Protein AF-A0A4Q7YZR3-F1 (afdb_monomer_lite)

Radius of gyration: 26.62 Å; chains: 1; bounding box: 55×112×67 Å

Secondary structure (DSSP, 8-state):
--------------------------------TT-EEEEEEETTEEEEEE-S-EEEE-SSEEEEEEEPPS---SS---GGGS-B--SS-EEEE-TT--TTEEEEEEE-HHHHHHHTTTS-HHHHHHHHHHHHHHHHHTT-S-TT--HHHHHHHHHTTS-EETTTHHHHHH--SSSSEEE--TTEEEEEEEEEESSSS---TTTEEEEEEEEEEEE--SSS--EEEEEEEEEEESS----GGGTGGGSHHHHTTT-SEEEEE---S-SSS--PPPEEEEESSHHHHHHHHHHHHHTTTSSPPPS--TTEEEEEPPTT-EEEEEEEEEETTEEEEEETT-BHHHHHHHHH-GGGS--HHHHHHHHHH-EEEEE-TTSSEEEEE--SSHHHHHT-B--TT-EEE---

Structure (mmCIF, N/CA/C/O backbone):
data_AF-A0A4Q7YZR3-F1
#
_entry.id   AF-A0A4Q7YZR3-F1
#
loop_
_atom_site.group_PDB
_atom_site.id
_atom_site.type_symbol
_atom_site.label_atom_id
_atom_site.label_alt_id
_atom_site.label_comp_id
_atom_site.label_asym_id
_atom_site.label_entity_id
_atom_site.label_seq_id
_atom_site.pdbx_PDB_ins_code
_atom_site.Cartn_x
_atom_site.Cartn_y
_atom_site.Cartn_z
_atom_site.occupancy
_atom_site.B_iso_or_equiv
_atom_site.auth_seq_id
_atom_site.auth_comp_id
_atom_site.auth_asym_id
_atom_site.auth_atom_id
_atom_site.pdbx_PDB_model_num
ATOM 1 N N . MET A 1 1 ? -7.275 -90.344 -34.713 1.00 36.97 1 MET A N 1
ATOM 2 C CA . MET A 1 1 ? -6.273 -90.578 -33.649 1.00 36.97 1 MET A CA 1
ATOM 3 C C . MET A 1 1 ? -5.716 -89.216 -33.271 1.00 36.97 1 MET A C 1
ATOM 5 O O . MET A 1 1 ? -5.043 -88.623 -34.092 1.00 36.97 1 MET A O 1
ATOM 9 N N . ALA A 1 2 ? -6.328 -88.560 -32.284 1.00 38.72 2 ALA A N 1
ATOM 10 C CA . ALA A 1 2 ? -5.927 -88.527 -30.862 1.00 38.72 2 ALA A CA 1
ATOM 11 C C . ALA A 1 2 ? -5.070 -87.266 -30.619 1.00 38.72 2 ALA A C 1
ATOM 13 O O . ALA A 1 2 ? -4.220 -86.964 -31.436 1.00 38.72 2 ALA A O 1
ATOM 14 N N . SER A 1 3 ? -5.212 -86.458 -29.574 1.00 39.22 3 SER A N 1
ATOM 15 C CA . SER A 1 3 ? -6.070 -86.441 -28.392 1.00 39.22 3 SER A CA 1
ATOM 16 C C . SER A 1 3 ? -6.001 -85.017 -27.821 1.00 39.22 3 SER A C 1
ATOM 18 O O . SER A 1 3 ? -4.956 -84.375 -27.887 1.00 39.22 3 SER A O 1
ATOM 20 N N . LEU A 1 4 ? -7.101 -84.565 -27.220 1.00 46.50 4 LEU A N 1
ATOM 21 C CA . LEU A 1 4 ? -7.215 -83.386 -26.355 1.00 46.50 4 LEU A CA 1
ATOM 22 C C . LEU A 1 4 ? -6.155 -83.358 -25.238 1.00 46.50 4 LEU A C 1
ATOM 24 O O . LEU A 1 4 ? -5.830 -84.418 -24.695 1.00 46.50 4 LEU A O 1
ATOM 28 N N . ARG A 1 5 ? -5.777 -82.150 -24.782 1.00 46.09 5 ARG A N 1
ATOM 29 C CA . ARG A 1 5 ? -5.793 -81.791 -23.349 1.00 46.09 5 ARG A CA 1
ATOM 30 C C . ARG A 1 5 ? -5.747 -80.279 -23.096 1.00 46.09 5 ARG A C 1
ATOM 32 O O . ARG A 1 5 ? -4.985 -79.540 -23.705 1.00 46.09 5 ARG A O 1
ATOM 39 N N . ASN A 1 6 ? -6.607 -79.897 -22.158 1.00 46.31 6 ASN A N 1
ATOM 40 C CA . ASN A 1 6 ? -6.851 -78.579 -21.588 1.00 46.31 6 ASN A CA 1
ATOM 41 C C . ASN A 1 6 ? -5.660 -78.035 -20.789 1.00 46.31 6 ASN A C 1
ATOM 43 O O . ASN A 1 6 ? -4.997 -78.800 -20.090 1.00 46.31 6 ASN A O 1
ATOM 47 N N . ALA A 1 7 ? -5.541 -76.708 -20.734 1.00 45.91 7 ALA A N 1
ATOM 48 C CA . ALA A 1 7 ? -5.183 -76.004 -19.504 1.00 45.91 7 ALA A CA 1
ATOM 49 C C . ALA A 1 7 ? -5.809 -74.602 -19.518 1.00 45.91 7 ALA A C 1
ATOM 51 O O . ALA A 1 7 ? -5.421 -73.718 -20.274 1.00 45.91 7 ALA A O 1
ATOM 52 N N . SER A 1 8 ? -6.833 -74.447 -18.690 1.00 47.53 8 SER A N 1
ATOM 53 C CA . SER A 1 8 ? -7.508 -73.206 -18.334 1.00 47.53 8 SER A CA 1
ATOM 54 C C . SER A 1 8 ? -6.647 -72.381 -17.376 1.00 47.53 8 SER A C 1
ATOM 56 O O . SER A 1 8 ? -6.228 -72.900 -16.342 1.00 47.53 8 SER A O 1
ATOM 58 N N . LEU A 1 9 ? -6.456 -71.092 -17.671 1.00 47.28 9 LEU A N 1
ATOM 59 C CA . LEU A 1 9 ? -6.026 -70.102 -16.684 1.00 47.28 9 LEU A CA 1
ATOM 60 C C . LEU A 1 9 ? -6.976 -68.902 -16.734 1.00 47.28 9 LEU A C 1
ATOM 62 O O . LEU A 1 9 ? -6.942 -68.087 -17.654 1.00 47.28 9 LEU A O 1
ATOM 66 N N . SER A 1 10 ? -7.852 -68.837 -15.736 1.00 47.12 10 SER A N 1
ATOM 67 C CA . SER A 1 10 ? -8.711 -67.694 -15.451 1.00 47.12 10 SER A CA 1
ATOM 68 C C . SER A 1 10 ? -7.914 -66.672 -14.643 1.00 47.12 10 SER A C 1
ATOM 70 O O . SER A 1 10 ? -7.505 -66.968 -13.523 1.00 47.12 10 SER A O 1
ATOM 72 N N . ILE A 1 11 ? -7.717 -65.470 -15.186 1.00 52.12 11 ILE A N 1
ATOM 73 C CA . ILE A 1 11 ? -7.251 -64.304 -14.424 1.00 52.12 11 ILE A CA 1
ATOM 74 C C . ILE A 1 11 ? -8.374 -63.268 -14.450 1.00 52.12 11 ILE A C 1
ATOM 76 O O . ILE A 1 11 ? -8.559 -62.535 -15.416 1.00 52.12 11 ILE A O 1
ATOM 80 N N . THR A 1 12 ? -9.153 -63.246 -13.375 1.00 50.44 12 THR A N 1
ATOM 81 C CA . THR A 1 12 ? -10.067 -62.160 -13.013 1.00 50.44 12 THR A CA 1
ATOM 82 C C . THR A 1 12 ? -9.314 -61.146 -12.158 1.00 50.44 12 THR A C 1
ATOM 84 O O . THR A 1 12 ? -8.913 -61.473 -11.044 1.00 50.44 12 THR A O 1
ATOM 87 N N . ILE A 1 13 ? -9.165 -59.912 -12.648 1.00 50.47 13 ILE A N 1
ATOM 88 C CA . ILE A 1 13 ? -8.803 -58.742 -11.835 1.00 50.47 13 ILE A CA 1
ATOM 89 C C . ILE A 1 13 ? -9.901 -57.685 -12.032 1.00 50.47 13 ILE A C 1
ATOM 91 O O . ILE A 1 13 ? -10.001 -57.122 -13.122 1.00 50.47 13 ILE A O 1
ATOM 95 N N . PRO A 1 14 ? -10.733 -57.404 -11.015 1.00 56.12 14 PRO A N 1
ATOM 96 C CA . PRO A 1 14 ? -11.637 -56.265 -11.003 1.00 56.12 14 PRO A CA 1
ATOM 97 C C . PRO A 1 14 ? -11.020 -55.140 -10.162 1.00 56.12 14 PRO A C 1
ATOM 99 O O . PRO A 1 14 ? -10.847 -55.308 -8.961 1.00 56.12 14 PRO A O 1
ATOM 102 N N . ALA A 1 15 ? -10.700 -53.992 -10.761 1.00 51.22 15 ALA A N 1
ATOM 103 C CA . ALA A 1 15 ? -10.494 -52.741 -10.023 1.00 51.22 15 ALA A CA 1
ATOM 104 C C . ALA A 1 15 ? -10.336 -51.558 -10.989 1.00 51.22 15 ALA A C 1
ATOM 106 O O . ALA A 1 15 ? -9.230 -51.234 -11.400 1.00 51.22 15 ALA A O 1
ATOM 107 N N . PHE A 1 16 ? -11.433 -50.875 -11.311 1.00 44.34 16 PHE A N 1
ATOM 108 C CA . PHE A 1 16 ? -11.380 -49.442 -11.617 1.00 44.34 16 PHE A CA 1
ATOM 109 C C . PHE A 1 16 ? -12.501 -48.749 -10.843 1.00 44.34 16 PHE A C 1
ATOM 111 O O . PHE A 1 16 ? -13.561 -48.397 -11.353 1.00 44.34 16 PHE A O 1
ATOM 118 N N . LEU A 1 17 ? -12.245 -48.653 -9.540 1.00 50.75 17 LEU A N 1
ATOM 119 C CA . LEU A 1 17 ? -12.820 -47.661 -8.648 1.00 50.75 17 LEU A CA 1
ATOM 120 C C . LEU A 1 17 ? -12.083 -46.329 -8.893 1.00 50.75 17 LEU A C 1
ATOM 122 O O . LEU A 1 17 ? -10.887 -46.337 -9.178 1.00 50.75 17 LEU A O 1
ATOM 126 N N . SER A 1 18 ? -12.780 -45.214 -8.668 1.00 50.03 18 SER A N 1
ATOM 127 C CA . SER A 1 18 ? -12.223 -43.869 -8.432 1.00 50.03 18 SER A CA 1
ATOM 128 C C . SER A 1 18 ? -11.928 -42.974 -9.644 1.00 50.03 18 SER A C 1
ATOM 130 O O . SER A 1 18 ? -10.784 -42.670 -9.958 1.00 50.03 18 SER A O 1
ATOM 132 N N . CYS A 1 19 ? -12.990 -42.366 -10.181 1.00 42.97 19 CYS A N 1
ATOM 133 C CA . CYS A 1 19 ? -12.952 -40.965 -10.621 1.00 42.97 19 CYS A CA 1
ATOM 134 C C . CYS A 1 19 ? -14.023 -40.159 -9.867 1.00 42.97 19 CYS A C 1
ATOM 136 O O . CYS A 1 19 ? -14.947 -39.608 -10.457 1.00 42.97 19 CYS A O 1
ATOM 138 N N . LEU A 1 20 ? -13.904 -40.087 -8.536 1.00 47.44 20 LEU A N 1
ATOM 139 C CA . LEU A 1 20 ? -14.482 -38.973 -7.784 1.00 47.44 20 LEU A CA 1
ATOM 140 C C . LEU A 1 20 ? -13.549 -37.779 -7.992 1.00 47.44 20 LEU A C 1
ATOM 142 O O . LEU A 1 20 ? -12.607 -37.557 -7.235 1.00 47.44 20 LEU A O 1
ATOM 146 N N . LEU A 1 21 ? -13.795 -37.049 -9.079 1.00 48.06 21 LEU A N 1
ATOM 147 C CA . LEU A 1 21 ? -13.329 -35.681 -9.248 1.00 48.06 21 LEU A CA 1
ATOM 148 C C . LEU A 1 21 ? -13.962 -34.864 -8.119 1.00 48.06 21 LEU A C 1
ATOM 150 O O . LEU A 1 21 ? -15.071 -34.353 -8.251 1.00 48.06 21 LEU A O 1
ATOM 154 N N . PHE A 1 22 ? -13.270 -34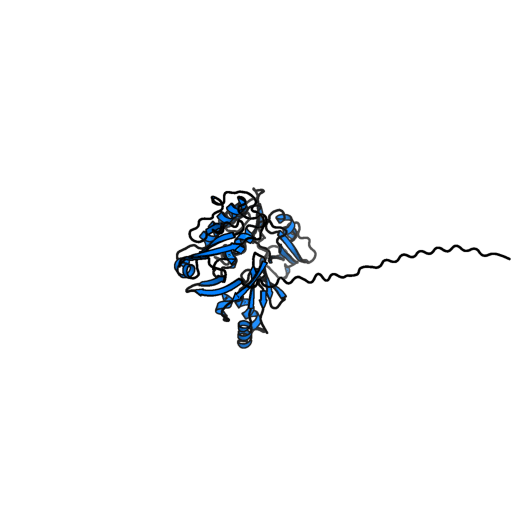.785 -6.983 1.00 43.31 22 PHE A N 1
ATOM 155 C CA . PHE A 1 22 ? -13.514 -33.749 -5.995 1.00 43.31 22 PHE A CA 1
ATOM 156 C C . PHE A 1 22 ? -13.208 -32.424 -6.682 1.00 43.31 22 PHE A C 1
ATOM 158 O O . PHE A 1 22 ? -12.074 -31.952 -6.710 1.00 43.31 22 PHE A O 1
ATOM 165 N N . SER A 1 23 ? -14.241 -31.839 -7.279 1.00 44.66 23 SER A N 1
ATOM 166 C CA . SER A 1 23 ? -14.320 -30.417 -7.534 1.00 44.66 23 SER A CA 1
ATOM 167 C C . SER A 1 23 ? -14.162 -29.729 -6.183 1.00 44.66 23 SER A C 1
ATOM 169 O O . SER A 1 23 ? -15.138 -29.506 -5.465 1.00 44.66 23 SER A O 1
ATOM 171 N N . THR A 1 24 ? -12.917 -29.448 -5.803 1.00 46.22 24 THR A N 1
ATOM 172 C CA . THR A 1 24 ? -12.587 -28.494 -4.753 1.00 46.22 24 THR A CA 1
ATOM 173 C C . THR A 1 24 ? -13.075 -27.146 -5.258 1.00 46.22 24 THR A C 1
ATOM 175 O O . THR A 1 24 ? -12.343 -26.404 -5.914 1.00 46.22 24 THR A O 1
ATOM 178 N N . GLY A 1 25 ? -14.366 -26.882 -5.051 1.00 39.44 25 GLY A N 1
ATOM 179 C CA . GLY A 1 25 ? -14.967 -25.593 -5.324 1.00 39.44 25 GLY A CA 1
ATOM 180 C C . GLY A 1 25 ? -14.129 -24.546 -4.613 1.00 39.44 25 GLY A C 1
ATOM 181 O O . GLY A 1 25 ? -13.850 -24.679 -3.420 1.00 39.44 25 GLY A O 1
ATOM 182 N N . CYS A 1 26 ? -13.668 -23.546 -5.362 1.00 48.09 26 CYS A N 1
ATOM 183 C CA . CYS A 1 26 ? -12.990 -22.400 -4.790 1.00 48.09 26 CYS A CA 1
ATOM 184 C C . CYS A 1 26 ? -13.897 -21.839 -3.696 1.00 48.09 26 CYS A C 1
ATOM 186 O O . CYS A 1 26 ? -14.963 -21.303 -3.996 1.00 48.09 26 CYS A O 1
ATOM 188 N N . VAL A 1 27 ? -13.491 -21.994 -2.434 1.00 39.94 27 VAL A N 1
ATOM 189 C CA . VAL A 1 27 ? -14.159 -21.365 -1.299 1.00 39.94 27 VAL A CA 1
ATOM 190 C C . VAL A 1 27 ? -14.027 -19.863 -1.518 1.00 39.94 27 VAL A C 1
ATOM 192 O O . VAL A 1 27 ? -13.001 -19.257 -1.209 1.00 39.94 27 VAL A O 1
ATOM 195 N N . HIS A 1 28 ? -15.046 -19.259 -2.129 1.00 46.06 28 HIS A N 1
ATOM 196 C CA . HIS A 1 28 ? -15.223 -17.820 -2.105 1.00 46.06 28 HIS A CA 1
ATOM 197 C C . HIS A 1 28 ? -15.455 -17.487 -0.636 1.00 46.06 28 HIS A C 1
ATOM 199 O O . HIS A 1 28 ? -16.523 -17.774 -0.100 1.00 46.06 28 HIS A O 1
ATOM 205 N N . ARG A 1 29 ? -14.416 -16.984 0.043 1.00 48.81 29 ARG A N 1
ATOM 206 C CA . ARG A 1 29 ? -14.556 -16.460 1.402 1.00 48.81 29 ARG A CA 1
ATOM 207 C C . ARG A 1 29 ? -15.664 -15.417 1.344 1.00 48.81 29 ARG A C 1
ATOM 209 O O . ARG A 1 29 ? -15.510 -14.388 0.688 1.00 48.81 29 ARG A O 1
ATOM 216 N N . THR A 1 30 ? -16.796 -15.736 1.960 1.00 50.72 30 THR A N 1
ATOM 217 C CA . THR A 1 30 ? -17.915 -14.814 2.101 1.00 50.72 30 THR A CA 1
ATOM 218 C C . THR A 1 30 ? -17.422 -13.560 2.820 1.00 50.72 30 THR A C 1
ATOM 220 O O . THR A 1 30 ? -16.561 -13.682 3.699 1.00 50.72 30 THR A O 1
ATOM 223 N N . PRO A 1 31 ? -17.918 -12.365 2.455 1.00 52.56 31 PRO A N 1
ATOM 224 C CA . PRO A 1 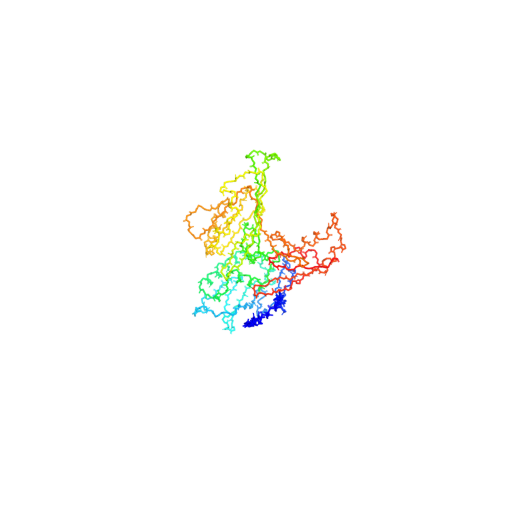31 ? -17.605 -11.149 3.195 1.00 52.56 31 PRO A CA 1
ATOM 225 C C . PRO A 1 31 ? -17.876 -11.390 4.683 1.00 52.56 31 PRO A C 1
ATOM 227 O O . PRO A 1 31 ? -18.872 -12.024 5.046 1.00 52.56 31 PRO A O 1
ATOM 230 N N . VAL A 1 32 ? -16.953 -10.948 5.536 1.00 55.91 32 VAL A N 1
ATOM 231 C CA . VAL A 1 32 ? -17.143 -11.030 6.984 1.00 55.91 32 VAL A CA 1
ATOM 232 C C . VAL A 1 32 ? -18.232 -10.015 7.300 1.00 55.91 32 VAL A C 1
ATOM 234 O O . VAL A 1 32 ? -18.020 -8.810 7.214 1.00 55.91 32 VAL A O 1
ATOM 237 N N . SER A 1 33 ? -19.439 -10.514 7.551 1.00 53.25 33 SER A N 1
ATOM 238 C CA . SER A 1 33 ? -20.615 -9.688 7.810 1.00 53.25 33 SER A CA 1
ATOM 239 C C . SER A 1 33 ? -20.373 -8.822 9.051 1.00 53.25 33 SER A C 1
ATOM 241 O O . SER A 1 33 ? -20.353 -9.354 10.157 1.00 53.25 33 SER A O 1
ATOM 243 N N . GLY A 1 34 ? -20.205 -7.507 8.875 1.00 65.38 34 GLY A N 1
ATOM 244 C CA . GLY A 1 34 ? -20.202 -6.530 9.973 1.00 65.38 34 GLY A CA 1
ATOM 245 C C . GLY A 1 34 ? -19.116 -5.452 9.923 1.00 65.38 34 GLY A C 1
ATOM 246 O O . GLY A 1 34 ? -19.316 -4.392 10.510 1.00 65.38 34 GLY A O 1
ATOM 247 N N . GLU A 1 35 ? -18.005 -5.667 9.213 1.00 81.00 35 GLU A N 1
ATOM 248 C CA . GLU A 1 35 ? -16.962 -4.639 9.076 1.00 81.00 35 GLU A CA 1
ATOM 249 C C . GLU A 1 35 ? -17.226 -3.779 7.828 1.00 81.00 35 GLU A C 1
ATOM 251 O O . GLU A 1 35 ? -17.303 -4.284 6.706 1.00 81.00 35 GLU A O 1
ATOM 256 N N . THR A 1 36 ? -17.393 -2.470 8.017 1.00 87.31 36 THR A N 1
ATOM 257 C CA . THR A 1 36 ? -17.567 -1.494 6.937 1.00 87.31 36 THR A CA 1
ATOM 258 C C . THR A 1 36 ? -16.662 -0.288 7.170 1.00 87.31 36 THR A C 1
ATOM 260 O O . THR A 1 36 ? -16.314 0.048 8.299 1.00 87.31 36 THR A O 1
ATOM 263 N N . TYR A 1 37 ? -16.260 0.369 6.089 1.00 90.75 37 TYR A N 1
ATOM 264 C CA . TYR A 1 37 ? -15.643 1.688 6.116 1.00 90.75 37 TYR A CA 1
ATOM 265 C C . TYR A 1 37 ? -16.650 2.701 5.605 1.00 90.75 37 TYR A C 1
ATOM 267 O O . TYR A 1 37 ? -17.329 2.444 4.616 1.00 90.75 37 TYR A O 1
ATOM 275 N N . THR A 1 38 ? -16.711 3.873 6.220 1.00 93.38 38 THR A N 1
ATOM 276 C CA . THR A 1 38 ? -17.491 4.999 5.707 1.00 93.38 38 THR A CA 1
ATOM 277 C C . THR A 1 38 ? -16.548 6.123 5.320 1.00 93.38 38 THR A C 1
ATOM 279 O O . THR A 1 38 ? -15.698 6.523 6.109 1.00 93.38 38 THR A O 1
ATOM 282 N N . LEU A 1 39 ? -16.681 6.622 4.094 1.00 93.38 39 LEU A N 1
ATOM 283 C CA . LEU A 1 39 ? -16.010 7.833 3.655 1.00 93.38 39 LEU A CA 1
ATOM 284 C C . LEU A 1 39 ? -16.777 9.045 4.190 1.00 93.38 39 LEU A C 1
ATOM 286 O O . LEU A 1 39 ? -17.824 9.416 3.655 1.00 93.38 39 LEU A O 1
ATOM 290 N N . GLU A 1 40 ? -16.235 9.669 5.226 1.00 91.44 40 GLU A N 1
ATOM 291 C CA . GLU A 1 40 ? -16.777 10.874 5.841 1.00 91.44 40 GLU A CA 1
ATOM 292 C C . GLU A 1 40 ? -16.004 12.109 5.386 1.00 91.44 40 GLU A C 1
ATOM 294 O O . GLU A 1 40 ? -14.774 12.113 5.314 1.00 91.44 40 GLU A O 1
ATOM 299 N N . LYS A 1 41 ? -16.725 13.194 5.097 1.00 85.12 41 LYS A N 1
ATOM 300 C CA . LYS A 1 41 ? -16.114 14.487 4.791 1.00 85.12 41 LYS A CA 1
ATOM 301 C C . LYS A 1 41 ? -16.062 15.316 6.068 1.00 85.12 41 LYS A C 1
ATOM 303 O O . LYS A 1 41 ? -17.091 15.824 6.500 1.00 85.12 41 LYS A O 1
ATOM 308 N N . ASN A 1 42 ? -14.870 15.488 6.629 1.00 76.69 42 ASN A N 1
ATOM 309 C CA . ASN A 1 42 ? -14.647 16.276 7.838 1.00 76.69 42 ASN A CA 1
ATOM 310 C C . ASN A 1 42 ? -13.755 17.467 7.494 1.00 76.69 42 ASN A C 1
ATOM 312 O O . ASN A 1 42 ? -12.656 17.269 7.001 1.00 76.69 42 ASN A O 1
ATOM 316 N N . SER A 1 43 ? -14.253 18.691 7.692 1.00 61.12 43 SER A N 1
ATOM 317 C CA . SER A 1 43 ? -13.658 19.995 7.331 1.00 61.12 43 SER A CA 1
ATOM 318 C C . SER A 1 43 ? -12.136 19.994 7.066 1.00 61.12 43 SER A C 1
ATOM 320 O O . SER A 1 43 ? -11.354 20.321 7.952 1.00 61.12 43 SER A O 1
ATOM 322 N N . GLY A 1 44 ? -11.725 19.641 5.840 1.00 73.06 44 GLY A N 1
ATOM 323 C CA . GLY A 1 44 ? -10.319 19.598 5.403 1.00 73.06 44 GLY A CA 1
ATOM 324 C C . GLY A 1 44 ? -9.816 18.229 4.919 1.00 73.06 44 GLY A C 1
ATOM 325 O O . GLY A 1 44 ? -8.970 18.192 4.034 1.00 73.06 44 GLY A O 1
ATOM 326 N N . TYR A 1 45 ? -10.386 17.119 5.401 1.00 81.62 45 TYR A N 1
ATOM 327 C CA . TYR A 1 45 ? -9.985 15.749 5.059 1.00 81.62 45 TYR A CA 1
ATOM 328 C C . TYR A 1 45 ? -11.190 14.867 4.702 1.00 81.62 45 TYR A C 1
ATOM 330 O O . TYR A 1 45 ? -12.257 14.939 5.314 1.00 81.62 45 TYR A O 1
ATOM 338 N N . SER A 1 46 ? -11.018 13.995 3.707 1.00 91.25 46 SER A N 1
ATOM 339 C CA . SER A 1 46 ? -11.957 12.892 3.464 1.00 91.25 46 SER A CA 1
ATOM 340 C C . SER A 1 46 ? -11.417 11.661 4.174 1.00 91.25 46 SER A C 1
ATOM 342 O O . SER A 1 46 ? -10.358 11.167 3.800 1.00 91.25 46 SER A O 1
ATOM 344 N N . LEU A 1 47 ? -12.098 11.205 5.221 1.00 93.19 47 LEU A N 1
ATOM 345 C CA . LEU A 1 47 ? -11.625 10.138 6.099 1.00 93.19 47 LEU A CA 1
ATOM 346 C C . LEU A 1 47 ? -12.344 8.829 5.786 1.00 93.19 47 LEU A C 1
ATOM 348 O O . LEU A 1 47 ? -13.562 8.812 5.647 1.00 93.19 47 LEU A O 1
ATOM 352 N N . LEU A 1 48 ? -11.602 7.729 5.721 1.00 92.31 48 LEU A N 1
ATOM 353 C CA . LEU A 1 48 ? -12.141 6.379 5.820 1.00 92.31 48 LEU A CA 1
ATOM 354 C C . LEU A 1 48 ? -12.264 6.027 7.302 1.00 92.31 48 LEU A C 1
ATOM 356 O O . LEU A 1 48 ? -11.255 5.862 7.985 1.00 92.31 48 LEU A O 1
ATOM 360 N N . VAL A 1 49 ? -13.498 5.927 7.789 1.00 92.94 49 VAL A N 1
ATOM 361 C CA . VAL A 1 49 ? -13.825 5.645 9.190 1.00 92.94 49 VAL A CA 1
ATOM 362 C C . VAL A 1 49 ? -14.322 4.200 9.313 1.00 92.94 49 VAL A C 1
ATOM 364 O O . VAL A 1 49 ? -15.317 3.859 8.670 1.00 92.94 49 VAL A O 1
ATOM 367 N N . PRO A 1 50 ? -13.658 3.326 10.089 1.00 91.06 50 PRO A N 1
ATOM 368 C CA . PRO A 1 50 ? -14.137 1.962 10.310 1.00 91.06 50 PRO A CA 1
ATOM 369 C C . PRO A 1 50 ? -15.395 1.944 11.194 1.00 91.06 50 PRO A C 1
ATOM 371 O O . PRO A 1 50 ? -15.480 2.686 12.168 1.00 91.06 50 PRO A O 1
ATOM 374 N N . SER A 1 51 ? -16.338 1.042 10.913 1.00 84.62 51 SER A N 1
ATOM 375 C CA . SER A 1 51 ? -17.586 0.840 11.675 1.00 84.62 51 SER A CA 1
ATOM 376 C C . SER A 1 51 ? -17.415 0.100 13.008 1.00 84.62 51 SER A C 1
ATOM 378 O O . SER A 1 51 ? -18.396 -0.236 13.674 1.00 84.62 51 SER A O 1
ATOM 380 N N . LEU A 1 52 ? -16.174 -0.215 13.373 1.00 72.62 52 LEU A N 1
ATOM 381 C CA . LEU A 1 52 ? -15.836 -1.095 14.483 1.00 72.62 52 LEU A CA 1
ATOM 382 C C . LEU A 1 52 ? -16.199 -0.474 15.834 1.00 72.62 52 LEU A C 1
ATOM 384 O O . LEU A 1 52 ? -16.193 0.744 15.995 1.00 72.62 52 LEU A O 1
ATOM 388 N N . SER A 1 53 ? -16.486 -1.333 16.818 1.00 56.38 53 SER A N 1
ATOM 389 C CA . SER A 1 53 ? -16.863 -0.934 18.175 1.00 56.38 53 SER A CA 1
ATOM 390 C C . SER A 1 53 ? -15.764 -0.086 18.822 1.00 56.38 53 SER A C 1
ATOM 392 O O . SER A 1 53 ? -14.760 -0.614 19.308 1.00 56.38 53 SER A O 1
ATOM 394 N N . THR A 1 54 ? -15.961 1.229 18.827 1.00 63.38 54 THR A N 1
ATOM 395 C CA . THR A 1 54 ? -15.147 2.181 19.577 1.00 63.38 54 THR A CA 1
ATOM 396 C C . THR A 1 54 ? -15.422 1.968 21.063 1.00 63.38 54 THR A C 1
ATOM 398 O O . THR A 1 54 ? -16.546 2.125 21.533 1.00 63.38 54 THR A O 1
ATOM 401 N N . GLN A 1 55 ? -14.405 1.539 21.815 1.00 60.34 55 GLN A N 1
ATOM 402 C CA . GLN A 1 55 ? -14.555 1.272 23.251 1.00 60.34 55 GLN A CA 1
ATOM 403 C C . GLN A 1 55 ? -14.539 2.569 24.070 1.00 60.34 55 GLN A C 1
ATOM 405 O O . GLN A 1 55 ? -15.219 2.673 25.088 1.00 60.34 55 GLN A O 1
ATOM 410 N N . ALA A 1 56 ? -13.773 3.563 23.621 1.00 62.97 56 ALA A N 1
ATOM 411 C CA . ALA A 1 56 ? -13.694 4.877 24.241 1.00 62.97 56 ALA A CA 1
ATOM 412 C C . ALA A 1 56 ? -13.288 5.913 23.190 1.00 62.97 56 ALA A C 1
ATOM 414 O O . ALA A 1 56 ? -12.317 5.712 22.459 1.00 62.97 56 ALA A O 1
ATOM 415 N N . SER A 1 57 ? -14.021 7.023 23.128 1.00 68.44 57 SER A N 1
ATOM 416 C CA . SER A 1 57 ? -13.597 8.214 22.400 1.00 68.44 57 SER A CA 1
ATOM 417 C C . SER A 1 57 ? -13.448 9.338 23.411 1.00 68.44 57 SER A C 1
ATOM 419 O O . SER A 1 57 ? -14.430 9.758 24.020 1.00 68.44 57 SER A O 1
ATOM 421 N N . ASP A 1 58 ? -12.226 9.833 23.577 1.00 76.81 58 ASP A N 1
ATOM 422 C CA . ASP A 1 58 ? -12.077 11.244 23.918 1.00 76.81 58 ASP A CA 1
ATOM 423 C C . ASP A 1 58 ? -12.457 12.039 22.655 1.00 76.81 58 ASP A C 1
ATOM 425 O O . ASP A 1 58 ? -12.441 11.492 21.549 1.00 76.81 58 ASP A O 1
ATOM 429 N N . GLN A 1 59 ? -12.843 13.305 22.768 1.00 84.44 59 GLN A N 1
ATOM 430 C CA . GLN A 1 59 ? -13.269 14.091 21.605 1.00 84.44 59 GLN A CA 1
ATOM 431 C C . GLN A 1 59 ? -12.247 14.022 20.462 1.00 84.44 59 GLN A C 1
ATOM 433 O O . GLN A 1 59 ? -12.628 13.936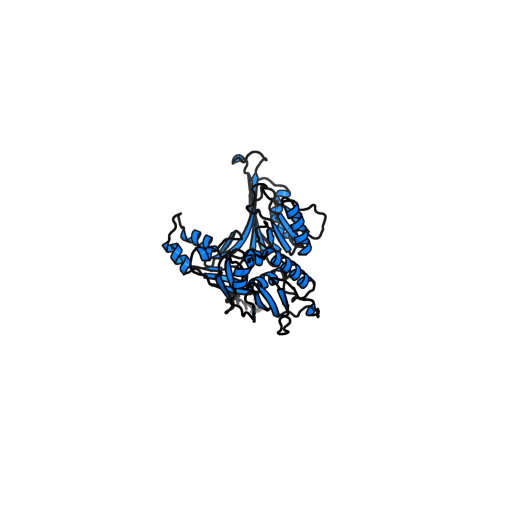 19.298 1.00 84.44 59 GLN A O 1
ATOM 438 N N . ASP A 1 60 ? -10.957 13.988 20.794 1.00 90.69 60 ASP A N 1
ATOM 439 C CA . ASP A 1 60 ? -9.873 14.066 19.817 1.00 90.69 60 ASP A CA 1
ATOM 440 C C . ASP A 1 60 ? -9.251 12.698 19.469 1.00 90.69 60 ASP A C 1
ATOM 442 O O . ASP A 1 60 ? -8.553 12.573 18.463 1.00 90.69 60 ASP A O 1
ATOM 446 N N . PHE A 1 61 ? -9.503 11.653 20.259 1.00 92.56 61 PHE A N 1
ATOM 447 C CA . PHE A 1 61 ? -8.888 10.336 20.073 1.00 92.56 61 PHE A CA 1
ATOM 448 C C . PHE A 1 61 ? -9.907 9.224 20.237 1.00 92.56 61 PHE A C 1
ATOM 450 O O . PHE A 1 61 ? -10.765 9.291 21.111 1.00 92.56 61 PHE A O 1
ATOM 457 N N . GLN A 1 62 ? -9.751 8.158 19.465 1.00 92.75 62 GLN A N 1
ATOM 458 C CA . GLN A 1 62 ? -10.538 6.946 19.631 1.00 92.75 62 GLN A CA 1
ATOM 459 C C . GLN A 1 62 ? -9.648 5.748 19.928 1.00 92.75 62 GLN A C 1
ATOM 461 O O . GLN A 1 62 ? -8.531 5.649 19.414 1.00 92.75 62 GLN A O 1
ATOM 466 N N . THR A 1 63 ? -10.188 4.826 20.720 1.00 93.06 63 THR A N 1
ATOM 467 C CA . THR A 1 63 ? -9.591 3.521 20.982 1.00 93.06 63 THR A CA 1
ATOM 468 C C . THR A 1 63 ? -10.477 2.418 20.415 1.00 93.06 63 THR A C 1
ATOM 470 O O . THR A 1 63 ? -11.677 2.349 20.702 1.00 93.06 63 THR A O 1
ATOM 473 N N . SER A 1 64 ? -9.859 1.536 19.638 1.00 91.81 64 SER A N 1
ATOM 474 C CA . SER A 1 64 ? -10.484 0.388 18.989 1.00 91.81 64 SER A CA 1
ATOM 475 C C . SER A 1 64 ? -9.806 -0.902 19.440 1.00 91.81 64 SER A C 1
ATOM 477 O O . SER A 1 64 ? -8.587 -0.945 19.616 1.00 91.81 64 SER A O 1
ATOM 479 N N . THR A 1 65 ? -10.573 -1.983 19.557 1.00 91.31 65 THR A N 1
ATOM 480 C CA . THR A 1 65 ? -10.006 -3.311 19.821 1.00 91.31 65 THR A CA 1
ATOM 481 C C . THR A 1 65 ? -9.505 -3.945 18.528 1.00 91.31 65 THR A C 1
ATOM 483 O O . THR A 1 65 ? -10.244 -4.092 17.548 1.00 91.31 65 THR A O 1
ATOM 486 N N . LEU A 1 66 ? -8.253 -4.382 18.548 1.00 90.94 66 LEU A N 1
ATOM 487 C CA . LEU A 1 66 ? -7.630 -5.250 17.565 1.00 90.94 66 LEU A CA 1
ATOM 488 C C . LEU A 1 66 ? -7.597 -6.671 18.131 1.00 90.94 66 LEU A C 1
ATOM 490 O O . LEU A 1 66 ? -6.997 -6.916 19.173 1.00 90.94 66 LEU A O 1
ATOM 494 N N . THR A 1 67 ? -8.252 -7.609 17.449 1.00 88.94 67 THR A N 1
ATOM 495 C CA . THR A 1 67 ? -8.166 -9.037 17.786 1.00 88.94 67 THR A CA 1
ATOM 496 C C . THR A 1 67 ? -7.259 -9.719 16.775 1.00 88.94 67 THR A C 1
ATOM 498 O O . THR A 1 67 ? -7.550 -9.716 15.579 1.00 88.94 67 THR A O 1
ATOM 501 N N . LEU A 1 68 ? -6.155 -10.284 17.252 1.00 86.44 68 LEU A N 1
ATOM 502 C CA . LEU A 1 68 ? -5.213 -11.027 16.426 1.00 86.44 68 LEU A CA 1
ATOM 503 C C . LEU A 1 68 ? -5.648 -12.501 16.337 1.00 86.44 68 LEU A C 1
ATOM 505 O O . LEU A 1 68 ? -6.126 -13.049 17.330 1.00 86.44 68 LEU A O 1
ATOM 509 N N . PRO A 1 69 ? -5.494 -13.163 15.176 1.00 81.75 69 PRO A N 1
ATOM 510 C CA . PRO A 1 69 ? -5.762 -14.590 15.027 1.00 81.75 69 PRO A CA 1
ATOM 511 C C . PRO A 1 69 ? -5.095 -15.441 16.117 1.00 81.75 69 PRO A C 1
ATOM 513 O O . PRO A 1 69 ? -3.889 -15.316 16.355 1.00 81.75 69 PRO A O 1
ATOM 516 N N . ASP A 1 70 ? -5.885 -16.319 16.742 1.00 65.56 70 ASP A N 1
ATOM 517 C CA . ASP A 1 70 ? -5.468 -17.129 17.886 1.00 65.56 70 ASP A CA 1
ATOM 518 C C . ASP A 1 70 ? -4.237 -17.981 17.571 1.00 65.56 70 ASP A C 1
ATOM 520 O O . ASP A 1 70 ? -4.266 -18.959 16.824 1.00 65.56 70 ASP A O 1
ATOM 524 N N . SER A 1 71 ? -3.133 -17.598 18.193 1.00 61.12 71 SER A N 1
ATOM 525 C CA . SER A 1 71 ? -1.983 -18.451 18.459 1.00 61.12 71 SER A CA 1
ATOM 526 C C . SER A 1 71 ? -1.434 -18.011 19.813 1.00 61.12 71 SER A C 1
ATOM 528 O O . SER A 1 71 ? -1.422 -16.817 20.113 1.00 61.12 71 SER A O 1
ATOM 530 N N . ALA A 1 72 ? -1.069 -18.964 20.673 1.00 54.94 72 ALA A N 1
ATOM 531 C CA . ALA A 1 72 ? -0.564 -18.637 22.004 1.00 54.94 72 ALA A CA 1
ATOM 532 C C . ALA A 1 72 ? 0.623 -17.657 21.883 1.00 54.94 72 ALA A C 1
ATOM 534 O O . ALA A 1 72 ? 1.485 -17.878 21.018 1.00 54.94 72 ALA A O 1
ATOM 535 N N . PRO A 1 73 ? 0.674 -16.581 22.694 1.00 58.12 73 PRO A N 1
ATOM 536 C CA . PRO A 1 73 ? 1.849 -15.725 22.742 1.00 58.12 73 PRO A CA 1
ATOM 537 C C . PRO A 1 73 ? 3.070 -16.573 23.096 1.00 58.12 73 PRO A C 1
ATOM 539 O O . PRO A 1 73 ? 2.991 -17.566 23.819 1.00 58.12 73 PRO A O 1
ATOM 542 N N . THR A 1 74 ? 4.203 -16.212 22.513 1.00 53.44 74 THR A N 1
ATOM 543 C CA . THR A 1 74 ? 5.400 -17.053 22.507 1.00 53.44 74 THR A CA 1
ATOM 544 C C . THR A 1 74 ? 6.116 -17.165 23.833 1.00 53.44 74 THR A C 1
ATOM 546 O O . THR A 1 74 ? 6.830 -18.142 24.031 1.00 53.44 74 THR A O 1
ATOM 549 N N . ASN A 1 75 ? 5.952 -16.170 24.695 1.00 51.97 75 ASN A N 1
ATOM 550 C CA . ASN A 1 75 ? 6.637 -16.055 25.968 1.00 51.97 75 ASN A CA 1
ATOM 551 C C . ASN A 1 75 ? 5.696 -15.414 26.989 1.00 51.97 75 ASN A C 1
ATOM 553 O O . ASN A 1 75 ? 4.876 -14.569 26.625 1.00 51.97 75 ASN A O 1
ATOM 557 N N . ASP A 1 76 ? 5.921 -15.719 28.267 1.00 53.56 76 ASP A N 1
ATOM 558 C CA . ASP A 1 76 ? 5.440 -14.946 29.419 1.00 53.56 76 ASP A CA 1
ATOM 559 C C . ASP A 1 76 ? 6.159 -13.581 29.500 1.00 53.56 76 ASP A C 1
ATOM 561 O O . ASP A 1 76 ? 6.619 -13.161 30.565 1.00 53.56 76 ASP A O 1
ATOM 565 N N . ALA A 1 77 ? 6.341 -12.890 28.366 1.00 55.66 77 ALA A N 1
ATOM 566 C CA . ALA A 1 77 ? 6.837 -11.523 28.379 1.00 55.66 77 ALA A CA 1
ATOM 567 C C . ALA A 1 77 ? 5.864 -10.721 29.257 1.00 55.66 77 ALA A C 1
ATOM 569 O O . ALA A 1 77 ? 4.656 -10.755 28.997 1.00 55.66 77 ALA A O 1
ATOM 570 N N . PRO A 1 78 ? 6.333 -10.049 30.326 1.00 57.94 78 PRO A N 1
ATOM 571 C CA . PRO A 1 78 ? 5.424 -9.361 31.224 1.00 57.94 78 PRO A CA 1
ATOM 572 C C . PRO A 1 78 ? 4.648 -8.340 30.399 1.00 57.94 78 PRO A C 1
ATOM 574 O O . PRO A 1 78 ? 5.271 -7.475 29.784 1.00 57.94 78 PRO A O 1
ATOM 577 N N . ALA A 1 79 ? 3.313 -8.424 30.403 1.00 62.97 79 ALA A N 1
ATOM 578 C CA . ALA A 1 79 ? 2.419 -7.571 29.609 1.00 62.97 79 ALA A CA 1
ATOM 579 C C . ALA A 1 79 ? 2.740 -6.063 29.727 1.00 62.97 79 ALA A C 1
ATOM 581 O O . ALA A 1 79 ? 2.444 -5.288 28.824 1.00 62.97 79 ALA A O 1
ATOM 582 N N . GLN A 1 80 ? 3.405 -5.665 30.817 1.00 65.81 80 GLN A N 1
ATOM 583 C CA . GLN A 1 80 ? 3.908 -4.315 31.078 1.00 65.81 80 GLN A CA 1
ATOM 584 C C . GLN A 1 80 ? 4.944 -3.800 30.060 1.00 65.81 80 GLN A C 1
ATOM 586 O O . GLN A 1 80 ? 5.060 -2.589 29.910 1.00 65.81 80 GLN A O 1
ATOM 591 N N . HIS A 1 81 ? 5.676 -4.671 29.356 1.00 80.62 81 HIS A N 1
ATOM 592 C CA . HIS A 1 81 ? 6.695 -4.268 28.370 1.00 80.62 81 HIS A CA 1
ATOM 593 C C . HIS A 1 81 ? 6.172 -4.249 26.929 1.00 80.62 81 HIS A C 1
ATOM 595 O O . HIS A 1 81 ? 6.860 -3.776 26.032 1.00 80.62 81 HIS A O 1
ATOM 601 N N . CYS A 1 82 ? 4.956 -4.744 26.697 1.00 90.38 82 CYS A N 1
ATOM 602 C CA . CYS A 1 82 ? 4.363 -4.839 25.369 1.00 90.38 82 CYS A CA 1
ATOM 603 C C . CYS A 1 82 ? 3.430 -3.657 25.096 1.00 90.38 82 CYS A C 1
ATOM 605 O O . CYS A 1 82 ? 2.255 -3.839 24.791 1.00 90.38 82 CYS A O 1
ATOM 607 N N . VAL A 1 83 ? 3.941 -2.436 25.263 1.00 94.44 83 VAL A N 1
ATOM 608 C CA . VAL A 1 83 ? 3.162 -1.199 25.136 1.00 94.44 83 VAL A CA 1
ATOM 609 C C . VAL A 1 83 ? 3.919 -0.188 24.286 1.00 94.44 83 VAL A C 1
ATOM 611 O O . VAL A 1 83 ? 5.103 0.051 24.499 1.00 94.44 83 VAL A O 1
ATOM 614 N N . ILE A 1 84 ? 3.206 0.456 23.367 1.00 95.81 84 ILE A N 1
ATOM 615 C CA . ILE A 1 84 ? 3.666 1.627 22.624 1.00 95.81 84 ILE A CA 1
ATOM 616 C C . ILE A 1 84 ? 2.922 2.836 23.170 1.00 95.81 84 ILE A C 1
ATOM 618 O O . ILE A 1 84 ? 1.711 2.964 22.975 1.00 95.81 84 ILE A O 1
ATOM 622 N N . GLY A 1 85 ? 3.640 3.724 23.854 1.00 94.94 85 GLY A N 1
ATOM 623 C CA . GLY A 1 85 ? 3.115 4.998 24.333 1.00 94.94 85 GLY A CA 1
ATOM 624 C C . GLY A 1 85 ? 3.383 6.109 23.324 1.00 94.94 85 GLY A C 1
ATOM 625 O O . GLY A 1 85 ? 4.529 6.507 23.123 1.00 94.94 85 GLY A O 1
ATOM 626 N N . GLY A 1 86 ? 2.334 6.642 22.699 1.00 93.75 86 GLY A N 1
ATOM 627 C CA . GLY A 1 86 ? 2.457 7.771 21.784 1.00 93.75 86 GLY A CA 1
ATOM 628 C C . GLY A 1 86 ? 1.407 8.850 21.991 1.00 93.75 86 GLY A C 1
ATOM 629 O O . GLY A 1 86 ? 0.353 8.622 22.586 1.00 93.75 86 GLY A O 1
ATOM 630 N N . SER A 1 87 ? 1.729 10.047 21.500 1.00 91.56 87 SER A N 1
ATOM 631 C CA . SER A 1 87 ? 0.859 11.223 21.573 1.00 91.56 87 SER A CA 1
ATOM 632 C C . SER A 1 87 ? -0.404 11.025 20.725 1.00 91.56 87 SER A C 1
ATOM 634 O O . SER A 1 87 ? -1.509 11.313 21.189 1.00 91.56 87 SER A O 1
ATOM 636 N N . ILE A 1 88 ? -0.236 10.471 19.517 1.00 93.69 88 ILE A N 1
ATOM 637 C CA . ILE A 1 88 ? -1.314 10.186 18.564 1.00 93.69 88 ILE A CA 1
ATOM 638 C C . ILE A 1 88 ? -1.672 8.703 18.539 1.00 93.69 88 ILE A C 1
ATOM 640 O O . ILE A 1 88 ? -2.822 8.341 18.793 1.00 93.69 88 ILE A O 1
ATOM 644 N N . PHE A 1 89 ? -0.685 7.861 18.233 1.00 95.62 89 PHE A N 1
ATOM 645 C CA . PHE A 1 89 ? -0.868 6.423 18.088 1.00 95.62 89 PHE A CA 1
ATOM 646 C C . PHE A 1 89 ? -0.317 5.696 19.307 1.00 95.62 89 PHE A C 1
ATOM 648 O O . PHE A 1 89 ? 0.800 5.967 19.749 1.00 95.62 89 PHE A O 1
ATOM 655 N N . SER A 1 90 ? -1.092 4.763 19.848 1.00 96.06 90 SER A N 1
ATOM 656 C CA . SER A 1 90 ? -0.634 3.885 20.923 1.00 96.06 90 SER A CA 1
ATOM 657 C C . SER A 1 90 ? -1.184 2.482 20.737 1.00 96.06 90 SER A C 1
ATOM 659 O O . SER A 1 90 ? -2.242 2.291 20.135 1.00 96.06 90 SER A O 1
ATOM 661 N N . LEU A 1 91 ? -0.471 1.508 21.287 1.00 96.00 91 LEU A N 1
ATOM 662 C CA . LEU A 1 91 ? -0.848 0.103 21.257 1.00 96.00 91 LEU A CA 1
ATOM 663 C C . LEU A 1 91 ? -0.559 -0.507 22.625 1.00 96.00 91 LEU A C 1
ATOM 665 O O . LEU A 1 91 ? 0.542 -0.348 23.143 1.00 96.00 91 LEU A O 1
ATOM 669 N N . ALA A 1 92 ? -1.530 -1.193 23.211 1.00 94.06 92 ALA A N 1
ATOM 670 C CA . ALA A 1 92 ? -1.362 -1.885 24.486 1.00 94.06 92 ALA A CA 1
ATOM 671 C C . ALA A 1 92 ? -2.235 -3.147 24.521 1.00 94.06 92 ALA A C 1
ATOM 673 O O . ALA A 1 92 ? -3.197 -3.224 23.753 1.00 94.06 92 ALA A O 1
ATOM 674 N N . PRO A 1 93 ? -1.960 -4.121 25.403 1.00 91.00 93 PRO A N 1
ATOM 675 C CA . PRO A 1 93 ? -2.888 -5.215 25.664 1.00 91.00 93 PRO A CA 1
ATOM 676 C C . PRO A 1 93 ? -4.249 -4.662 26.110 1.00 91.00 93 PRO A C 1
ATOM 678 O O . PRO A 1 93 ? -4.308 -3.675 26.848 1.00 91.00 93 PRO A O 1
ATOM 681 N N . ASP A 1 94 ? -5.345 -5.270 25.654 1.00 87.75 94 ASP A N 1
ATOM 682 C CA . ASP A 1 94 ? -6.687 -4.837 26.055 1.00 87.75 94 ASP A CA 1
ATOM 683 C C . ASP A 1 94 ? -6.951 -5.162 27.542 1.00 87.75 94 ASP A C 1
ATOM 685 O O . ASP A 1 94 ? -6.484 -6.158 28.101 1.00 87.75 94 ASP A O 1
ATOM 689 N N . SER A 1 95 ? -7.761 -4.322 28.180 1.00 83.31 95 SER A N 1
ATOM 690 C CA . SER A 1 95 ? -8.230 -4.437 29.565 1.00 83.31 95 SER A CA 1
ATOM 691 C C . SER A 1 95 ? -9.007 -5.726 29.862 1.00 83.31 95 SER A C 1
ATOM 693 O O . SER A 1 95 ? -9.166 -6.100 31.024 1.00 83.31 95 SER A O 1
ATOM 695 N N . THR A 1 96 ? -9.469 -6.432 28.826 1.00 81.19 96 THR A N 1
ATOM 696 C CA . THR A 1 96 ? -10.186 -7.712 28.932 1.00 81.19 96 THR A CA 1
ATOM 697 C C . THR A 1 96 ? -9.305 -8.862 29.427 1.00 81.19 96 THR A C 1
ATOM 699 O O . THR A 1 96 ? -9.831 -9.914 29.790 1.00 81.19 96 THR A O 1
ATOM 702 N N . GLY A 1 97 ? -7.976 -8.692 29.419 1.00 74.38 97 GLY A N 1
ATOM 703 C CA . GLY A 1 97 ? -7.015 -9.716 29.833 1.00 74.38 97 GLY A CA 1
ATOM 704 C C . GLY A 1 97 ? -6.855 -10.864 28.832 1.00 74.38 97 GLY A C 1
ATOM 705 O O . GLY A 1 97 ? -6.191 -11.854 29.141 1.00 74.38 97 GLY A O 1
ATOM 706 N N . LYS A 1 98 ? -7.453 -10.764 27.636 1.00 82.88 98 LYS A N 1
ATOM 707 C CA . LYS A 1 98 ? -7.268 -11.761 26.578 1.00 82.88 98 LYS A CA 1
ATOM 708 C C . LYS A 1 98 ? -5.931 -11.530 25.859 1.00 82.88 98 LYS A C 1
ATOM 710 O O . LYS A 1 98 ? -5.697 -10.425 25.376 1.00 82.88 98 LYS A O 1
ATOM 715 N N . PRO A 1 99 ? -5.081 -12.561 25.701 1.00 79.25 99 PRO A N 1
ATOM 716 C CA . PRO A 1 99 ? -3.726 -12.402 25.158 1.00 79.25 99 PRO A CA 1
ATOM 717 C C . PRO A 1 99 ? -3.682 -12.029 23.667 1.00 79.25 99 PRO A C 1
ATOM 719 O O . PRO A 1 99 ? -2.655 -11.587 23.163 1.00 79.25 99 PRO A O 1
ATOM 722 N N . ASN A 1 100 ? -4.786 -12.218 22.944 1.00 85.12 100 ASN A N 1
ATOM 723 C CA . ASN A 1 100 ? -4.921 -11.898 21.526 1.00 85.12 100 ASN A CA 1
ATOM 724 C C . ASN A 1 100 ? -5.617 -10.548 21.273 1.00 85.12 100 ASN A C 1
ATOM 726 O O . ASN A 1 100 ? -5.825 -10.187 20.113 1.00 85.12 100 ASN A O 1
ATOM 730 N N . GLN A 1 101 ? -6.000 -9.817 22.326 1.00 89.25 101 GLN A N 1
ATOM 731 C CA . GLN A 1 101 ? -6.707 -8.545 22.214 1.00 89.25 101 GLN A CA 1
ATOM 732 C C . GLN A 1 101 ? -5.814 -7.374 22.591 1.00 89.25 101 GLN A C 1
ATOM 734 O O . GLN A 1 101 ? -5.143 -7.371 23.621 1.00 89.25 101 GLN A O 1
ATOM 739 N N . TRP A 1 102 ? -5.853 -6.360 21.739 1.00 92.06 102 TRP A N 1
ATOM 740 C CA . TRP A 1 102 ? -5.035 -5.168 21.837 1.00 92.06 102 TRP A CA 1
ATOM 741 C C . TRP A 1 102 ? -5.910 -3.930 21.701 1.00 92.06 102 TRP A C 1
ATOM 743 O O . TRP A 1 102 ? -6.808 -3.881 20.862 1.00 92.06 102 TRP A O 1
ATOM 753 N N . ALA A 1 103 ? -5.635 -2.916 22.506 1.00 93.19 103 ALA A N 1
ATOM 754 C CA . ALA A 1 103 ? -6.210 -1.591 22.381 1.00 93.19 103 ALA A CA 1
ATOM 755 C C . ALA A 1 103 ? -5.327 -0.744 21.456 1.00 93.19 103 ALA A C 1
ATOM 757 O O . ALA A 1 103 ? -4.163 -0.475 21.762 1.00 93.19 103 ALA A O 1
ATOM 758 N N . VAL A 1 104 ? -5.890 -0.320 20.327 1.00 94.56 104 VAL A N 1
ATOM 759 C CA . VAL A 1 104 ? -5.263 0.589 19.363 1.00 94.56 104 VAL A CA 1
ATOM 760 C C . VAL A 1 104 ? -5.866 1.971 19.545 1.00 94.56 104 VAL A C 1
ATOM 762 O O . VAL A 1 104 ? -7.078 2.125 19.406 1.00 94.56 104 VAL A O 1
ATOM 765 N N . LYS A 1 105 ? -5.035 2.980 19.800 1.00 94.56 105 LYS A N 1
ATOM 766 C CA . LYS A 1 105 ? -5.452 4.386 19.844 1.00 94.56 105 LYS A CA 1
ATOM 767 C C . LYS A 1 105 ? -5.006 5.117 18.582 1.00 94.56 105 LYS A C 1
ATOM 769 O O . LYS A 1 105 ? -3.883 4.919 18.122 1.00 94.56 105 LYS A O 1
ATOM 774 N N . GLY A 1 106 ? -5.856 6.004 18.077 1.00 94.12 106 GLY A N 1
ATOM 775 C CA . GLY A 1 106 ? -5.533 6.963 17.020 1.00 94.12 106 GLY A CA 1
ATOM 776 C C . GLY A 1 106 ? -6.411 8.212 17.107 1.00 94.12 106 GLY A C 1
ATOM 777 O O . GLY A 1 106 ? -7.245 8.330 18.009 1.00 94.12 106 GLY A O 1
ATOM 778 N N . LEU A 1 107 ? -6.243 9.149 16.169 1.00 93.31 107 LEU A N 1
ATOM 779 C CA . LEU A 1 107 ? -7.140 10.307 16.060 1.00 93.31 107 LEU A CA 1
ATOM 780 C C . LEU A 1 107 ? -8.567 9.847 15.750 1.00 93.31 107 LEU A C 1
ATOM 782 O O . LEU A 1 107 ? -8.779 9.003 14.883 1.00 93.31 107 LEU A O 1
ATOM 786 N N . SER A 1 108 ? -9.548 10.434 16.433 1.00 92.69 108 SER A N 1
ATOM 787 C CA . SER A 1 108 ? -10.952 10.323 16.026 1.00 92.69 108 SER A CA 1
ATOM 788 C C . SER A 1 108 ? -11.196 11.164 14.757 1.00 92.69 108 SER A C 1
ATOM 790 O O . SER A 1 108 ? -10.353 11.999 14.403 1.00 92.69 108 SER A O 1
ATOM 792 N N . PRO A 1 109 ? -12.351 11.037 14.075 1.00 91.44 109 PRO A N 1
ATOM 793 C CA . PRO A 1 109 ? -12.701 11.937 12.974 1.00 91.44 109 PRO A CA 1
ATOM 794 C C . PRO A 1 109 ? -12.637 13.426 13.364 1.00 91.44 109 PRO A C 1
ATOM 796 O O . PRO A 1 109 ? -12.147 14.259 12.601 1.00 91.44 109 PRO A O 1
ATOM 799 N N . LEU A 1 110 ? -13.051 13.754 14.593 1.00 90.25 110 LEU A N 1
ATOM 800 C CA . LEU A 1 110 ? -12.964 15.106 15.144 1.00 90.25 110 LEU A CA 1
ATOM 801 C C . LEU A 1 110 ? -11.517 15.504 15.495 1.00 90.25 110 LEU A C 1
ATOM 803 O O . LEU A 1 110 ? -11.135 16.660 15.312 1.00 90.25 110 LEU A O 1
ATOM 807 N N . GLY A 1 111 ? -10.694 14.558 15.950 1.00 92.06 111 GLY A N 1
ATOM 808 C CA . GLY A 1 111 ? -9.263 14.761 16.178 1.00 92.06 111 GLY A CA 1
ATOM 809 C C . GLY A 1 111 ? -8.507 15.140 14.910 1.00 92.06 111 GLY A C 1
ATOM 810 O O . GLY A 1 111 ? -7.738 16.100 14.923 1.00 92.06 111 GLY A O 1
ATOM 811 N N . TRP A 1 112 ? -8.783 14.445 13.801 1.00 91.44 112 TRP A N 1
ATOM 812 C CA . TRP A 1 112 ? -8.259 14.798 12.479 1.00 91.44 112 TRP A CA 1
ATOM 813 C C . TRP A 1 112 ? -8.626 16.232 12.093 1.00 91.44 112 TRP A C 1
ATOM 815 O O . TRP A 1 112 ? -7.764 16.996 11.670 1.00 91.44 112 TRP A O 1
ATOM 825 N N . GLN A 1 113 ? -9.879 16.637 12.308 1.00 89.12 113 GLN A N 1
ATOM 826 C CA . GLN A 1 113 ? -10.320 17.998 12.004 1.00 89.12 113 GLN A CA 1
ATOM 827 C C . GLN A 1 113 ? -9.600 19.059 12.848 1.00 89.12 113 GLN A C 1
ATOM 829 O O . GLN A 1 113 ? -9.229 20.109 12.330 1.00 89.12 113 GLN A O 1
ATOM 834 N N . LYS A 1 114 ? -9.443 18.818 14.153 1.00 89.44 114 LYS A N 1
ATOM 835 C CA . LYS A 1 114 ? -8.908 19.819 15.084 1.00 89.44 114 LYS A CA 1
ATOM 836 C C . LYS A 1 114 ? -7.386 19.911 15.078 1.00 89.44 114 LYS A C 1
ATOM 838 O O . LYS A 1 114 ? -6.874 20.987 15.344 1.00 89.44 114 LYS A O 1
ATOM 843 N N . ARG A 1 115 ? -6.681 18.794 14.865 1.00 86.25 115 ARG A N 1
ATOM 844 C CA . ARG A 1 115 ? -5.247 18.681 15.184 1.00 86.25 115 ARG A CA 1
ATOM 845 C C . ARG A 1 115 ? -4.351 18.336 14.002 1.00 86.25 115 ARG A C 1
ATOM 847 O O . ARG A 1 115 ? -3.144 18.509 14.116 1.00 86.25 115 ARG A O 1
ATOM 854 N N . ALA A 1 116 ? -4.886 17.848 12.882 1.00 80.50 116 ALA A N 1
ATOM 855 C CA . ALA A 1 116 ? -4.033 17.365 11.790 1.00 80.50 116 ALA A CA 1
ATOM 856 C C . ALA A 1 116 ? -3.191 18.468 11.128 1.00 80.50 116 ALA A C 1
ATOM 858 O O . ALA A 1 116 ? -2.164 18.162 10.540 1.00 80.50 116 ALA A O 1
ATOM 859 N N . GLY A 1 117 ? -3.603 19.738 11.225 1.00 83.38 117 GLY A N 1
ATOM 860 C CA . GLY A 1 117 ? -2.788 20.872 10.772 1.00 83.38 117 GLY A CA 1
ATOM 861 C C . GLY A 1 117 ? -1.650 21.252 11.727 1.00 83.38 117 GLY A C 1
ATOM 862 O O . GLY A 1 117 ? -0.677 21.857 11.291 1.00 83.38 117 GLY A O 1
ATOM 863 N N . ASP A 1 118 ? -1.757 20.877 13.004 1.00 87.62 118 ASP A N 1
ATOM 864 C CA . ASP A 1 118 ? -0.811 21.256 14.063 1.00 87.62 118 ASP A CA 1
ATOM 865 C C . ASP A 1 118 ? 0.193 20.139 14.387 1.00 87.62 118 ASP A C 1
ATOM 867 O O . ASP A 1 118 ? 1.176 20.362 15.096 1.00 87.62 118 ASP A O 1
ATOM 871 N N . LEU A 1 119 ? -0.069 18.920 13.909 1.00 88.31 119 LEU A N 1
ATOM 872 C CA . LEU A 1 119 ? 0.699 17.722 14.222 1.00 88.31 119 LEU A CA 1
ATOM 873 C C . LEU A 1 119 ? 1.309 17.122 12.959 1.00 88.31 119 LEU A C 1
ATOM 875 O O . LEU A 1 119 ? 0.625 16.936 11.955 1.00 88.31 119 LEU A O 1
ATOM 879 N N . ASP A 1 120 ? 2.570 16.702 13.047 1.00 89.56 120 ASP A N 1
ATOM 880 C CA . ASP A 1 120 ? 3.178 15.853 12.023 1.00 89.56 120 ASP A CA 1
ATOM 881 C C . ASP A 1 120 ? 2.726 14.397 12.225 1.00 89.56 120 ASP A C 1
ATOM 883 O O . ASP A 1 120 ? 3.410 13.565 12.830 1.00 89.56 120 ASP A O 1
ATOM 887 N N . VAL A 1 121 ? 1.515 14.094 11.748 1.00 90.38 121 VAL A N 1
ATOM 888 C CA . VAL A 1 121 ? 0.908 12.762 11.886 1.00 90.38 121 VAL A CA 1
ATOM 889 C C . VAL A 1 121 ? 1.739 11.688 11.174 1.00 90.38 121 VAL A C 1
ATOM 891 O O . VAL A 1 121 ? 1.772 10.540 11.618 1.00 90.38 121 VAL A O 1
ATOM 894 N N . HIS A 1 122 ? 2.444 12.043 10.094 1.00 86.94 122 HIS A N 1
ATOM 895 C CA . HIS A 1 122 ? 3.308 11.111 9.368 1.00 86.94 122 HIS A CA 1
ATOM 896 C C . HIS A 1 122 ? 4.545 10.747 10.187 1.00 86.94 122 HIS A C 1
ATOM 898 O O . HIS A 1 122 ? 4.897 9.569 10.254 1.00 86.94 122 HIS A O 1
ATOM 904 N N . ALA A 1 123 ? 5.186 11.719 10.841 1.00 86.69 123 ALA A N 1
ATOM 905 C CA . ALA A 1 123 ? 6.297 11.453 11.751 1.00 86.69 123 ALA A CA 1
ATOM 906 C C . ALA A 1 123 ? 5.865 10.597 12.951 1.00 86.69 123 ALA A C 1
ATOM 908 O O . ALA A 1 123 ? 6.542 9.621 13.275 1.00 86.69 123 ALA A O 1
ATOM 909 N N . GLU A 1 124 ? 4.716 10.901 13.564 1.00 91.75 124 GLU A N 1
ATOM 910 C CA . GLU A 1 124 ? 4.169 10.102 14.670 1.00 91.75 124 GLU A CA 1
ATOM 911 C C . GLU A 1 124 ? 3.830 8.670 14.243 1.00 91.75 124 GLU A C 1
ATOM 913 O O . GLU A 1 124 ? 4.096 7.727 14.989 1.00 91.75 124 GLU A O 1
ATOM 918 N N . TRP A 1 125 ? 3.295 8.482 13.033 1.00 91.44 125 TRP A N 1
ATOM 919 C CA . TRP A 1 125 ? 3.048 7.150 12.486 1.00 91.44 125 TRP A CA 1
ATOM 920 C C . TRP A 1 125 ? 4.350 6.379 12.249 1.00 91.44 125 TRP A C 1
ATOM 922 O O . TRP A 1 125 ? 4.459 5.227 12.655 1.00 91.44 125 TRP A O 1
ATOM 932 N N . ASN A 1 126 ? 5.368 7.009 11.657 1.00 85.50 126 ASN A N 1
ATOM 933 C CA . ASN A 1 126 ? 6.665 6.363 11.434 1.00 85.50 126 ASN A CA 1
ATOM 934 C C . ASN A 1 126 ? 7.345 5.968 12.753 1.00 85.50 126 ASN A C 1
ATOM 936 O O . ASN A 1 126 ? 7.871 4.861 12.857 1.00 85.50 126 ASN A O 1
ATOM 940 N N . ARG A 1 127 ? 7.282 6.826 13.782 1.00 88.88 127 ARG A N 1
ATOM 941 C CA . ARG A 1 127 ? 7.762 6.490 15.131 1.00 88.88 127 ARG A CA 1
ATOM 942 C C . ARG A 1 127 ? 7.011 5.287 15.699 1.00 88.88 127 ARG A C 1
ATOM 944 O O . ARG A 1 127 ? 7.639 4.335 16.149 1.00 88.88 127 ARG A O 1
ATOM 951 N N . PHE A 1 128 ? 5.679 5.304 15.617 1.00 93.31 128 PHE A N 1
ATOM 952 C CA . PHE A 1 128 ? 4.834 4.196 16.059 1.00 93.31 128 PHE A CA 1
ATOM 953 C C . PHE A 1 128 ? 5.182 2.876 15.353 1.00 93.31 128 PHE A C 1
ATOM 955 O O . PHE A 1 128 ? 5.209 1.832 15.997 1.00 93.31 128 PHE A O 1
ATOM 962 N N . LEU A 1 129 ? 5.479 2.905 14.050 1.00 88.56 129 LEU A N 1
ATOM 963 C CA . LEU A 1 129 ? 5.916 1.720 13.310 1.00 88.56 129 LEU A CA 1
ATOM 964 C C . LEU A 1 129 ? 7.279 1.195 13.780 1.00 88.56 129 LEU A C 1
ATOM 966 O O . LEU A 1 129 ? 7.446 -0.020 13.879 1.00 88.56 129 LEU A O 1
ATOM 970 N N . GLY A 1 130 ? 8.223 2.082 14.106 1.00 82.94 130 GLY A N 1
ATOM 971 C CA . GLY A 1 130 ? 9.498 1.697 14.717 1.00 82.94 130 GLY A CA 1
ATOM 972 C C . GLY A 1 130 ? 9.303 0.993 16.065 1.00 82.94 130 GLY A C 1
ATOM 973 O O . GLY A 1 130 ? 9.865 -0.077 16.293 1.00 82.94 130 GLY A O 1
ATOM 974 N N . ASP A 1 131 ? 8.432 1.536 16.920 1.00 90.56 131 ASP A N 1
ATOM 975 C CA . ASP A 1 131 ? 8.092 0.929 18.213 1.00 90.56 131 ASP A CA 1
ATOM 976 C C . ASP A 1 131 ? 7.344 -0.414 18.037 1.00 90.56 131 ASP A C 1
ATOM 978 O O . ASP A 1 131 ? 7.584 -1.374 18.771 1.00 90.56 131 ASP A O 1
ATOM 982 N N . LEU A 1 132 ? 6.458 -0.521 17.036 1.00 90.38 132 LEU A N 1
ATOM 983 C CA . LEU A 1 132 ? 5.700 -1.742 16.725 1.00 90.38 132 LEU A CA 1
ATOM 984 C C . LEU A 1 132 ? 6.607 -2.896 16.314 1.00 90.38 132 LEU A C 1
ATOM 986 O O . LEU A 1 132 ? 6.400 -4.034 16.739 1.00 90.38 132 LEU A O 1
ATOM 990 N N . LEU A 1 133 ? 7.609 -2.596 15.497 1.00 82.06 133 LEU A N 1
ATOM 991 C CA . LEU A 1 133 ? 8.636 -3.551 15.126 1.00 82.06 133 LEU A CA 1
ATOM 992 C C . LEU A 1 133 ? 9.407 -4.046 16.354 1.00 82.06 133 LEU A C 1
ATOM 994 O O . LEU A 1 133 ? 9.659 -5.243 16.483 1.00 82.06 133 LEU A O 1
ATOM 998 N N . GLU A 1 134 ? 9.787 -3.144 17.259 1.00 84.12 134 GLU A N 1
ATOM 999 C CA . GLU A 1 134 ? 10.513 -3.534 18.467 1.00 84.12 134 GLU A CA 1
ATOM 1000 C C . GLU A 1 134 ? 9.672 -4.482 19.334 1.00 84.12 134 GLU A C 1
ATOM 1002 O O . GLU A 1 134 ? 10.184 -5.491 19.821 1.00 84.12 134 GLU A O 1
ATOM 1007 N N . LEU A 1 135 ? 8.358 -4.247 19.441 1.00 88.00 135 LEU A N 1
ATOM 1008 C CA . LEU A 1 135 ? 7.452 -5.183 20.113 1.00 88.00 135 LEU A CA 1
ATOM 1009 C C . LEU A 1 135 ? 7.379 -6.554 19.417 1.00 88.00 135 LEU A C 1
ATOM 1011 O O . LEU A 1 135 ? 7.348 -7.584 20.096 1.00 88.00 135 LEU A O 1
ATOM 1015 N N . GLU A 1 136 ? 7.379 -6.604 18.083 1.00 83.50 136 GLU A N 1
ATOM 1016 C CA . GLU A 1 136 ? 7.461 -7.871 17.339 1.00 83.50 136 GLU A CA 1
ATOM 1017 C C . GLU A 1 136 ? 8.776 -8.605 17.642 1.00 83.50 136 GLU A C 1
ATOM 1019 O O . GLU A 1 136 ? 8.755 -9.800 17.945 1.00 83.50 136 GLU A O 1
ATOM 1024 N N . ARG A 1 137 ? 9.910 -7.892 17.665 1.00 80.50 137 ARG A N 1
ATOM 1025 C CA . ARG A 1 137 ? 11.231 -8.450 18.003 1.00 80.50 137 ARG A CA 1
ATOM 1026 C C . ARG A 1 137 ? 11.277 -9.007 19.426 1.00 80.50 137 ARG A C 1
ATOM 1028 O O . ARG A 1 137 ? 11.864 -10.063 19.663 1.00 80.50 137 ARG A O 1
ATOM 1035 N N . LEU A 1 138 ? 10.618 -8.332 20.365 1.00 85.25 138 LEU A N 1
ATOM 1036 C CA . LEU A 1 138 ? 10.435 -8.788 21.746 1.00 85.25 138 LEU A CA 1
ATOM 1037 C C . LEU A 1 138 ? 9.403 -9.922 21.876 1.00 85.25 138 LEU A C 1
ATOM 1039 O O . LEU A 1 138 ? 9.149 -10.402 22.980 1.00 85.25 138 LEU A O 1
ATOM 1043 N N . SER A 1 139 ? 8.855 -10.405 20.754 1.00 84.75 139 SER A N 1
ATOM 1044 C CA . SER A 1 139 ? 7.886 -11.501 20.693 1.00 84.75 139 SER A CA 1
ATOM 1045 C C . SER A 1 139 ? 6.600 -11.212 21.473 1.00 84.75 139 SER A C 1
ATOM 1047 O O . SER A 1 139 ? 6.003 -12.127 22.046 1.00 84.75 139 SER A O 1
ATOM 1049 N N . CYS A 1 140 ? 6.172 -9.944 21.485 1.00 87.00 140 CYS A N 1
ATOM 1050 C CA . CYS A 1 140 ? 4.930 -9.510 22.125 1.00 87.00 140 CYS A CA 1
ATOM 1051 C C . CYS A 1 140 ? 3.673 -10.011 21.399 1.00 87.00 140 CYS A C 1
ATOM 1053 O O . CYS A 1 140 ? 2.611 -10.095 22.011 1.00 87.00 140 CYS A O 1
ATOM 1055 N N . PHE A 1 141 ? 3.773 -10.354 20.113 1.00 85.81 141 PHE A N 1
ATOM 1056 C CA . PHE A 1 141 ? 2.646 -10.808 19.296 1.00 85.81 141 PHE A CA 1
ATOM 1057 C C . PHE A 1 141 ? 2.691 -12.324 19.034 1.00 85.81 141 PHE A C 1
ATOM 1059 O O . PHE A 1 141 ? 3.751 -12.945 19.144 1.00 85.81 141 PHE A O 1
ATOM 1066 N N . PRO A 1 142 ? 1.558 -12.949 18.660 1.00 80.06 142 PRO A N 1
ATOM 1067 C CA . PRO A 1 142 ? 1.540 -14.354 18.255 1.00 80.06 142 PRO A CA 1
ATOM 1068 C C . PRO A 1 142 ? 2.451 -14.646 17.045 1.00 80.06 142 PRO A C 1
ATOM 1070 O O . PRO A 1 142 ? 2.538 -13.828 16.134 1.00 80.06 142 PRO A O 1
ATOM 1073 N N . ARG A 1 143 ? 3.064 -15.845 16.975 1.00 71.19 143 ARG A N 1
ATOM 1074 C CA . ARG A 1 143 ? 4.096 -16.222 15.963 1.00 71.19 143 ARG A CA 1
ATOM 1075 C C . ARG A 1 143 ? 3.714 -16.000 14.500 1.00 71.19 143 ARG A C 1
ATOM 1077 O O . ARG A 1 143 ? 4.588 -15.896 13.646 1.00 71.19 143 ARG A O 1
ATOM 1084 N N . ASN A 1 144 ? 2.421 -16.013 14.202 1.00 73.62 144 ASN A N 1
ATOM 1085 C CA . ASN A 1 144 ? 1.921 -15.913 12.835 1.00 73.62 144 ASN A CA 1
ATOM 1086 C C . ASN A 1 144 ? 1.600 -14.468 12.429 1.00 73.62 144 ASN A C 1
ATOM 1088 O O . ASN A 1 144 ? 1.063 -14.251 11.345 1.00 73.62 144 ASN A O 1
ATOM 1092 N N . GLN A 1 145 ? 1.896 -13.498 13.294 1.00 79.12 145 GLN A N 1
ATOM 1093 C CA . GLN A 1 145 ? 1.711 -12.082 13.021 1.00 79.12 145 GLN A CA 1
ATOM 1094 C C . GLN A 1 145 ? 3.028 -11.484 12.549 1.00 79.12 145 GLN A C 1
ATOM 1096 O O . GLN A 1 145 ? 3.967 -11.374 13.327 1.00 79.12 145 GLN A O 1
ATOM 1101 N N . SER A 1 146 ? 3.077 -11.098 11.277 1.00 77.94 146 SER A N 1
ATOM 1102 C CA . SER A 1 146 ? 4.176 -10.288 10.755 1.00 77.94 146 SER A CA 1
ATOM 1103 C C . SER A 1 146 ? 3.935 -8.807 11.011 1.00 77.94 146 SER A C 1
ATOM 1105 O O . SER A 1 146 ? 2.782 -8.363 11.019 1.00 77.94 146 SER A O 1
ATOM 1107 N N . PHE A 1 147 ? 5.011 -8.024 11.079 1.00 81.38 147 PHE A N 1
ATOM 1108 C CA . PHE A 1 147 ? 4.981 -6.560 11.052 1.00 81.38 147 PHE A CA 1
ATOM 1109 C C . PHE A 1 147 ? 3.968 -5.997 10.044 1.00 81.38 147 PHE A C 1
ATOM 1111 O O . PHE A 1 147 ? 3.128 -5.172 10.395 1.00 81.38 147 PHE A O 1
ATOM 1118 N N . TYR A 1 148 ? 3.994 -6.474 8.793 1.00 79.75 148 TYR A N 1
ATOM 1119 C CA . TYR A 1 148 ? 3.087 -6.002 7.741 1.00 79.75 148 TYR A CA 1
ATOM 1120 C C . TYR A 1 148 ? 1.619 -6.316 8.035 1.00 79.75 148 TYR A C 1
ATOM 1122 O O . TYR A 1 148 ? 0.744 -5.486 7.781 1.00 79.75 148 TYR A O 1
ATOM 1130 N N . THR A 1 149 ? 1.348 -7.505 8.577 1.00 82.44 149 THR A N 1
ATOM 1131 C CA . THR A 1 149 ? -0.010 -7.913 8.956 1.00 82.44 149 THR A CA 1
ATOM 1132 C C . THR A 1 149 ? -0.509 -7.060 10.113 1.00 82.44 149 THR A C 1
ATOM 1134 O O . THR A 1 149 ? -1.618 -6.539 10.037 1.00 82.44 149 THR A O 1
ATOM 1137 N N . LEU A 1 150 ? 0.324 -6.852 11.137 1.00 88.19 150 LEU A N 1
ATOM 1138 C CA . LEU A 1 150 ? 0.012 -6.019 12.299 1.00 88.19 150 LEU A CA 1
ATOM 1139 C C . LEU A 1 150 ? -0.242 -4.575 11.895 1.00 88.19 150 LEU A C 1
ATOM 1141 O O . LEU A 1 150 ? -1.290 -4.026 12.212 1.00 88.19 150 LEU A O 1
ATOM 1145 N N . ARG A 1 151 ? 0.676 -3.976 11.137 1.00 90.31 151 ARG A N 1
ATOM 1146 C CA . ARG A 1 151 ? 0.542 -2.618 10.614 1.00 90.31 151 ARG A CA 1
ATOM 1147 C C . ARG A 1 151 ? -0.775 -2.428 9.877 1.00 90.31 151 ARG A C 1
ATOM 1149 O O . ARG A 1 151 ? -1.502 -1.473 10.146 1.00 90.31 151 ARG A O 1
ATOM 1156 N N . ARG A 1 152 ? -1.074 -3.326 8.937 1.00 88.44 152 ARG A N 1
ATOM 1157 C CA . ARG A 1 152 ? -2.303 -3.257 8.152 1.00 88.44 152 ARG A CA 1
ATOM 1158 C C . ARG A 1 152 ? -3.524 -3.430 9.050 1.00 88.44 152 ARG A C 1
ATOM 1160 O O . ARG A 1 152 ? -4.442 -2.624 8.965 1.00 88.44 152 ARG A O 1
ATOM 1167 N N . ALA A 1 153 ? -3.509 -4.415 9.944 1.00 90.69 153 ALA A N 1
ATOM 1168 C CA . ALA A 1 153 ? -4.599 -4.645 10.879 1.00 90.69 153 ALA A CA 1
ATOM 1169 C C . ALA A 1 153 ? -4.828 -3.432 11.795 1.00 90.69 153 ALA A C 1
ATOM 1171 O O . ALA A 1 153 ? -5.970 -3.093 12.057 1.00 90.69 153 ALA A O 1
ATOM 1172 N N . ILE A 1 154 ? -3.777 -2.737 12.237 1.00 93.12 154 ILE A N 1
ATOM 1173 C CA . ILE A 1 154 ? -3.864 -1.501 13.030 1.00 93.12 154 ILE A CA 1
ATOM 1174 C C . ILE A 1 154 ? -4.459 -0.359 12.201 1.00 93.12 154 ILE A C 1
ATOM 1176 O O . ILE A 1 154 ? -5.390 0.299 12.662 1.00 93.12 154 ILE A O 1
ATOM 1180 N N . ALA A 1 155 ? -3.968 -0.148 10.975 1.00 92.12 155 ALA A N 1
ATOM 1181 C CA . ALA A 1 155 ? -4.500 0.855 10.051 1.00 92.12 155 ALA A CA 1
ATOM 1182 C C . ALA A 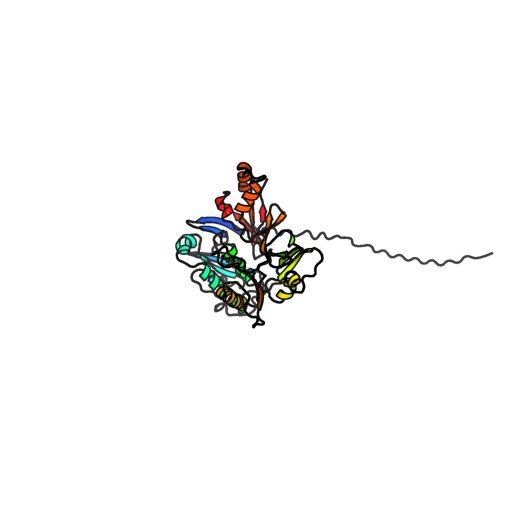1 155 ? -5.996 0.628 9.759 1.00 92.12 155 ALA A C 1
ATOM 1184 O O . ALA A 1 155 ? -6.761 1.579 9.640 1.00 92.12 155 ALA A O 1
ATOM 1185 N N . GLU A 1 156 ? -6.436 -0.632 9.722 1.00 91.19 156 GLU A N 1
ATOM 1186 C CA . GLU A 1 156 ? -7.840 -1.018 9.556 1.00 91.19 156 GLU A CA 1
ATOM 1187 C C . GLU A 1 156 ? -8.728 -0.657 10.768 1.00 91.19 156 GLU A C 1
ATOM 1189 O O . GLU A 1 156 ? -9.950 -0.612 10.614 1.00 91.19 156 GLU A O 1
ATOM 1194 N N . ARG A 1 157 ? -8.152 -0.382 11.954 1.00 92.00 157 ARG A N 1
ATOM 1195 C CA . ARG A 1 157 ? -8.877 -0.065 13.206 1.00 92.00 157 ARG A CA 1
ATOM 1196 C C . ARG A 1 157 ? -9.028 1.425 13.508 1.00 92.00 157 ARG A C 1
ATOM 1198 O O . ARG A 1 157 ? -9.732 1.770 14.464 1.00 92.00 157 ARG A O 1
ATOM 1205 N N . ILE A 1 158 ? -8.393 2.299 12.733 1.00 92.12 158 ILE A N 1
ATOM 1206 C CA . ILE A 1 158 ? -8.364 3.743 12.989 1.00 92.12 158 ILE A CA 1
ATOM 1207 C C . ILE A 1 158 ? -8.886 4.542 11.786 1.00 92.12 158 ILE A C 1
ATOM 1209 O O . ILE A 1 158 ? -8.816 4.060 10.657 1.00 92.12 158 ILE A O 1
ATOM 1213 N N . PRO A 1 159 ? -9.414 5.759 11.992 1.00 92.88 159 PRO A N 1
ATOM 1214 C CA . PRO A 1 159 ? -9.804 6.648 10.910 1.00 92.88 159 PRO A CA 1
ATOM 1215 C C . PRO A 1 159 ? -8.558 7.166 10.202 1.00 92.88 159 PRO A C 1
ATOM 1217 O O . PRO A 1 159 ? -7.623 7.628 10.860 1.00 92.88 159 PRO A O 1
ATOM 1220 N N . LEU A 1 160 ? -8.559 7.129 8.872 1.00 92.19 160 LEU A N 1
ATOM 1221 C CA . LEU A 1 160 ? -7.419 7.541 8.052 1.00 92.19 160 LEU A CA 1
ATOM 1222 C C . LEU A 1 160 ? -7.869 8.423 6.884 1.00 92.19 160 LEU A C 1
ATOM 1224 O O . LEU A 1 160 ? -8.939 8.170 6.329 1.00 92.19 160 LEU A O 1
ATOM 1228 N N . PRO A 1 161 ? -7.068 9.404 6.434 1.00 91.19 161 PRO A N 1
ATOM 1229 C CA . PRO A 1 161 ? -7.342 10.116 5.193 1.00 91.19 161 PRO A CA 1
ATOM 1230 C C . PRO A 1 161 ? -7.392 9.138 4.014 1.00 91.19 161 PRO A C 1
ATOM 1232 O O . PRO A 1 161 ? -6.482 8.338 3.800 1.00 91.19 161 PRO A O 1
ATOM 1235 N N . ALA A 1 162 ? -8.474 9.183 3.242 1.00 90.62 162 ALA A N 1
ATOM 1236 C CA . ALA A 1 162 ? -8.745 8.250 2.150 1.00 90.62 162 ALA A CA 1
ATOM 1237 C C . ALA A 1 162 ? -7.673 8.303 1.049 1.00 90.62 162 ALA A C 1
ATOM 1239 O O . ALA A 1 162 ? -7.319 7.275 0.464 1.00 90.62 162 ALA A O 1
ATOM 1240 N N . ASN A 1 163 ? -7.133 9.500 0.818 1.00 86.94 163 ASN A N 1
ATOM 1241 C CA . ASN A 1 163 ? -6.070 9.791 -0.137 1.00 86.94 163 ASN A CA 1
ATOM 1242 C C . ASN A 1 163 ? -4.680 9.356 0.359 1.00 86.94 163 ASN A C 1
ATOM 1244 O O . ASN A 1 163 ? -3.756 9.241 -0.440 1.00 86.94 163 ASN A O 1
ATOM 1248 N N . GLU A 1 164 ? -4.533 9.083 1.657 1.00 86.12 164 GLU A N 1
ATOM 1249 C CA . GLU A 1 164 ? -3.276 8.667 2.287 1.00 86.12 164 GLU A CA 1
ATOM 1250 C C . GLU A 1 164 ? -3.352 7.249 2.856 1.00 86.12 164 GLU A C 1
ATOM 1252 O O . GLU A 1 164 ? -2.383 6.760 3.425 1.00 86.12 164 GLU A O 1
ATOM 1257 N N . ALA A 1 165 ? -4.463 6.530 2.681 1.00 85.06 165 ALA A N 1
ATOM 1258 C CA . ALA A 1 165 ? -4.635 5.183 3.229 1.00 85.06 165 ALA A CA 1
ATOM 1259 C C . ALA A 1 165 ? -3.484 4.229 2.840 1.00 85.06 165 ALA A C 1
ATOM 1261 O O . ALA A 1 165 ? -3.075 3.375 3.627 1.00 85.06 165 ALA A O 1
ATOM 1262 N N . ALA A 1 166 ? -2.908 4.415 1.648 1.00 86.06 166 ALA A N 1
ATOM 1263 C CA . ALA A 1 166 ? -1.733 3.681 1.188 1.00 86.06 166 ALA A CA 1
ATOM 1264 C C . ALA A 1 166 ? -0.448 3.998 1.984 1.00 86.06 166 ALA A C 1
ATOM 1266 O O . ALA A 1 166 ? 0.377 3.103 2.167 1.00 86.06 166 ALA A O 1
ATOM 1267 N N . PHE A 1 167 ? -0.274 5.223 2.493 1.00 85.88 167 PHE A N 1
ATOM 1268 C CA . PHE A 1 167 ? 0.823 5.576 3.401 1.00 85.88 167 PHE A CA 1
ATOM 1269 C C . PHE A 1 167 ? 0.749 4.744 4.681 1.00 85.88 167 PHE A C 1
ATOM 1271 O O . PHE A 1 167 ? 1.704 4.062 5.059 1.00 85.88 167 PHE A O 1
ATOM 1278 N N . PHE A 1 168 ? -0.420 4.734 5.315 1.00 82.94 168 PHE A N 1
ATOM 1279 C CA . PHE A 1 168 ? -0.614 4.030 6.577 1.00 82.94 168 PHE A CA 1
ATOM 1280 C C . PHE A 1 168 ? -0.497 2.514 6.406 1.00 82.94 168 PHE A C 1
ATOM 1282 O O . PHE A 1 168 ? 0.163 1.863 7.214 1.00 82.94 168 PHE A O 1
ATOM 1289 N N . ALA A 1 169 ? -1.025 1.959 5.313 1.00 83.44 169 ALA A N 1
ATOM 1290 C CA . ALA A 1 169 ? -0.956 0.525 5.041 1.00 83.44 169 ALA A CA 1
ATOM 1291 C C . ALA A 1 169 ? 0.416 0.040 4.516 1.00 83.44 169 ALA A C 1
ATOM 1293 O O . ALA A 1 169 ? 0.803 -1.085 4.829 1.00 83.44 169 ALA A O 1
ATOM 1294 N N . TYR A 1 170 ? 1.155 0.857 3.746 1.00 83.56 170 TYR A N 1
ATOM 1295 C CA . TYR A 1 170 ? 2.306 0.400 2.935 1.00 83.56 170 TYR A CA 1
ATOM 1296 C C . TYR A 1 170 ? 3.518 1.362 2.863 1.00 83.56 170 TYR A C 1
ATOM 1298 O O . TYR A 1 170 ? 4.419 1.175 2.052 1.00 83.56 170 TYR A O 1
ATOM 1306 N N . SER A 1 171 ? 3.563 2.414 3.681 1.00 80.00 171 SER A N 1
ATOM 1307 C CA . SER A 1 171 ? 4.631 3.441 3.748 1.00 80.00 171 SER A CA 1
ATOM 1308 C C . SER A 1 171 ? 4.740 4.309 2.499 1.00 80.00 171 SER A C 1
ATOM 1310 O O . SER A 1 171 ? 5.751 4.967 2.280 1.00 80.00 171 SER A O 1
ATOM 1312 N N . PHE A 1 172 ? 3.699 4.360 1.672 1.00 71.44 172 PHE A N 1
ATOM 1313 C CA . PHE A 1 172 ? 3.678 5.206 0.484 1.00 71.44 172 PHE A CA 1
ATOM 1314 C C . PHE A 1 172 ? 3.391 6.671 0.829 1.00 71.44 172 PHE A C 1
ATOM 1316 O O . PHE A 1 172 ? 2.240 7.090 0.861 1.00 71.44 172 PHE A O 1
ATOM 1323 N N . GLY A 1 173 ? 4.432 7.448 1.125 1.00 55.00 173 GLY A N 1
ATOM 1324 C CA . GLY A 1 173 ? 4.286 8.818 1.647 1.00 55.00 173 GLY A CA 1
ATOM 1325 C C . GLY A 1 173 ? 4.794 9.923 0.731 1.00 55.00 173 GLY A C 1
ATOM 1326 O O . GLY A 1 173 ? 5.162 10.984 1.217 1.00 55.00 173 GLY A O 1
ATOM 1327 N N . GLY A 1 174 ? 4.969 9.671 -0.570 1.00 55.50 174 GLY A N 1
ATOM 1328 C CA . GLY A 1 174 ? 5.545 10.673 -1.481 1.00 55.50 174 GLY A CA 1
ATOM 1329 C C . GLY A 1 174 ? 7.040 10.966 -1.257 1.00 55.50 174 GLY A C 1
ATOM 1330 O O . GLY A 1 174 ? 7.660 11.613 -2.101 1.00 55.50 174 GLY A O 1
ATOM 1331 N N . ARG A 1 175 ? 7.668 10.384 -0.218 1.00 60.50 175 ARG A N 1
ATOM 1332 C CA . ARG A 1 175 ? 9.132 10.302 -0.021 1.00 60.50 175 ARG A CA 1
ATOM 1333 C C . ARG A 1 175 ? 9.830 9.407 -1.059 1.00 60.50 175 ARG A C 1
ATOM 1335 O O . ARG A 1 175 ? 10.981 9.037 -0.896 1.00 60.50 175 ARG A O 1
ATOM 1342 N N . GLY A 1 176 ? 9.146 9.052 -2.144 1.00 74.69 176 GLY A N 1
ATOM 1343 C CA . GLY A 1 176 ? 9.729 8.299 -3.248 1.00 74.69 176 GLY A CA 1
ATOM 1344 C C . GLY A 1 176 ? 10.079 6.855 -2.906 1.00 74.69 176 GLY A C 1
ATOM 1345 O O . GLY A 1 176 ? 10.922 6.290 -3.588 1.00 74.69 176 GLY A O 1
ATOM 1346 N N . PHE A 1 177 ? 9.465 6.247 -1.884 1.00 86.56 177 PHE A N 1
ATOM 1347 C CA . PHE A 1 177 ? 9.564 4.806 -1.652 1.00 86.56 177 PHE A CA 1
ATOM 1348 C C . PHE A 1 177 ? 8.261 4.182 -1.141 1.00 86.56 177 PHE A C 1
ATOM 1350 O O . PHE A 1 177 ? 7.358 4.886 -0.685 1.00 86.56 177 PHE A O 1
ATOM 1357 N N . VAL A 1 178 ? 8.173 2.854 -1.257 1.00 89.38 178 VAL A N 1
ATOM 1358 C CA . VAL A 1 178 ? 7.059 2.010 -0.797 1.00 89.38 178 VAL A CA 1
ATOM 1359 C C . VAL A 1 178 ? 7.603 0.708 -0.230 1.00 89.38 178 VAL A C 1
ATOM 1361 O O . VAL A 1 178 ? 8.468 0.084 -0.848 1.00 89.38 178 VAL A O 1
ATOM 1364 N N . ASP A 1 179 ? 7.063 0.273 0.908 1.00 90.56 179 ASP A N 1
ATOM 1365 C CA . ASP A 1 179 ? 7.294 -1.080 1.408 1.00 90.56 179 ASP A CA 1
ATOM 1366 C C . ASP A 1 179 ? 6.451 -2.061 0.597 1.00 90.56 179 ASP A C 1
ATOM 1368 O O . ASP A 1 179 ? 5.227 -1.933 0.506 1.00 90.56 179 ASP A O 1
ATOM 1372 N N . LEU A 1 180 ? 7.106 -3.047 -0.006 1.00 92.19 180 LEU A N 1
ATOM 1373 C CA . LEU A 1 180 ? 6.423 -4.029 -0.825 1.00 92.19 180 LEU A CA 1
ATOM 1374 C C . LEU A 1 180 ? 5.610 -4.971 0.055 1.00 92.19 180 LEU A C 1
ATOM 1376 O O . LEU A 1 180 ? 6.104 -5.534 1.029 1.00 92.19 180 LEU A O 1
ATOM 1380 N N . ALA A 1 181 ? 4.359 -5.175 -0.338 1.00 89.75 181 ALA A N 1
ATOM 1381 C CA . ALA A 1 181 ? 3.425 -6.037 0.359 1.00 89.75 181 ALA A CA 1
ATOM 1382 C C . ALA A 1 181 ? 2.711 -6.983 -0.617 1.00 89.75 181 ALA A C 1
ATOM 1384 O O . ALA A 1 181 ? 2.631 -6.697 -1.819 1.00 89.75 181 ALA A O 1
ATOM 1385 N N . PRO A 1 182 ? 2.152 -8.102 -0.123 1.00 88.38 182 PRO A N 1
ATOM 1386 C CA . PRO A 1 182 ? 1.461 -9.061 -0.971 1.00 88.38 182 PRO A CA 1
ATOM 1387 C C . PRO A 1 182 ? 0.330 -8.423 -1.786 1.00 88.38 182 PRO A C 1
ATOM 1389 O O . PRO A 1 182 ? -0.450 -7.620 -1.273 1.00 88.38 182 PRO A O 1
ATOM 1392 N N . GLY A 1 183 ? 0.226 -8.811 -3.059 1.00 88.12 183 GLY A N 1
ATOM 1393 C CA . GLY A 1 183 ? -0.757 -8.263 -4.004 1.00 88.12 183 GLY A CA 1
ATOM 1394 C C . GLY A 1 183 ? -0.259 -7.059 -4.812 1.00 88.12 183 GLY A C 1
ATOM 1395 O O . GLY A 1 183 ? -0.949 -6.619 -5.736 1.00 88.12 183 GLY A O 1
ATOM 1396 N N . MET A 1 184 ? 0.938 -6.554 -4.506 1.00 93.88 184 MET A N 1
ATOM 1397 C CA . MET A 1 184 ? 1.666 -5.639 -5.381 1.00 93.88 184 MET A CA 1
ATOM 1398 C C . MET A 1 184 ? 2.393 -6.397 -6.500 1.00 93.88 184 MET A C 1
ATOM 1400 O O . MET A 1 184 ? 2.675 -7.594 -6.393 1.00 93.88 184 MET A O 1
ATOM 1404 N N . GLN A 1 185 ? 2.726 -5.685 -7.572 1.00 95.94 185 GLN A N 1
ATOM 1405 C CA . GLN A 1 185 ? 3.557 -6.181 -8.663 1.00 95.94 185 GLN A CA 1
ATOM 1406 C C . GLN A 1 185 ? 4.563 -5.116 -9.096 1.00 95.94 185 GLN A C 1
ATOM 1408 O O . GLN A 1 185 ? 4.205 -3.956 -9.275 1.00 95.94 185 GLN A O 1
ATOM 1413 N N . ILE A 1 186 ? 5.812 -5.523 -9.299 1.00 95.75 186 ILE A N 1
ATOM 1414 C CA . ILE A 1 186 ? 6.850 -4.699 -9.913 1.00 95.75 186 ILE A CA 1
ATOM 1415 C C . ILE A 1 186 ? 6.894 -5.044 -11.398 1.00 95.75 186 ILE A C 1
ATOM 1417 O O . ILE A 1 186 ? 7.035 -6.214 -11.750 1.00 95.75 186 ILE A O 1
ATOM 1421 N N . LYS A 1 187 ? 6.800 -4.035 -12.258 1.00 95.06 187 LYS A N 1
ATOM 1422 C CA . LYS A 1 187 ? 7.032 -4.160 -13.697 1.00 95.06 187 LYS A CA 1
ATOM 1423 C C . LYS A 1 187 ? 8.320 -3.436 -14.057 1.00 95.06 187 LYS A C 1
ATOM 1425 O O . LYS A 1 187 ? 8.470 -2.262 -13.722 1.00 95.06 187 LYS A O 1
ATOM 1430 N N . ILE A 1 188 ? 9.231 -4.133 -14.723 1.00 93.38 188 ILE A N 1
ATOM 1431 C CA . ILE A 1 188 ? 10.533 -3.619 -15.149 1.00 93.38 188 ILE A CA 1
ATOM 1432 C C . ILE A 1 188 ? 10.575 -3.657 -16.669 1.00 93.38 188 ILE A C 1
ATOM 1434 O O . ILE A 1 188 ? 10.342 -4.707 -17.262 1.00 93.38 188 ILE A O 1
ATOM 1438 N N . GLU A 1 189 ? 10.891 -2.529 -17.293 1.00 90.75 189 GLU A N 1
ATOM 1439 C CA . GLU A 1 189 ? 10.970 -2.382 -18.745 1.00 90.75 189 GLU A CA 1
ATOM 1440 C C . GLU A 1 189 ? 12.289 -1.710 -19.114 1.00 90.75 189 GLU A C 1
ATOM 1442 O O . GLU A 1 189 ? 12.612 -0.632 -18.617 1.00 90.75 189 GLU A O 1
ATOM 1447 N N . ARG A 1 190 ? 13.061 -2.333 -20.003 1.00 86.94 190 ARG A N 1
ATOM 1448 C CA . ARG A 1 190 ? 14.332 -1.787 -20.485 1.00 86.94 190 ARG A CA 1
ATOM 1449 C C . ARG A 1 190 ? 14.358 -1.802 -22.014 1.00 86.94 190 ARG A C 1
ATOM 1451 O O . ARG A 1 190 ? 14.316 -2.888 -22.601 1.00 86.94 190 ARG A O 1
ATOM 1458 N N . PRO A 1 191 ? 14.438 -0.642 -22.688 1.00 84.31 191 PRO A N 1
ATOM 1459 C CA . PRO A 1 191 ? 14.737 -0.593 -24.105 1.00 84.31 191 PRO A CA 1
ATOM 1460 C C . PRO A 1 191 ? 16.197 -0.999 -24.332 1.00 84.31 191 PRO A C 1
ATOM 1462 O O . PRO A 1 191 ? 17.082 -0.708 -23.534 1.00 84.31 191 PRO A O 1
ATOM 1465 N N . LEU A 1 192 ? 16.446 -1.682 -25.441 1.00 80.44 192 LEU A N 1
ATOM 1466 C CA . LEU A 1 192 ? 17.780 -2.057 -25.888 1.00 80.44 192 LEU A CA 1
ATOM 1467 C C . LEU A 1 192 ? 18.158 -1.124 -27.031 1.00 80.44 192 LEU A C 1
ATOM 1469 O O . LEU A 1 192 ? 17.509 -1.150 -28.080 1.00 80.44 192 LEU A O 1
ATOM 1473 N N . ILE A 1 193 ? 19.172 -0.289 -26.825 1.00 75.69 193 ILE A N 1
ATOM 1474 C CA . ILE A 1 193 ? 19.602 0.731 -27.785 1.00 75.69 193 ILE A CA 1
ATOM 1475 C C . ILE A 1 193 ? 21.064 0.465 -28.161 1.00 75.69 193 ILE A C 1
ATOM 1477 O O . ILE A 1 193 ? 21.896 0.210 -27.295 1.00 75.69 193 ILE A O 1
ATOM 1481 N N . GLN A 1 194 ? 21.371 0.475 -29.459 1.00 68.06 194 GLN A N 1
ATOM 1482 C CA . GLN A 1 194 ? 22.737 0.389 -29.971 1.00 68.06 194 GLN A CA 1
ATOM 1483 C C . GLN A 1 194 ? 23.375 1.785 -29.919 1.00 68.06 194 GLN A C 1
ATOM 1485 O O . GLN A 1 194 ? 22.966 2.667 -30.671 1.00 68.06 194 GLN A O 1
ATOM 1490 N N . ASP A 1 195 ? 24.366 1.934 -29.038 1.00 62.31 195 ASP A N 1
ATOM 1491 C CA . ASP A 1 195 ? 25.196 3.123 -28.792 1.00 62.31 195 ASP A CA 1
ATOM 1492 C C . ASP A 1 195 ? 24.491 4.333 -28.142 1.00 62.31 195 ASP A C 1
ATOM 1494 O O . ASP A 1 195 ? 23.374 4.712 -28.490 1.00 62.31 195 ASP A O 1
ATOM 1498 N N . ALA A 1 196 ? 25.193 4.991 -27.206 1.00 56.59 196 ALA A N 1
ATOM 1499 C CA . ALA A 1 196 ? 24.722 6.112 -26.371 1.00 56.59 196 ALA A CA 1
ATOM 1500 C C . ALA A 1 196 ? 24.515 7.453 -27.124 1.00 56.59 196 ALA A C 1
ATOM 1502 O O . ALA A 1 196 ? 24.496 8.528 -26.524 1.00 56.59 196 ALA A O 1
ATOM 1503 N N . THR A 1 197 ? 24.403 7.411 -28.451 1.00 55.19 197 THR A N 1
ATOM 1504 C CA . THR A 1 197 ? 24.093 8.567 -29.309 1.00 55.19 197 THR A CA 1
ATOM 1505 C C . THR A 1 197 ? 22.581 8.835 -29.368 1.00 55.19 197 THR A C 1
ATOM 1507 O O . THR A 1 197 ? 21.802 7.952 -29.007 1.00 55.19 197 THR A O 1
ATOM 1510 N N . PRO A 1 198 ? 22.125 10.032 -29.806 1.00 53.97 198 PRO A N 1
ATOM 1511 C CA . PRO A 1 198 ? 20.727 10.443 -29.681 1.00 53.97 198 PRO A CA 1
ATOM 1512 C C . PRO A 1 198 ? 19.764 9.397 -30.247 1.00 53.97 198 PRO A C 1
ATOM 1514 O O . PRO A 1 198 ? 19.978 8.876 -31.343 1.00 53.97 198 PRO A O 1
ATOM 1517 N N . THR A 1 199 ? 18.710 9.110 -29.483 1.00 58.12 199 THR A N 1
ATOM 1518 C CA . THR A 1 199 ? 17.666 8.107 -29.727 1.00 58.12 199 THR A CA 1
ATOM 1519 C C . THR A 1 199 ? 17.015 8.270 -31.102 1.00 58.12 199 THR A C 1
ATOM 1521 O O . THR A 1 199 ? 15.980 8.912 -31.266 1.00 58.12 199 THR A O 1
ATOM 1524 N N . THR A 1 200 ? 17.604 7.655 -32.124 1.00 60.28 200 THR A N 1
ATOM 1525 C CA . THR A 1 200 ? 16.957 7.486 -33.425 1.00 60.28 200 THR A CA 1
ATOM 1526 C C . THR A 1 200 ? 16.247 6.137 -33.453 1.00 60.28 200 THR A C 1
ATOM 1528 O O . THR A 1 200 ? 16.698 5.161 -32.863 1.00 60.28 200 THR A O 1
ATOM 1531 N N . ARG A 1 201 ? 15.131 6.028 -34.184 1.00 63.12 201 ARG A N 1
ATOM 1532 C CA . ARG A 1 201 ? 14.416 4.747 -34.362 1.00 63.12 201 ARG A CA 1
ATOM 1533 C C . ARG A 1 201 ? 15.324 3.626 -34.904 1.00 63.12 201 ARG A C 1
ATOM 1535 O O . ARG A 1 201 ? 15.021 2.455 -34.708 1.00 63.12 201 ARG A O 1
ATOM 1542 N N . ALA A 1 202 ? 16.425 3.989 -35.565 1.00 65.12 202 ALA A N 1
ATOM 1543 C CA . ALA A 1 202 ? 17.421 3.072 -36.107 1.00 65.12 202 ALA A CA 1
ATOM 1544 C C . ALA A 1 202 ? 18.303 2.399 -35.034 1.00 65.12 202 ALA A C 1
ATOM 1546 O O . ALA A 1 202 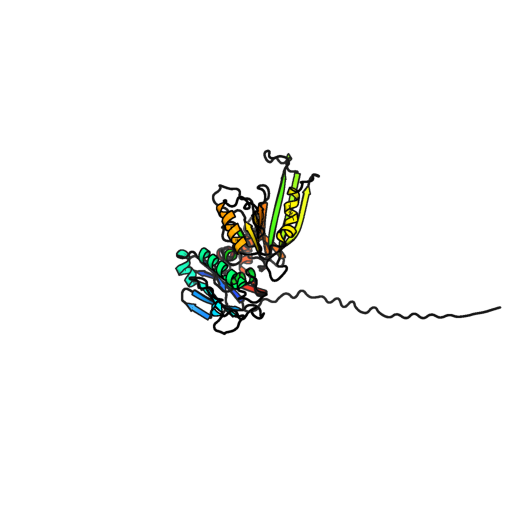? 18.826 1.315 -35.294 1.00 65.12 202 ALA A O 1
ATOM 1547 N N . SER A 1 203 ? 18.452 2.993 -33.842 1.00 72.62 203 SER A N 1
ATOM 1548 C CA . SER A 1 203 ? 19.259 2.421 -32.757 1.00 72.62 203 SER A CA 1
ATOM 1549 C C . SER A 1 203 ? 18.478 1.472 -31.840 1.00 72.62 203 SER A C 1
ATOM 1551 O O . SER A 1 203 ? 19.097 0.715 -31.100 1.00 72.62 203 SER A O 1
ATOM 1553 N N . TYR A 1 204 ? 17.142 1.426 -31.913 1.00 76.75 204 TYR A N 1
ATOM 1554 C CA . TYR A 1 204 ? 16.327 0.486 -31.133 1.00 76.75 204 TYR A CA 1
ATOM 1555 C C . TYR A 1 204 ? 16.515 -0.963 -31.614 1.00 76.75 204 TYR A C 1
ATOM 1557 O O . TYR A 1 204 ? 16.227 -1.303 -32.762 1.00 76.75 204 TYR A O 1
ATOM 1565 N N . LYS A 1 205 ? 16.975 -1.837 -30.716 1.00 75.94 205 LYS A N 1
ATOM 1566 C CA . LYS A 1 205 ? 17.219 -3.270 -30.958 1.00 75.94 205 LYS A CA 1
ATOM 1567 C C . LYS A 1 205 ? 16.203 -4.191 -30.308 1.00 75.94 205 LYS A C 1
ATOM 1569 O O . LYS A 1 205 ? 16.223 -5.396 -30.580 1.00 75.94 205 LYS A O 1
ATOM 1574 N N . GLY A 1 206 ? 15.344 -3.648 -29.454 1.00 81.81 206 GLY A N 1
ATOM 1575 C CA . GLY A 1 206 ? 14.404 -4.456 -28.705 1.00 81.81 206 GLY A CA 1
ATOM 1576 C C . GLY A 1 206 ? 13.999 -3.885 -27.362 1.00 81.81 206 GLY A C 1
ATOM 1577 O O . GLY A 1 206 ? 14.394 -2.784 -26.988 1.00 81.81 206 GLY A O 1
ATOM 1578 N N . SER A 1 207 ? 13.237 -4.674 -26.616 1.00 85.31 207 SER A N 1
ATOM 1579 C CA . SER A 1 207 ? 12.937 -4.415 -25.211 1.00 85.31 207 SER A CA 1
ATOM 1580 C C . SER A 1 207 ? 13.000 -5.697 -24.392 1.00 85.31 207 SER A C 1
ATOM 1582 O O . SER A 1 207 ? 12.744 -6.800 -24.891 1.00 85.31 207 SER A O 1
ATOM 1584 N N . LEU A 1 208 ? 13.352 -5.520 -23.124 1.00 88.12 208 LEU A N 1
ATOM 1585 C CA . LEU A 1 208 ? 13.183 -6.506 -22.072 1.00 88.12 208 LEU A CA 1
ATOM 1586 C C . LEU A 1 208 ? 12.059 -6.051 -21.158 1.00 88.12 208 LEU A C 1
ATOM 1588 O O . LEU A 1 208 ? 12.003 -4.880 -20.784 1.00 88.12 208 LEU A O 1
ATOM 1592 N N . GLU A 1 209 ? 11.213 -6.991 -20.772 1.00 91.56 209 GLU A N 1
ATOM 1593 C CA . GLU A 1 209 ? 10.184 -6.782 -19.767 1.00 91.56 209 GLU A CA 1
ATOM 1594 C C . GLU A 1 209 ? 10.237 -7.934 -18.764 1.00 91.56 209 GLU A C 1
ATOM 1596 O O . GLU A 1 209 ? 10.354 -9.100 -19.158 1.00 91.56 209 GLU A O 1
ATOM 1601 N N . ALA A 1 210 ? 10.158 -7.607 -17.477 1.00 94.06 210 ALA A N 1
ATOM 1602 C CA . ALA A 1 210 ? 10.067 -8.569 -16.390 1.00 94.06 210 ALA A CA 1
ATOM 1603 C C . ALA A 1 210 ? 9.029 -8.105 -15.365 1.00 94.06 210 ALA A C 1
ATOM 1605 O O . ALA A 1 210 ? 9.069 -6.970 -14.888 1.00 94.06 210 ALA A O 1
ATOM 1606 N N . ASP A 1 211 ? 8.117 -9.004 -15.015 1.00 95.75 211 ASP A N 1
ATOM 1607 C CA . ASP A 1 211 ? 7.029 -8.756 -14.077 1.00 95.75 211 ASP A CA 1
ATOM 1608 C C . ASP A 1 211 ? 7.183 -9.633 -12.836 1.00 95.75 211 ASP A C 1
ATOM 1610 O O . ASP A 1 211 ? 7.127 -10.863 -12.926 1.00 95.75 211 ASP A O 1
ATOM 1614 N N . TYR A 1 212 ? 7.280 -9.018 -11.661 1.00 96.69 212 TYR A N 1
ATOM 1615 C CA . TYR A 1 212 ? 7.397 -9.704 -10.375 1.00 96.69 212 TYR A CA 1
ATOM 1616 C C . TYR A 1 212 ? 6.173 -9.467 -9.513 1.00 96.69 212 TYR A C 1
ATOM 1618 O O . TYR A 1 212 ? 5.879 -8.333 -9.143 1.00 96.69 212 TYR A O 1
ATOM 1626 N N . ARG A 1 213 ? 5.490 -10.539 -9.120 1.00 96.12 213 ARG A N 1
ATOM 1627 C CA . ARG A 1 213 ? 4.452 -10.463 -8.092 1.00 96.12 213 ARG A CA 1
ATOM 1628 C C . ARG A 1 213 ? 5.098 -10.492 -6.718 1.00 96.12 213 ARG A C 1
ATOM 1630 O O . ARG A 1 213 ? 5.952 -11.336 -6.462 1.00 96.12 213 ARG A O 1
ATOM 1637 N N . VAL A 1 214 ? 4.638 -9.622 -5.830 1.00 94.31 214 VAL A N 1
ATOM 1638 C CA . VAL A 1 214 ? 4.983 -9.680 -4.412 1.00 94.31 214 VAL A CA 1
ATOM 1639 C C . VAL A 1 214 ? 4.022 -10.661 -3.750 1.00 94.31 214 VAL A C 1
ATOM 1641 O O . VAL A 1 214 ? 2.803 -10.454 -3.744 1.00 94.31 214 VAL A O 1
ATOM 1644 N N . ILE A 1 215 ? 4.565 -11.759 -3.237 1.00 91.62 215 ILE A N 1
ATOM 1645 C CA . ILE A 1 215 ? 3.813 -12.826 -2.573 1.00 91.62 215 ILE A CA 1
ATOM 1646 C C . ILE A 1 215 ? 4.241 -12.945 -1.111 1.00 91.62 215 ILE A C 1
ATOM 1648 O O . ILE A 1 215 ? 5.285 -12.436 -0.720 1.00 91.62 215 ILE A O 1
ATOM 1652 N N . SER A 1 216 ? 3.428 -13.621 -0.302 1.00 86.00 216 SER A N 1
ATOM 1653 C CA . SER A 1 216 ? 3.788 -14.003 1.065 1.00 86.00 216 SER A CA 1
ATOM 1654 C C . SER A 1 216 ? 3.991 -15.521 1.086 1.00 86.00 216 SER A C 1
ATOM 1656 O O . SER A 1 216 ? 2.998 -16.253 1.105 1.00 86.00 216 SER A O 1
ATOM 1658 N N . PRO A 1 217 ? 5.238 -16.016 0.969 1.00 70.38 217 PRO A N 1
ATOM 1659 C CA . PRO A 1 217 ? 5.514 -17.455 0.912 1.00 70.38 217 PRO A CA 1
ATOM 1660 C C . PRO A 1 217 ? 5.321 -18.152 2.273 1.00 70.38 217 PRO A C 1
ATOM 1662 O O . PRO A 1 217 ? 5.172 -19.371 2.324 1.00 70.38 217 PRO A O 1
ATOM 1665 N N . SER A 1 218 ? 5.297 -17.394 3.376 1.00 63.56 218 SER A N 1
ATOM 1666 C CA . SER A 1 218 ? 5.136 -17.869 4.758 1.00 63.56 218 SER A CA 1
ATOM 1667 C C . SER A 1 218 ? 4.635 -16.736 5.676 1.00 63.56 218 SER A C 1
ATOM 1669 O O . SER A 1 218 ? 4.316 -15.645 5.212 1.00 63.56 218 SER A O 1
ATOM 1671 N N . THR A 1 219 ? 4.596 -16.959 6.995 1.00 60.12 219 THR A N 1
ATOM 1672 C CA . THR A 1 219 ? 4.294 -15.918 7.998 1.00 60.12 219 THR A CA 1
ATOM 1673 C C . THR A 1 219 ? 5.374 -14.838 8.118 1.00 60.12 219 THR A C 1
ATOM 1675 O O . THR A 1 219 ? 5.155 -13.849 8.809 1.00 60.12 219 THR A O 1
ATOM 1678 N N . THR A 1 220 ? 6.531 -14.986 7.466 1.00 63.22 220 THR A N 1
ATOM 1679 C CA . THR A 1 220 ? 7.683 -14.089 7.632 1.00 63.22 220 THR A CA 1
ATOM 1680 C C . THR A 1 220 ? 7.956 -13.302 6.352 1.00 63.22 220 THR A C 1
ATOM 1682 O O . THR A 1 220 ? 8.819 -13.667 5.557 1.00 63.22 220 THR A O 1
ATOM 1685 N N . GLY A 1 221 ? 7.221 -12.204 6.168 1.00 81.12 221 GLY A N 1
ATOM 1686 C CA . GLY A 1 221 ? 7.507 -11.191 5.149 1.00 81.12 221 GLY A CA 1
ATOM 1687 C C . GLY A 1 221 ? 7.001 -11.499 3.736 1.00 81.12 221 GLY A C 1
ATOM 1688 O O . GLY A 1 221 ? 5.927 -12.085 3.549 1.00 81.12 221 GLY A O 1
ATOM 1689 N N . VAL A 1 222 ? 7.755 -11.018 2.746 1.00 90.38 222 VAL A N 1
ATOM 1690 C CA . VAL A 1 222 ? 7.422 -11.063 1.320 1.00 90.38 222 VAL A CA 1
ATOM 1691 C C . VAL A 1 222 ? 8.546 -11.651 0.470 1.00 90.38 222 VAL A C 1
ATOM 1693 O O . VAL A 1 222 ? 9.713 -11.604 0.839 1.00 90.38 222 VAL A O 1
ATOM 1696 N N . GLU A 1 223 ? 8.178 -12.166 -0.700 1.00 93.06 223 GLU A N 1
ATOM 1697 C CA . GLU A 1 223 ? 9.093 -12.664 -1.730 1.00 93.06 223 GLU A CA 1
ATOM 1698 C C . GLU A 1 223 ? 8.667 -12.153 -3.112 1.00 93.06 223 GLU A C 1
ATOM 1700 O O . GLU A 1 223 ? 7.486 -11.888 -3.367 1.00 93.06 223 GLU A O 1
ATOM 1705 N N . LEU A 1 224 ? 9.639 -12.023 -4.017 1.00 95.44 224 LEU A N 1
ATOM 1706 C CA . LEU A 1 224 ? 9.402 -11.715 -5.423 1.00 95.44 224 LEU A CA 1
ATOM 1707 C C . LEU A 1 224 ? 9.240 -13.000 -6.228 1.00 95.44 224 LEU A C 1
ATOM 1709 O O . LEU A 1 224 ? 10.182 -13.773 -6.369 1.00 95.44 224 LEU A O 1
ATOM 1713 N N . LEU A 1 225 ? 8.080 -13.176 -6.849 1.00 94.69 225 LEU A N 1
ATOM 1714 C CA . LEU A 1 225 ? 7.820 -14.257 -7.792 1.00 94.69 225 LEU A CA 1
ATOM 1715 C C . LEU A 1 225 ? 7.795 -13.714 -9.220 1.00 94.69 225 LEU A C 1
ATOM 1717 O O . LEU A 1 225 ? 6.857 -13.003 -9.597 1.00 94.69 225 LEU A O 1
ATOM 1721 N N . LEU A 1 226 ? 8.788 -14.092 -10.026 1.00 94.69 226 LEU A N 1
ATOM 1722 C CA . LEU A 1 226 ? 8.791 -13.808 -11.458 1.00 94.69 226 LEU A CA 1
ATOM 1723 C C . LEU A 1 226 ? 7.553 -14.437 -12.114 1.00 94.69 226 LEU A C 1
ATOM 1725 O O . LEU A 1 226 ? 7.317 -15.641 -12.024 1.00 94.69 226 LEU A O 1
ATOM 1729 N N . SER A 1 227 ? 6.733 -13.602 -12.740 1.00 92.94 227 SER A N 1
ATOM 1730 C CA . SER A 1 227 ? 5.412 -13.974 -13.255 1.00 92.94 227 SER A CA 1
ATOM 1731 C C . SER A 1 227 ? 5.301 -13.884 -14.770 1.00 92.94 227 SER A C 1
ATOM 1733 O O . SER A 1 227 ? 4.541 -14.643 -15.368 1.00 92.94 227 SER A O 1
ATOM 1735 N N . HIS A 1 228 ? 6.068 -12.994 -15.393 1.00 92.06 228 HIS A N 1
ATOM 1736 C CA . HIS A 1 228 ? 6.126 -12.857 -16.838 1.00 92.06 228 HIS A CA 1
ATOM 1737 C C . HIS A 1 228 ? 7.476 -12.274 -17.255 1.00 92.06 228 HIS A C 1
ATOM 1739 O O . HIS A 1 228 ? 8.059 -11.441 -16.558 1.00 92.06 228 HIS A O 1
ATOM 1745 N N . THR A 1 229 ? 7.966 -12.742 -18.399 1.00 88.88 229 THR A N 1
ATOM 1746 C CA . THR A 1 229 ? 9.120 -12.185 -19.092 1.00 88.88 229 THR A CA 1
ATOM 1747 C C . THR A 1 229 ? 8.793 -12.039 -20.568 1.00 88.88 229 THR A C 1
ATOM 1749 O O . THR A 1 229 ? 8.190 -12.919 -21.184 1.00 88.88 229 THR A O 1
ATOM 1752 N N . SER A 1 230 ? 9.218 -10.927 -21.152 1.00 84.75 230 SER A N 1
ATOM 1753 C CA . SER A 1 230 ? 9.172 -10.710 -22.593 1.00 84.75 230 SER A CA 1
ATOM 1754 C C . SER A 1 230 ? 10.530 -10.205 -23.043 1.00 84.75 230 SER A C 1
ATOM 1756 O O . SER A 1 230 ? 11.130 -9.315 -22.441 1.00 84.75 230 SER A O 1
ATOM 1758 N N . ASN A 1 231 ? 11.045 -10.825 -24.097 1.00 82.06 231 ASN A N 1
ATOM 1759 C CA . ASN A 1 231 ? 12.362 -10.538 -24.624 1.00 82.06 231 ASN A CA 1
ATOM 1760 C C . ASN A 1 231 ? 12.269 -10.406 -26.143 1.00 82.06 231 ASN A C 1
ATOM 1762 O O . ASN A 1 231 ? 12.285 -11.394 -26.878 1.00 82.06 231 ASN A O 1
ATOM 1766 N N . ARG A 1 232 ? 12.128 -9.169 -26.618 1.00 76.94 232 ARG A N 1
ATOM 1767 C CA . ARG A 1 232 ? 11.972 -8.867 -28.043 1.00 76.94 232 ARG A CA 1
ATOM 1768 C C . ARG A 1 232 ? 13.307 -8.383 -28.586 1.00 76.94 232 ARG A C 1
ATOM 1770 O O . ARG A 1 232 ? 13.512 -7.183 -28.674 1.00 76.94 232 ARG A O 1
ATOM 1777 N N . ARG A 1 233 ? 14.228 -9.296 -28.910 1.00 72.88 233 ARG A N 1
ATOM 1778 C CA . ARG A 1 233 ? 15.582 -8.975 -29.414 1.00 72.88 233 ARG A CA 1
ATOM 1779 C C . ARG A 1 233 ? 15.713 -9.179 -30.922 1.00 72.88 233 ARG A C 1
ATOM 1781 O O . ARG A 1 233 ? 15.253 -10.182 -31.458 1.00 72.88 233 ARG A O 1
ATOM 1788 N N . ALA A 1 234 ? 16.493 -8.314 -31.566 1.00 61.00 234 ALA A N 1
ATOM 1789 C CA . ALA A 1 234 ? 17.059 -8.539 -32.899 1.00 61.00 234 ALA A CA 1
ATOM 1790 C C . ALA A 1 234 ? 18.417 -9.291 -32.852 1.00 61.00 234 ALA A C 1
ATOM 1792 O O . ALA A 1 234 ? 19.393 -8.856 -33.457 1.00 61.00 234 ALA A O 1
ATOM 1793 N N . GLY A 1 235 ? 18.499 -10.410 -32.117 1.00 55.25 235 GLY A N 1
ATOM 1794 C CA . GLY A 1 235 ? 19.600 -11.383 -32.256 1.00 55.25 235 GLY A CA 1
ATOM 1795 C C . GLY A 1 235 ? 20.930 -11.128 -31.519 1.00 55.25 235 GLY A C 1
ATOM 1796 O O . GLY A 1 235 ? 21.913 -11.773 -31.870 1.00 55.25 235 GLY A O 1
ATOM 1797 N N . GLN A 1 236 ? 21.003 -10.253 -30.504 1.00 57.00 236 GLN A N 1
ATOM 1798 C CA . GLN A 1 236 ? 22.228 -10.041 -29.698 1.00 57.00 236 GLN A CA 1
ATOM 1799 C C . GLN A 1 236 ? 22.099 -10.505 -28.233 1.00 57.00 236 GLN A C 1
ATOM 1801 O O . GLN A 1 236 ? 21.051 -10.356 -27.601 1.00 57.00 236 GLN A O 1
ATOM 1806 N N . SER A 1 237 ? 23.190 -11.060 -27.689 1.00 58.22 237 SER A N 1
ATOM 1807 C CA . SER A 1 237 ? 23.368 -11.325 -26.252 1.00 58.22 237 SER A CA 1
ATOM 1808 C C . SER A 1 237 ? 23.737 -10.025 -25.528 1.00 58.22 237 SER A C 1
ATOM 1810 O O . SER A 1 237 ? 24.536 -9.251 -26.046 1.00 58.22 237 SER A O 1
ATOM 1812 N N . LEU A 1 238 ? 23.151 -9.776 -24.354 1.00 58.50 238 LEU A N 1
ATOM 1813 C CA . LEU A 1 238 ? 23.303 -8.524 -23.596 1.00 58.50 238 LEU A CA 1
ATOM 1814 C C . LEU A 1 238 ? 24.370 -8.590 -22.490 1.00 58.50 238 LEU A C 1
ATOM 1816 O O . LEU A 1 238 ? 24.518 -7.637 -21.730 1.00 58.50 238 LEU A O 1
ATOM 1820 N N . GLY A 1 239 ? 25.104 -9.702 -22.386 1.00 62.16 239 GLY A N 1
ATOM 1821 C CA . GLY A 1 239 ? 25.999 -9.939 -21.251 1.00 62.16 239 GLY A CA 1
ATOM 1822 C C . GLY A 1 239 ? 25.247 -9.996 -19.911 1.00 62.16 239 GLY A C 1
ATOM 1823 O O . GLY A 1 239 ? 24.019 -10.048 -19.882 1.00 62.16 239 GLY A O 1
ATOM 1824 N N . ALA A 1 240 ? 25.990 -9.975 -18.801 1.00 58.22 240 ALA A N 1
ATOM 1825 C CA . ALA A 1 240 ? 25.448 -10.152 -17.447 1.00 58.22 240 ALA A CA 1
ATOM 1826 C C . ALA A 1 240 ? 24.428 -9.067 -17.033 1.00 58.22 240 ALA A C 1
ATOM 1828 O O . ALA A 1 240 ? 23.438 -9.363 -16.369 1.00 58.22 240 ALA A O 1
ATOM 1829 N N . ASP A 1 241 ? 24.598 -7.821 -17.489 1.00 58.53 241 ASP A N 1
ATOM 1830 C CA . ASP A 1 241 ? 23.676 -6.718 -17.169 1.00 58.53 241 ASP A CA 1
ATOM 1831 C C . ASP A 1 241 ? 22.310 -6.847 -17.861 1.00 58.53 241 ASP A C 1
ATOM 1833 O O . ASP A 1 241 ? 21.343 -6.183 -17.478 1.00 58.53 241 ASP A O 1
ATOM 1837 N N . GLY A 1 242 ? 22.218 -7.673 -18.908 1.00 62.06 242 GLY A N 1
ATOM 1838 C CA . GLY A 1 242 ? 20.963 -7.978 -19.589 1.00 62.06 242 GLY A CA 1
ATOM 1839 C C . GLY A 1 242 ? 20.062 -8.939 -18.826 1.00 62.06 242 GLY A C 1
ATOM 1840 O O . GLY A 1 242 ? 18.857 -8.948 -19.083 1.00 62.06 242 GLY A O 1
ATOM 1841 N N . ASP A 1 243 ? 20.637 -9.710 -17.901 1.00 69.19 243 ASP A N 1
ATOM 1842 C CA . ASP A 1 243 ? 19.932 -10.752 -17.158 1.00 69.19 243 ASP A CA 1
ATOM 1843 C C . ASP A 1 243 ? 19.524 -10.300 -15.745 1.00 69.19 243 ASP A C 1
ATOM 1845 O O . ASP A 1 243 ? 18.619 -10.887 -15.155 1.00 69.19 243 ASP A O 1
ATOM 1849 N N . LEU A 1 244 ? 20.080 -9.182 -15.251 1.00 70.75 244 LEU A N 1
ATOM 1850 C CA . LEU A 1 244 ? 19.742 -8.578 -13.953 1.00 70.75 244 LEU A CA 1
ATOM 1851 C C . LEU A 1 244 ? 18.221 -8.471 -13.693 1.00 70.75 244 LEU A C 1
ATOM 1853 O O . LEU A 1 244 ? 17.789 -8.835 -12.596 1.00 70.75 244 LEU A O 1
ATOM 1857 N N . PRO A 1 245 ? 17.369 -8.035 -14.651 1.00 75.38 245 PRO A N 1
ATOM 1858 C CA . PRO A 1 245 ? 15.926 -7.974 -14.429 1.00 75.38 245 PRO A CA 1
ATOM 1859 C C . PRO A 1 245 ? 15.251 -9.336 -14.267 1.00 75.38 245 PRO A C 1
ATOM 1861 O O . PRO A 1 245 ? 14.093 -9.352 -13.877 1.00 75.38 245 PRO A O 1
ATOM 1864 N N . PHE A 1 246 ? 15.905 -10.460 -14.569 1.00 82.25 246 PHE A N 1
ATOM 1865 C CA . PHE A 1 246 ? 15.337 -11.814 -14.485 1.00 82.25 246 PHE A CA 1
ATOM 1866 C C . PHE A 1 246 ? 15.782 -12.589 -13.234 1.00 82.25 246 PHE A C 1
ATOM 1868 O O . PHE A 1 246 ? 15.204 -13.629 -12.925 1.00 82.25 246 PHE A O 1
ATOM 1875 N N . GLU A 1 247 ? 16.762 -12.075 -12.485 1.00 87.31 247 GLU A N 1
ATOM 1876 C CA . GLU A 1 247 ? 17.368 -12.767 -11.337 1.00 87.31 247 GLU A CA 1
ATOM 1877 C C . GLU A 1 247 ? 16.927 -12.217 -9.970 1.00 87.31 247 GLU A C 1
ATOM 1879 O O . GLU A 1 247 ? 17.395 -12.681 -8.926 1.00 87.31 247 GLU A O 1
ATOM 1884 N N . LEU A 1 248 ? 16.001 -11.248 -9.938 1.00 91.81 248 LEU A N 1
ATOM 1885 C CA . LEU A 1 248 ? 15.620 -10.572 -8.691 1.00 91.81 248 LEU A CA 1
ATOM 1886 C C . LEU A 1 248 ? 15.022 -11.534 -7.658 1.00 91.81 248 LEU A C 1
ATOM 1888 O O . LEU A 1 248 ? 15.317 -11.400 -6.474 1.00 91.81 248 LEU A O 1
ATOM 1892 N N . SER A 1 249 ? 14.238 -12.527 -8.092 1.00 92.25 249 SER A N 1
ATOM 1893 C CA . SER A 1 249 ? 13.679 -13.552 -7.197 1.00 92.25 249 SER A CA 1
ATOM 1894 C C . SER A 1 249 ? 14.770 -14.273 -6.406 1.00 92.25 249 SER A C 1
ATOM 1896 O O . SER A 1 249 ? 14.693 -14.348 -5.186 1.00 92.25 249 SER A O 1
ATOM 1898 N N . GLY A 1 250 ? 15.814 -14.757 -7.088 1.00 90.94 250 GLY A N 1
ATOM 1899 C CA . GLY A 1 250 ? 16.912 -15.476 -6.440 1.00 90.94 250 GLY A CA 1
ATOM 1900 C C . GLY A 1 250 ? 17.759 -14.566 -5.553 1.00 90.94 250 GLY A C 1
ATOM 1901 O O . GLY A 1 250 ? 18.113 -14.942 -4.439 1.00 90.94 250 GLY A O 1
ATOM 1902 N N . ARG A 1 251 ? 18.034 -13.342 -6.016 1.00 91.12 251 ARG A N 1
ATOM 1903 C CA . ARG A 1 251 ? 18.869 -12.382 -5.286 1.00 91.12 251 ARG A CA 1
ATOM 1904 C C . ARG A 1 251 ? 18.241 -11.904 -3.977 1.00 91.12 251 ARG A C 1
ATOM 1906 O O . ARG A 1 251 ? 18.948 -11.739 -2.990 1.00 91.12 251 ARG A O 1
ATOM 1913 N N . PHE A 1 252 ? 16.925 -11.714 -3.956 1.00 92.75 252 PHE A N 1
ATOM 1914 C CA . PHE A 1 252 ? 16.192 -11.268 -2.769 1.00 92.75 252 PHE A CA 1
ATOM 1915 C C . PHE A 1 252 ? 15.543 -12.411 -1.974 1.00 92.75 252 PHE A C 1
ATOM 1917 O O . PHE A 1 252 ? 14.851 -12.141 -0.997 1.00 92.75 252 PHE A O 1
ATOM 1924 N N . ALA A 1 253 ? 15.785 -13.679 -2.325 1.00 90.19 253 ALA A N 1
ATOM 1925 C CA . ALA A 1 253 ? 15.137 -14.834 -1.691 1.00 90.19 253 ALA A CA 1
ATOM 1926 C C . ALA A 1 253 ? 15.358 -14.920 -0.166 1.00 90.19 253 ALA A C 1
ATOM 1928 O O . ALA A 1 253 ? 14.512 -15.431 0.561 1.00 90.19 253 ALA A O 1
ATOM 1929 N N . SER A 1 254 ? 16.487 -14.411 0.339 1.00 88.12 254 SER A N 1
ATOM 1930 C CA . SER A 1 254 ? 16.817 -14.378 1.774 1.00 88.12 254 SER A CA 1
ATOM 1931 C C . SER A 1 254 ? 16.367 -13.095 2.492 1.00 88.12 254 SER A C 1
ATOM 1933 O O . SER A 1 254 ? 16.678 -12.906 3.673 1.00 88.12 254 SER A O 1
ATOM 1935 N N . ARG A 1 255 ? 15.666 -12.191 1.793 1.00 91.44 255 ARG A N 1
ATOM 1936 C CA . ARG A 1 255 ? 15.296 -10.850 2.268 1.00 91.44 255 ARG A CA 1
ATOM 1937 C C . ARG A 1 255 ? 13.770 -10.717 2.382 1.00 91.44 255 ARG A C 1
ATOM 1939 O O . ARG A 1 255 ? 13.120 -10.341 1.412 1.00 91.44 255 ARG A O 1
ATOM 1946 N N . PRO A 1 256 ? 13.187 -10.998 3.560 1.00 89.00 256 PRO A N 1
ATOM 1947 C CA . PRO A 1 256 ? 11.736 -10.978 3.761 1.00 89.00 256 PRO A CA 1
ATOM 1948 C C . PRO A 1 256 ? 11.122 -9.571 3.777 1.00 89.00 256 PRO A C 1
ATOM 1950 O O . PRO A 1 256 ? 9.899 -9.439 3.743 1.00 89.00 256 PRO A O 1
ATOM 1953 N N . LEU A 1 257 ? 11.937 -8.520 3.879 1.00 89.00 257 LEU A N 1
ATOM 1954 C CA . LEU A 1 257 ? 11.482 -7.134 3.905 1.00 89.00 257 LEU A CA 1
ATOM 1955 C C . LEU A 1 257 ? 12.005 -6.440 2.662 1.00 89.00 257 LEU A C 1
ATOM 1957 O O . LEU A 1 257 ? 13.219 -6.347 2.494 1.00 89.00 257 LEU A O 1
ATOM 1961 N N . LEU A 1 258 ? 11.110 -5.957 1.806 1.00 93.62 258 LEU A N 1
ATOM 1962 C CA . LEU A 1 258 ? 11.484 -5.323 0.548 1.00 93.62 258 LEU A CA 1
ATOM 1963 C C . LEU A 1 258 ? 10.903 -3.914 0.465 1.00 93.62 258 LEU A C 1
ATOM 1965 O O . LEU A 1 258 ? 9.746 -3.684 0.816 1.00 93.62 258 LEU A O 1
ATOM 1969 N N . ARG A 1 259 ? 11.698 -2.979 -0.048 1.00 93.00 259 ARG A N 1
ATOM 1970 C CA . ARG A 1 259 ? 11.325 -1.581 -0.269 1.00 93.00 259 ARG A CA 1
ATOM 1971 C C . ARG A 1 259 ? 11.759 -1.165 -1.660 1.00 93.00 259 ARG A C 1
ATOM 1973 O O . ARG A 1 259 ? 12.889 -1.427 -2.066 1.00 93.00 259 ARG A O 1
ATOM 1980 N N . ILE A 1 260 ? 10.868 -0.506 -2.387 1.00 93.12 260 ILE A N 1
ATOM 1981 C CA . ILE A 1 260 ? 11.185 0.061 -3.692 1.00 93.12 260 ILE A CA 1
ATOM 1982 C C . ILE A 1 260 ? 11.191 1.579 -3.612 1.00 93.12 260 ILE A C 1
ATOM 1984 O O . ILE A 1 260 ? 10.225 2.178 -3.148 1.00 93.12 260 ILE A O 1
ATOM 1988 N N . PHE A 1 261 ? 12.267 2.192 -4.089 1.00 89.69 261 PHE A N 1
ATOM 1989 C CA . PHE A 1 261 ? 12.339 3.616 -4.354 1.00 89.69 261 PHE A CA 1
ATOM 1990 C C . PHE A 1 261 ? 11.898 3.862 -5.789 1.00 89.69 261 PHE A C 1
ATOM 1992 O O . PHE A 1 261 ? 12.434 3.269 -6.729 1.00 89.69 261 PHE A O 1
ATOM 1999 N N . LEU A 1 262 ? 10.917 4.737 -5.943 1.00 84.94 262 LEU A N 1
ATOM 2000 C CA . LEU A 1 262 ? 10.395 5.196 -7.218 1.00 84.94 262 LEU A CA 1
ATOM 2001 C C . LEU A 1 262 ? 10.508 6.714 -7.274 1.00 84.94 262 LEU A C 1
ATOM 2003 O O . LEU A 1 262 ? 10.459 7.397 -6.250 1.00 84.94 262 LEU A O 1
ATOM 2007 N N . GLN A 1 263 ? 10.623 7.255 -8.482 1.00 70.12 263 GLN A N 1
ATOM 2008 C CA . GLN A 1 263 ? 10.631 8.697 -8.671 1.00 70.12 263 GLN A CA 1
ATOM 2009 C C . GLN A 1 263 ? 9.355 9.317 -8.077 1.00 70.12 263 GLN A C 1
ATOM 2011 O O . GLN A 1 263 ? 8.243 9.024 -8.514 1.00 70.12 263 GLN A O 1
ATOM 2016 N N . SER A 1 264 ? 9.529 10.199 -7.091 1.00 54.62 264 SER A N 1
ATOM 2017 C CA . SER A 1 264 ? 8.494 11.160 -6.713 1.00 54.62 264 SER A CA 1
ATOM 2018 C C . SER A 1 264 ? 8.580 12.349 -7.668 1.00 54.62 264 SER A C 1
ATOM 2020 O O . SER A 1 264 ? 9.676 12.759 -8.060 1.00 54.62 264 SER A O 1
ATOM 2022 N N . ILE A 1 265 ? 7.432 12.881 -8.082 1.00 41.81 265 ILE A N 1
ATOM 2023 C CA . ILE A 1 265 ? 7.337 14.064 -8.941 1.00 41.81 265 ILE A CA 1
ATOM 2024 C C . ILE A 1 265 ? 7.744 15.272 -8.081 1.00 41.81 265 ILE A C 1
ATOM 2026 O O . ILE A 1 265 ? 6.899 15.903 -7.458 1.00 41.81 265 ILE A O 1
ATOM 2030 N N . GLY A 1 266 ? 9.046 15.546 -7.980 1.00 40.19 266 GLY A N 1
ATOM 2031 C CA . GLY A 1 266 ? 9.586 16.611 -7.134 1.00 40.19 266 GLY A CA 1
ATOM 2032 C C . GLY A 1 266 ? 10.881 17.204 -7.689 1.00 40.19 266 GLY A C 1
ATOM 2033 O O . GLY A 1 266 ? 11.846 16.493 -7.955 1.00 40.19 266 GLY A O 1
ATOM 2034 N N . ASP A 1 267 ? 10.859 18.523 -7.871 1.00 38.59 267 ASP A N 1
ATOM 2035 C CA . ASP A 1 267 ? 11.977 19.473 -7.998 1.00 38.59 267 ASP A CA 1
ATOM 2036 C C . ASP A 1 267 ? 12.892 19.428 -9.233 1.00 38.59 267 ASP A C 1
ATOM 2038 O O . ASP A 1 267 ? 13.835 20.215 -9.332 1.00 38.59 267 ASP A O 1
ATOM 2042 N N . GLY A 1 268 ? 12.596 18.590 -10.230 1.00 44.66 268 GLY A N 1
ATOM 2043 C CA . GLY A 1 268 ? 13.141 18.738 -11.589 1.00 44.66 268 GLY A CA 1
ATOM 2044 C C . GLY A 1 268 ? 14.670 18.638 -11.723 1.00 44.66 268 GLY A C 1
ATOM 2045 O O . GLY A 1 268 ? 15.205 19.044 -12.754 1.00 44.66 268 GLY A O 1
ATOM 2046 N N . LYS A 1 269 ? 15.383 18.126 -10.706 1.00 48.97 269 LYS A N 1
ATOM 2047 C CA . LYS A 1 269 ? 16.860 18.157 -10.652 1.00 48.97 269 LYS A CA 1
ATOM 2048 C C . LYS A 1 269 ? 17.584 16.821 -10.482 1.00 48.97 269 LYS A C 1
ATOM 2050 O O . LYS A 1 269 ? 18.808 16.815 -10.444 1.00 48.97 269 LYS A O 1
ATOM 2055 N N . ALA A 1 270 ? 16.898 15.689 -10.503 1.00 49.53 270 ALA A N 1
ATOM 2056 C CA . ALA A 1 270 ? 17.548 14.396 -10.709 1.00 49.53 270 ALA A CA 1
ATOM 2057 C C . ALA A 1 270 ? 16.584 13.472 -11.450 1.00 49.53 270 ALA A C 1
ATOM 2059 O O . ALA A 1 270 ? 15.389 13.507 -11.173 1.00 49.53 270 ALA A O 1
ATOM 2060 N N . GLN A 1 271 ? 17.084 12.671 -12.392 1.00 54.34 271 GLN A N 1
ATOM 2061 C CA . GLN A 1 271 ? 16.392 11.458 -12.828 1.00 54.34 271 GLN A CA 1
ATOM 2062 C C . GLN A 1 271 ? 16.779 10.375 -11.816 1.00 54.34 271 GLN A C 1
ATOM 2064 O O . GLN A 1 271 ? 17.887 9.846 -11.927 1.00 54.34 271 GLN A O 1
ATOM 2069 N N . PRO A 1 272 ? 15.967 10.090 -10.780 1.00 62.03 272 PRO A N 1
ATOM 2070 C CA . PRO A 1 272 ? 16.340 9.083 -9.808 1.00 62.03 272 PRO A CA 1
ATOM 2071 C C . PRO A 1 272 ? 16.207 7.730 -10.496 1.00 62.03 272 PRO A C 1
ATOM 2073 O O . PRO A 1 272 ? 15.192 7.428 -11.127 1.00 62.03 272 PRO A O 1
ATOM 2076 N N . THR A 1 273 ? 17.247 6.925 -10.380 1.00 76.75 273 THR A N 1
ATOM 2077 C CA . THR A 1 273 ? 17.185 5.503 -10.681 1.00 76.75 273 THR A CA 1
ATOM 2078 C C . THR A 1 273 ? 16.201 4.857 -9.710 1.00 76.75 273 THR A C 1
ATOM 2080 O O . THR A 1 273 ? 16.166 5.196 -8.526 1.00 76.75 273 THR A O 1
ATOM 2083 N N . ALA A 1 274 ? 15.362 3.936 -10.188 1.00 89.19 274 ALA A N 1
ATOM 2084 C CA . ALA A 1 274 ? 14.603 3.114 -9.254 1.00 89.19 274 ALA A CA 1
ATOM 2085 C C . ALA A 1 274 ? 15.596 2.290 -8.419 1.00 89.19 274 ALA A C 1
ATOM 2087 O O . ALA A 1 274 ? 16.635 1.865 -8.931 1.00 89.19 274 ALA A O 1
ATOM 2088 N N . ILE A 1 275 ? 15.291 2.052 -7.145 1.00 92.00 275 ILE A N 1
ATOM 2089 C CA . ILE A 1 275 ? 16.143 1.238 -6.268 1.00 92.00 275 ILE A CA 1
ATOM 2090 C C . ILE A 1 275 ? 15.277 0.180 -5.604 1.00 92.00 275 ILE A C 1
ATOM 2092 O O . ILE A 1 275 ? 14.268 0.510 -4.990 1.00 92.00 275 ILE A O 1
ATOM 2096 N N . LEU A 1 276 ? 15.662 -1.087 -5.714 1.00 94.25 276 LEU A N 1
ATOM 2097 C CA . LEU A 1 276 ? 15.073 -2.165 -4.931 1.00 94.25 276 LEU A CA 1
ATOM 2098 C C . LEU A 1 276 ? 16.021 -2.509 -3.787 1.00 94.25 276 LEU A C 1
ATOM 2100 O O . LEU A 1 276 ? 17.176 -2.870 -4.009 1.00 94.25 276 LEU A O 1
ATOM 2104 N N . LEU A 1 277 ? 15.508 -2.387 -2.572 1.00 94.00 277 LEU A N 1
ATOM 2105 C CA . LEU A 1 277 ? 16.193 -2.681 -1.329 1.00 94.00 277 LEU A CA 1
ATOM 2106 C C . LEU A 1 277 ? 15.510 -3.873 -0.662 1.00 94.00 277 LEU A C 1
ATOM 2108 O O . LEU A 1 277 ? 14.284 -3.974 -0.656 1.00 94.00 277 LEU A O 1
ATOM 2112 N N . GLY A 1 278 ? 16.305 -4.756 -0.075 1.00 93.94 278 GLY A N 1
ATOM 2113 C CA . GLY A 1 278 ? 15.824 -5.883 0.697 1.00 93.94 278 GLY A CA 1
ATOM 2114 C C . GLY A 1 278 ? 16.664 -6.096 1.939 1.00 93.94 278 GLY A C 1
ATOM 2115 O O . GLY A 1 278 ? 17.882 -5.991 1.884 1.00 93.94 278 GLY A O 1
ATOM 2116 N N . ALA A 1 279 ? 16.028 -6.416 3.055 1.00 91.81 279 ALA A N 1
ATOM 2117 C CA . ALA A 1 279 ? 16.700 -6.609 4.330 1.00 91.81 279 ALA A CA 1
ATOM 2118 C C . ALA A 1 279 ? 16.101 -7.785 5.106 1.00 91.81 279 ALA A C 1
ATOM 2120 O O . ALA A 1 279 ? 15.005 -8.269 4.811 1.00 91.81 279 ALA A O 1
ATOM 2121 N N . SER A 1 280 ? 16.848 -8.246 6.106 1.00 86.06 280 SER A N 1
ATOM 2122 C CA . SER A 1 280 ? 16.386 -9.263 7.058 1.00 86.06 280 SER A CA 1
ATOM 2123 C C . SER A 1 280 ? 15.816 -8.653 8.345 1.00 86.06 280 SER A C 1
ATOM 2125 O O . SER A 1 280 ? 15.164 -9.360 9.108 1.00 86.06 280 SER A O 1
ATOM 2127 N N . SER A 1 281 ? 16.015 -7.350 8.570 1.00 80.19 281 SER A N 1
ATOM 2128 C CA . SER A 1 281 ? 15.411 -6.582 9.660 1.00 80.19 281 SER A CA 1
ATOM 2129 C C . SER A 1 281 ? 14.932 -5.216 9.153 1.00 80.19 281 SER A C 1
ATOM 2131 O O . SER A 1 281 ? 15.483 -4.677 8.191 1.00 80.19 281 SER A O 1
ATOM 2133 N N . VAL A 1 282 ? 13.893 -4.648 9.772 1.00 75.88 282 VAL A N 1
ATOM 2134 C CA . VAL A 1 282 ? 13.418 -3.301 9.404 1.00 75.88 282 VAL A CA 1
ATOM 2135 C C . VAL A 1 282 ? 14.440 -2.238 9.823 1.00 75.88 282 VAL A C 1
ATOM 2137 O O . VAL A 1 282 ? 14.569 -1.242 9.127 1.00 75.88 282 VAL A O 1
ATOM 2140 N N . HIS A 1 283 ? 15.242 -2.474 10.871 1.00 79.12 283 HIS A N 1
ATOM 2141 C CA . HIS A 1 283 ? 16.346 -1.579 11.236 1.00 79.12 283 HIS A CA 1
ATOM 2142 C C . HIS A 1 283 ? 17.354 -1.422 10.090 1.00 79.12 283 HIS A C 1
ATOM 2144 O O . HIS A 1 283 ? 17.628 -0.300 9.676 1.00 79.12 283 HIS A O 1
ATOM 2150 N N . ASP A 1 284 ? 17.830 -2.536 9.520 1.00 86.19 284 ASP A N 1
ATOM 2151 C CA . ASP A 1 284 ? 18.719 -2.507 8.351 1.00 86.19 284 ASP A CA 1
ATOM 2152 C C . ASP A 1 284 ? 18.034 -1.828 7.152 1.00 86.19 284 ASP A C 1
ATOM 2154 O O . ASP A 1 284 ? 18.668 -1.072 6.412 1.00 86.19 284 ASP A O 1
ATOM 2158 N N . LEU A 1 285 ? 16.733 -2.085 6.957 1.00 86.88 285 LEU A N 1
ATOM 2159 C CA . LEU A 1 285 ? 15.939 -1.484 5.883 1.00 86.88 285 LEU A CA 1
ATOM 2160 C C . LEU A 1 285 ? 15.866 0.044 6.020 1.00 86.88 285 LEU A C 1
ATOM 2162 O O . LEU A 1 285 ? 16.074 0.757 5.038 1.00 86.88 285 LEU A O 1
ATOM 2166 N N . ASP A 1 286 ? 15.586 0.548 7.219 1.00 82.50 286 ASP A N 1
ATOM 2167 C CA . ASP A 1 286 ? 15.413 1.970 7.507 1.00 82.50 286 ASP A CA 1
ATOM 2168 C C . ASP A 1 286 ? 16.750 2.711 7.568 1.00 82.50 286 ASP A C 1
ATOM 2170 O O . ASP A 1 286 ? 16.864 3.788 6.985 1.00 82.50 286 ASP A O 1
ATOM 2174 N N . GLU A 1 287 ? 17.789 2.128 8.171 1.00 85.31 287 GLU A N 1
ATOM 2175 C CA . GLU A 1 287 ? 19.137 2.705 8.157 1.00 85.31 287 GLU A CA 1
ATOM 2176 C C . GLU A 1 287 ? 19.651 2.837 6.716 1.00 85.31 287 GLU A C 1
ATOM 2178 O O . GLU A 1 287 ? 20.149 3.890 6.305 1.00 85.31 287 GLU A O 1
ATOM 2183 N N . THR A 1 288 ? 19.471 1.791 5.904 1.00 88.88 288 THR A N 1
ATOM 2184 C CA . THR A 1 288 ? 19.863 1.825 4.490 1.00 88.88 288 THR A CA 1
ATOM 2185 C C . THR A 1 288 ? 19.000 2.806 3.701 1.00 88.88 288 THR A C 1
ATOM 2187 O O . THR A 1 288 ? 19.514 3.517 2.839 1.00 88.88 288 THR A O 1
ATOM 2190 N N . THR A 1 289 ? 17.708 2.905 4.023 1.00 87.69 289 THR A N 1
ATOM 2191 C CA . THR A 1 289 ? 16.813 3.911 3.437 1.00 87.69 289 THR A CA 1
ATOM 2192 C C . THR A 1 289 ? 17.303 5.319 3.727 1.00 87.69 289 THR A C 1
ATOM 2194 O O . THR A 1 289 ? 17.439 6.105 2.794 1.00 87.69 289 THR A O 1
ATOM 2197 N N . HIS A 1 290 ? 17.646 5.619 4.979 1.00 84.81 290 HIS A N 1
ATOM 2198 C CA . HIS A 1 290 ? 18.155 6.927 5.368 1.00 84.81 290 HIS A CA 1
ATOM 2199 C C . HIS A 1 290 ? 19.430 7.283 4.595 1.00 84.81 290 HIS A C 1
ATOM 2201 O O . HIS A 1 290 ? 19.503 8.359 4.005 1.00 84.81 290 HIS A O 1
ATOM 2207 N N . ARG A 1 291 ? 20.376 6.341 4.476 1.00 87.38 291 ARG A N 1
ATOM 2208 C CA . ARG A 1 291 ? 21.599 6.515 3.672 1.00 87.38 291 ARG A CA 1
ATOM 2209 C C . ARG A 1 291 ? 21.299 6.759 2.187 1.00 87.38 291 ARG A C 1
ATOM 2211 O O . ARG A 1 291 ? 21.988 7.548 1.545 1.00 87.38 291 ARG A O 1
ATOM 2218 N N . ILE A 1 292 ? 20.301 6.085 1.610 1.00 86.56 292 ILE A N 1
ATOM 2219 C CA . ILE A 1 292 ? 19.873 6.316 0.218 1.00 86.56 292 ILE A CA 1
ATOM 2220 C C . ILE A 1 292 ? 19.287 7.726 0.069 1.00 86.56 292 ILE A C 1
ATOM 2222 O O . ILE A 1 292 ? 19.598 8.421 -0.900 1.00 86.56 292 ILE A O 1
ATOM 2226 N N . GLU A 1 293 ? 18.459 8.163 1.020 1.00 83.50 293 GLU A N 1
ATOM 2227 C CA . GLU A 1 293 ? 17.862 9.500 1.018 1.00 83.50 293 GLU A CA 1
ATOM 2228 C C . GLU A 1 293 ? 18.912 10.610 1.168 1.00 83.50 293 GLU A C 1
ATOM 2230 O O . GLU A 1 293 ? 18.879 11.569 0.396 1.00 83.50 293 GLU A O 1
ATOM 2235 N N . GLU A 1 294 ? 19.883 10.457 2.074 1.00 83.19 294 GLU A N 1
ATOM 2236 C CA . GLU A 1 294 ? 21.001 11.398 2.258 1.00 83.19 294 GLU A CA 1
ATOM 2237 C C . GLU A 1 294 ? 21.877 11.528 1.004 1.00 83.19 294 GLU A C 1
ATOM 2239 O O . GLU A 1 294 ? 22.356 12.616 0.686 1.00 83.19 294 GLU A O 1
ATOM 2244 N N . ASN A 1 295 ? 22.027 10.445 0.236 1.00 79.56 295 ASN A N 1
ATOM 2245 C CA . ASN A 1 295 ? 22.757 10.427 -1.037 1.00 79.56 295 ASN A CA 1
ATOM 2246 C C . ASN A 1 295 ? 21.892 10.843 -2.247 1.00 79.56 295 ASN A C 1
ATOM 2248 O O . ASN A 1 295 ? 22.216 10.545 -3.403 1.00 79.56 295 ASN A O 1
ATOM 2252 N N . GLY A 1 296 ? 20.758 11.506 -2.004 1.00 76.50 296 GLY A N 1
ATOM 2253 C CA . GLY A 1 296 ? 19.893 12.048 -3.052 1.00 76.50 296 GLY A CA 1
ATOM 2254 C C . GLY A 1 296 ? 19.159 10.991 -3.880 1.00 76.50 296 GLY A C 1
ATOM 2255 O O . GLY A 1 296 ? 18.718 11.294 -4.987 1.00 76.50 296 GLY A O 1
ATOM 2256 N N . ARG A 1 297 ? 19.017 9.758 -3.369 1.00 76.69 297 ARG A N 1
ATOM 2257 C CA . ARG A 1 297 ? 18.278 8.645 -4.002 1.00 76.69 297 ARG A CA 1
ATOM 2258 C C . ARG A 1 297 ? 18.802 8.250 -5.387 1.00 76.69 297 ARG A C 1
ATOM 2260 O O . ARG A 1 297 ? 18.032 7.900 -6.276 1.00 76.69 297 ARG A O 1
ATOM 2267 N N . THR A 1 298 ? 20.114 8.336 -5.585 1.00 74.69 298 THR A N 1
ATOM 2268 C CA . THR A 1 298 ? 20.745 8.102 -6.897 1.00 74.69 298 THR A CA 1
ATOM 2269 C C . THR A 1 298 ? 21.393 6.728 -7.036 1.00 74.69 298 THR A C 1
ATOM 2271 O O . THR A 1 298 ? 21.613 6.257 -8.153 1.00 74.69 298 THR A O 1
ATOM 2274 N N . SER A 1 299 ? 21.734 6.084 -5.920 1.00 82.94 299 SER A N 1
ATOM 2275 C CA . SER A 1 299 ? 22.473 4.825 -5.927 1.00 82.94 299 SER A CA 1
ATOM 2276 C C . SER A 1 299 ? 22.333 4.063 -4.614 1.00 82.94 299 SER A C 1
ATOM 2278 O O . SER A 1 299 ? 22.001 4.625 -3.569 1.00 82.94 299 SER A O 1
ATOM 2280 N N . CYS A 1 300 ? 22.597 2.761 -4.683 1.00 88.00 300 CYS A N 1
ATOM 2281 C CA . CYS A 1 300 ? 22.800 1.929 -3.511 1.00 88.00 300 CYS A CA 1
ATOM 2282 C C . CYS A 1 300 ? 24.064 2.351 -2.748 1.00 88.00 300 CYS A C 1
ATOM 2284 O O . CYS A 1 300 ? 25.085 2.631 -3.383 1.00 88.00 300 CYS A O 1
ATOM 2286 N N . PRO A 1 301 ? 24.043 2.330 -1.404 1.00 84.81 301 PRO A N 1
ATOM 2287 C CA . PRO A 1 301 ? 25.251 2.515 -0.612 1.00 84.81 301 PRO A CA 1
ATOM 2288 C C . PRO A 1 301 ? 26.302 1.450 -0.968 1.00 84.81 301 PRO A C 1
ATOM 2290 O O . PRO A 1 301 ? 25.929 0.330 -1.336 1.00 84.81 301 PRO A O 1
ATOM 2293 N N . PRO A 1 302 ? 27.608 1.757 -0.851 1.00 75.12 302 PRO A N 1
ATOM 2294 C CA . PRO A 1 302 ? 28.662 0.776 -1.087 1.00 75.12 302 PRO A CA 1
ATOM 2295 C C . PRO A 1 302 ? 28.435 -0.473 -0.222 1.00 75.12 302 PRO A C 1
ATOM 2297 O O . PRO A 1 302 ? 28.150 -0.380 0.972 1.00 75.12 302 PRO A O 1
ATOM 2300 N N . SER A 1 303 ? 28.529 -1.646 -0.849 1.00 62.41 303 SER A N 1
ATOM 2301 C CA . SER A 1 303 ? 28.185 -2.953 -0.283 1.00 62.41 303 SER A CA 1
ATOM 2302 C C . SER A 1 303 ? 29.187 -3.397 0.790 1.00 62.41 303 SER A C 1
ATOM 2304 O O . SER A 1 303 ? 30.070 -4.211 0.526 1.00 62.41 303 SER A O 1
ATOM 2306 N N . SER A 1 304 ? 29.090 -2.844 1.998 1.00 53.12 304 SER A N 1
ATOM 2307 C CA . SER A 1 304 ? 29.917 -3.246 3.145 1.00 53.12 304 SER A CA 1
ATOM 2308 C C . SER A 1 304 ? 29.165 -4.070 4.194 1.00 53.12 304 SER A C 1
ATOM 2310 O O . SER A 1 304 ? 29.764 -4.433 5.203 1.00 53.12 304 SER A O 1
ATOM 2312 N N . PHE A 1 305 ? 27.882 -4.390 3.981 1.00 61.84 305 PHE A N 1
ATOM 2313 C CA . PHE A 1 305 ? 27.054 -5.039 5.000 1.00 61.84 305 PHE A CA 1
ATOM 2314 C C . PHE A 1 305 ? 26.350 -6.296 4.467 1.00 61.84 305 PHE A C 1
ATOM 2316 O O . PHE A 1 305 ? 25.656 -6.223 3.457 1.00 61.84 305 PHE A O 1
ATOM 2323 N N . PRO A 1 306 ? 26.474 -7.451 5.149 1.00 73.00 306 PRO A N 1
ATOM 2324 C CA . PRO A 1 306 ? 25.791 -8.690 4.765 1.00 73.00 306 PRO A CA 1
ATOM 2325 C C . PRO A 1 306 ? 24.282 -8.674 5.078 1.00 73.00 306 PRO A C 1
ATOM 2327 O O . PRO A 1 306 ? 23.574 -9.639 4.775 1.00 73.00 306 PRO A O 1
ATOM 2330 N N . THR A 1 307 ? 23.770 -7.618 5.715 1.00 80.38 307 THR A N 1
ATOM 2331 C CA . THR A 1 307 ? 22.412 -7.562 6.279 1.00 80.38 307 THR A CA 1
ATOM 2332 C C . THR A 1 307 ? 21.346 -7.043 5.311 1.00 80.38 307 THR A C 1
ATOM 2334 O O . THR A 1 307 ? 20.155 -7.250 5.556 1.00 80.38 307 THR A O 1
ATOM 2337 N N . PHE A 1 308 ? 21.747 -6.475 4.169 1.00 89.62 308 PHE A N 1
ATOM 2338 C CA . PHE A 1 308 ? 20.831 -6.016 3.128 1.00 89.62 308 PHE A CA 1
ATOM 2339 C C . PHE A 1 308 ? 21.320 -6.359 1.714 1.00 89.62 308 PHE A C 1
ATOM 2341 O O . PHE A 1 308 ? 22.499 -6.597 1.475 1.00 89.62 308 PHE A O 1
ATOM 2348 N N . GLU A 1 309 ? 20.384 -6.377 0.772 1.00 92.56 309 GLU A N 1
ATOM 2349 C CA . GLU A 1 309 ? 20.606 -6.418 -0.671 1.00 92.56 309 GLU A CA 1
ATOM 2350 C C . GLU A 1 309 ? 20.067 -5.133 -1.281 1.00 92.56 309 GLU A C 1
ATOM 2352 O O . GLU A 1 309 ? 18.971 -4.696 -0.939 1.00 92.56 309 GLU A O 1
ATOM 2357 N N . CYS A 1 310 ? 20.811 -4.529 -2.200 1.00 92.12 310 CYS A N 1
ATOM 2358 C CA . CYS A 1 310 ? 20.383 -3.309 -2.869 1.00 92.12 310 CYS A CA 1
ATOM 2359 C C . CYS A 1 310 ? 20.734 -3.362 -4.354 1.00 92.12 310 CYS A C 1
ATOM 2361 O O . CYS A 1 310 ? 21.843 -3.752 -4.733 1.00 92.12 310 CYS A O 1
ATOM 2363 N N . ILE A 1 311 ? 19.784 -2.958 -5.197 1.00 91.44 311 ILE A N 1
ATOM 2364 C CA . ILE A 1 311 ? 19.964 -2.823 -6.642 1.00 91.44 311 ILE A CA 1
ATOM 2365 C C . ILE A 1 311 ? 19.444 -1.469 -7.090 1.00 91.44 311 ILE A C 1
ATOM 2367 O O . ILE A 1 311 ? 18.278 -1.152 -6.874 1.00 91.44 311 ILE A O 1
ATOM 2371 N N . SER A 1 312 ? 20.289 -0.709 -7.780 1.00 89.38 312 SER A N 1
ATOM 2372 C CA . SER A 1 312 ? 19.871 0.461 -8.549 1.00 89.38 312 SER A CA 1
ATOM 2373 C C . SER A 1 312 ? 19.613 0.048 -9.993 1.00 89.38 312 SER A C 1
ATOM 2375 O O . SER A 1 312 ? 20.471 -0.554 -10.638 1.00 89.38 312 SER A O 1
ATOM 2377 N N . PHE A 1 313 ? 18.434 0.371 -10.510 1.00 86.94 313 PHE A N 1
ATOM 2378 C CA . PHE A 1 313 ? 18.101 0.178 -11.916 1.00 86.94 313 PHE A CA 1
ATOM 2379 C C . PHE A 1 313 ? 18.716 1.314 -12.737 1.00 86.94 313 PHE A C 1
ATOM 2381 O O . PHE A 1 313 ? 18.603 2.474 -12.358 1.00 86.94 313 PHE A O 1
ATOM 2388 N N . GLY A 1 314 ? 19.384 1.005 -13.852 1.00 80.06 314 GLY A N 1
ATOM 2389 C CA . GLY A 1 314 ? 20.003 2.035 -14.697 1.00 80.06 314 GLY A CA 1
ATOM 2390 C C . GLY A 1 314 ? 18.986 3.060 -15.218 1.00 80.06 314 GLY A C 1
ATOM 2391 O O . GLY A 1 314 ? 17.796 2.770 -15.297 1.00 80.06 314 GLY A O 1
ATOM 2392 N N . THR A 1 315 ? 19.450 4.242 -15.628 1.00 78.00 315 THR A N 1
ATOM 2393 C CA . THR A 1 315 ? 18.599 5.359 -16.101 1.00 78.00 315 THR A CA 1
ATOM 2394 C C . THR A 1 315 ? 17.734 5.023 -17.319 1.00 78.00 315 THR A C 1
ATOM 2396 O O . THR A 1 315 ? 16.713 5.660 -17.552 1.00 78.00 315 THR A O 1
ATOM 2399 N N . GLU A 1 316 ? 18.114 4.003 -18.086 1.00 79.75 316 GLU A N 1
ATOM 2400 C CA . GLU A 1 316 ? 17.339 3.494 -19.221 1.00 79.75 316 GLU A CA 1
ATOM 2401 C C . GLU A 1 316 ? 16.253 2.489 -18.806 1.00 79.75 316 GLU A C 1
ATOM 2403 O O . GLU A 1 316 ? 15.462 2.063 -19.638 1.00 79.75 316 GLU A O 1
ATOM 2408 N N . THR A 1 317 ? 16.206 2.067 -17.541 1.00 84.75 317 THR A N 1
ATOM 2409 C CA . THR A 1 317 ? 15.245 1.074 -17.050 1.00 84.75 317 THR A CA 1
ATOM 2410 C C . THR A 1 317 ? 14.071 1.768 -16.373 1.00 84.75 317 THR A C 1
ATOM 2412 O O . THR A 1 317 ? 14.228 2.426 -15.346 1.00 84.75 317 THR A O 1
ATOM 2415 N N . ALA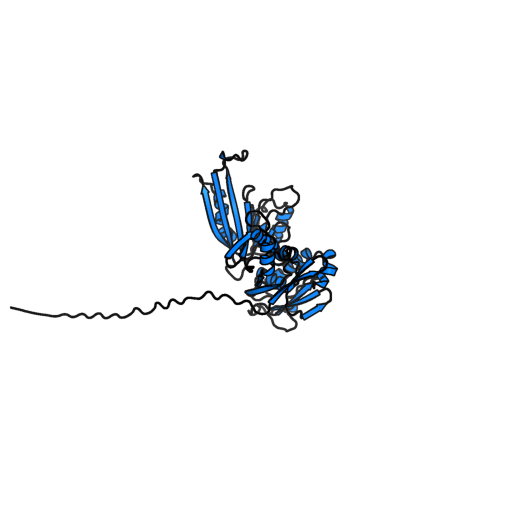 A 1 318 ? 12.875 1.582 -16.921 1.00 88.88 318 ALA A N 1
ATOM 2416 C CA . ALA A 1 318 ? 11.640 2.013 -16.291 1.00 88.88 318 ALA A CA 1
ATOM 2417 C C . ALA A 1 318 ? 11.171 0.947 -15.297 1.00 88.88 318 ALA A C 1
ATOM 2419 O O . ALA A 1 318 ? 11.089 -0.236 -15.627 1.00 88.88 318 ALA A O 1
ATOM 2420 N N . VAL A 1 319 ? 10.832 1.373 -14.081 1.00 91.06 319 VAL A N 1
ATOM 2421 C CA . VAL A 1 319 ? 10.264 0.497 -13.055 1.00 91.06 319 VAL A CA 1
ATOM 2422 C C . VAL A 1 319 ? 8.957 1.090 -12.563 1.00 91.06 319 VAL A C 1
ATOM 2424 O O . VAL A 1 319 ? 8.893 2.259 -12.193 1.00 91.06 319 VAL A O 1
ATOM 2427 N N . SER A 1 320 ? 7.906 0.278 -12.573 1.00 92.25 320 SER A N 1
ATOM 2428 C CA . SER A 1 320 ? 6.567 0.653 -12.129 1.00 92.25 320 SER A CA 1
ATOM 2429 C C . SER A 1 320 ? 6.105 -0.267 -11.008 1.00 92.25 320 SER A C 1
ATOM 2431 O O . SER A 1 320 ? 6.286 -1.481 -11.083 1.00 92.25 320 SER A O 1
ATOM 2433 N N . LEU A 1 321 ? 5.451 0.304 -9.997 1.00 93.56 321 LEU A N 1
ATOM 2434 C CA . LEU A 1 321 ? 4.734 -0.455 -8.977 1.00 93.56 321 LEU A CA 1
ATOM 2435 C C . LEU A 1 321 ? 3.241 -0.453 -9.298 1.00 93.56 321 LEU A C 1
ATOM 2437 O O . LEU A 1 321 ? 2.628 0.597 -9.493 1.00 93.56 321 LEU A O 1
ATOM 2441 N N . LEU A 1 322 ? 2.663 -1.645 -9.350 1.00 94.81 322 LEU A N 1
ATOM 2442 C CA . LEU A 1 322 ? 1.273 -1.896 -9.691 1.00 94.81 322 LEU A CA 1
ATOM 2443 C C . LEU A 1 322 ? 0.556 -2.554 -8.507 1.00 94.81 322 LEU A C 1
ATOM 2445 O O . LEU A 1 322 ? 1.140 -3.337 -7.761 1.00 94.81 322 LEU A O 1
ATOM 2449 N N . SER A 1 323 ? -0.732 -2.264 -8.360 1.00 93.00 323 SER A N 1
ATOM 2450 C CA . SER A 1 323 ? -1.656 -2.955 -7.461 1.00 93.00 323 SER A CA 1
ATOM 2451 C C . SER A 1 323 ? -2.566 -3.871 -8.264 1.00 93.00 323 SER A C 1
ATOM 2453 O O . SER A 1 323 ? -3.164 -3.446 -9.256 1.00 93.00 323 SER A O 1
ATOM 2455 N N . SER A 1 324 ? -2.704 -5.118 -7.818 1.00 93.81 324 SER A N 1
ATOM 2456 C CA . SER A 1 324 ? -3.722 -6.032 -8.332 1.00 93.81 324 SER A CA 1
ATOM 2457 C C . SER A 1 324 ? -5.079 -5.678 -7.730 1.00 93.81 324 SER A C 1
ATOM 2459 O O . SER A 1 324 ? -5.291 -5.886 -6.538 1.00 93.81 324 SER A O 1
ATOM 2461 N N . VAL A 1 325 ? -6.012 -5.199 -8.547 1.00 95.50 325 VAL A N 1
ATOM 2462 C CA . VAL A 1 325 ? -7.393 -4.873 -8.154 1.00 95.50 325 VAL A CA 1
ATOM 2463 C C . VAL A 1 325 ? -8.373 -5.703 -8.974 1.00 95.50 325 VAL A C 1
ATOM 2465 O O . VAL A 1 325 ? -8.077 -6.081 -10.105 1.00 95.50 325 VAL A O 1
ATOM 2468 N N . ARG A 1 326 ? -9.551 -6.017 -8.433 1.00 96.81 326 ARG A N 1
ATOM 2469 C CA . ARG A 1 326 ? -10.604 -6.708 -9.189 1.00 96.81 326 ARG A CA 1
ATOM 2470 C C . ARG A 1 326 ? -11.653 -5.701 -9.628 1.00 96.81 326 ARG A C 1
ATOM 2472 O O . ARG A 1 326 ? -12.277 -5.088 -8.779 1.00 96.81 326 ARG A O 1
ATOM 2479 N N . ILE A 1 327 ? -11.876 -5.560 -10.926 1.00 96.31 327 ILE A N 1
ATOM 2480 C CA . ILE A 1 327 ? -12.842 -4.630 -11.512 1.00 96.31 327 ILE A CA 1
ATOM 2481 C C . ILE A 1 327 ? -13.875 -5.445 -12.288 1.00 96.31 327 ILE A C 1
ATOM 2483 O O . ILE A 1 327 ? -13.513 -6.203 -13.187 1.00 96.31 327 ILE A O 1
ATOM 2487 N N . ASN A 1 328 ? -15.154 -5.344 -11.919 1.00 95.81 328 ASN A N 1
ATOM 2488 C CA . ASN A 1 328 ? -16.261 -6.083 -12.548 1.00 95.81 328 ASN A CA 1
ATOM 2489 C C . ASN A 1 328 ? -15.967 -7.591 -12.708 1.00 95.81 328 ASN A C 1
ATOM 2491 O O . ASN A 1 328 ? -16.215 -8.198 -13.746 1.00 95.81 328 ASN A O 1
ATOM 2495 N N . GLY A 1 329 ? -15.387 -8.197 -11.667 1.00 94.56 329 GLY A N 1
ATOM 2496 C CA . GLY A 1 329 ? -15.042 -9.623 -11.633 1.00 94.56 329 GLY A CA 1
ATOM 2497 C C . GLY A 1 329 ? -13.702 -9.991 -12.281 1.00 94.56 329 GLY A C 1
ATOM 2498 O O . GLY A 1 329 ? -13.234 -11.111 -12.083 1.00 94.56 329 GLY A O 1
ATOM 2499 N N . LYS A 1 330 ? -13.038 -9.067 -12.982 1.00 95.88 330 LYS A N 1
ATOM 2500 C CA . LYS A 1 330 ? -11.745 -9.301 -13.632 1.00 95.88 330 LYS A CA 1
ATOM 2501 C C . LYS A 1 330 ? -10.600 -8.716 -12.812 1.00 95.88 330 LYS A C 1
ATOM 2503 O O . LYS A 1 330 ? -10.659 -7.567 -12.396 1.00 95.88 330 LYS A O 1
ATOM 2508 N N . THR A 1 331 ? -9.544 -9.492 -12.592 1.00 94.75 331 THR A N 1
ATOM 2509 C CA . THR A 1 331 ? -8.313 -8.962 -11.993 1.00 94.75 331 THR A CA 1
ATOM 2510 C C . THR A 1 331 ? -7.560 -8.113 -13.014 1.00 94.75 331 THR A C 1
ATOM 2512 O O . THR A 1 331 ? -7.287 -8.568 -14.125 1.00 94.75 331 THR A O 1
ATOM 2515 N N . GLU A 1 332 ? -7.206 -6.895 -12.625 1.00 95.25 332 GLU A N 1
ATOM 2516 C CA . GLU A 1 332 ? -6.448 -5.938 -13.418 1.00 95.25 332 GLU A CA 1
ATOM 2517 C C . GLU A 1 332 ? -5.302 -5.348 -12.593 1.00 95.25 332 GLU A C 1
ATOM 2519 O O . GLU A 1 332 ? -5.393 -5.204 -11.374 1.00 95.25 332 GLU A O 1
ATOM 2524 N N . LEU A 1 333 ? -4.218 -4.986 -13.275 1.00 94.81 333 LEU A N 1
ATOM 2525 C CA . LEU A 1 333 ? -3.072 -4.318 -12.671 1.00 94.81 333 LEU A CA 1
ATOM 2526 C C . LEU A 1 333 ? -3.179 -2.823 -12.938 1.00 94.81 333 LEU A C 1
ATOM 2528 O O . LEU A 1 333 ? -3.294 -2.400 -14.090 1.00 94.81 333 LEU A O 1
ATOM 2532 N N . ARG A 1 334 ? -3.145 -2.020 -11.878 1.00 94.81 334 ARG A N 1
ATOM 2533 C CA . ARG A 1 334 ? -3.225 -0.558 -11.961 1.00 94.81 334 ARG A CA 1
ATOM 2534 C C . ARG A 1 334 ? -2.021 0.077 -11.276 1.00 94.81 334 ARG A C 1
ATOM 2536 O O . ARG A 1 334 ? -1.554 -0.496 -10.296 1.00 94.81 334 ARG A O 1
ATOM 2543 N N . PRO A 1 335 ? -1.511 1.228 -11.748 1.00 92.88 335 PRO A N 1
ATOM 2544 C CA . PRO A 1 335 ? -0.456 1.950 -11.043 1.00 92.88 335 PRO A CA 1
ATOM 2545 C C . PRO A 1 335 ? -0.788 2.123 -9.558 1.00 92.88 335 PRO A C 1
ATOM 2547 O O . PRO A 1 335 ? -1.927 2.442 -9.203 1.00 92.88 335 PRO A O 1
ATOM 2550 N N . PHE A 1 336 ? 0.185 1.882 -8.684 1.00 90.12 336 PHE A N 1
ATOM 2551 C CA . PHE A 1 336 ? 0.008 2.097 -7.252 1.00 90.12 336 PHE A CA 1
ATOM 2552 C C . PHE A 1 336 ? -0.358 3.566 -6.985 1.00 90.12 336 PHE A C 1
ATOM 2554 O O . PHE A 1 336 ? 0.234 4.467 -7.574 1.00 90.12 336 PHE A O 1
ATOM 2561 N N . GLY A 1 337 ? -1.370 3.807 -6.149 1.00 88.75 337 GLY A N 1
ATOM 2562 C CA . GLY A 1 337 ? -1.937 5.147 -5.950 1.00 88.75 337 GLY A CA 1
ATOM 2563 C C . GLY A 1 337 ? -3.089 5.515 -6.899 1.00 88.75 337 GLY A C 1
ATOM 2564 O O . GLY A 1 337 ? -3.640 6.605 -6.776 1.00 88.75 337 GLY A O 1
ATOM 2565 N N . THR A 1 338 ? -3.496 4.626 -7.818 1.00 92.81 338 THR A N 1
ATOM 2566 C CA . THR A 1 338 ? -4.694 4.842 -8.653 1.00 92.81 338 THR A CA 1
ATOM 2567 C C . THR A 1 338 ? -5.928 5.076 -7.779 1.00 92.81 338 THR A C 1
ATOM 2569 O O . THR A 1 338 ? -6.194 4.307 -6.855 1.00 92.81 338 THR A O 1
ATOM 2572 N N . THR A 1 339 ? -6.714 6.105 -8.097 1.00 95.12 339 THR A N 1
ATOM 2573 C CA . THR A 1 339 ? -7.968 6.403 -7.394 1.00 95.12 339 THR A CA 1
ATOM 2574 C C . THR A 1 339 ? -9.166 5.741 -8.068 1.00 95.12 339 THR A C 1
ATOM 2576 O O . THR A 1 339 ? -9.170 5.472 -9.273 1.00 95.12 339 THR A O 1
ATOM 2579 N N . MET A 1 340 ? -10.224 5.499 -7.296 1.00 95.88 340 MET A N 1
ATOM 2580 C CA . MET A 1 340 ? -11.485 4.977 -7.825 1.00 95.88 340 MET A CA 1
ATOM 2581 C C . MET A 1 340 ? -12.117 5.942 -8.842 1.00 95.88 340 MET A C 1
ATOM 2583 O O . MET A 1 340 ? -12.622 5.500 -9.874 1.00 95.88 340 MET A O 1
ATOM 2587 N N . GLY A 1 341 ? -12.041 7.252 -8.587 1.00 95.06 341 GLY A N 1
ATOM 2588 C CA . GLY A 1 341 ? -12.540 8.285 -9.498 1.00 95.06 341 GLY A CA 1
ATOM 2589 C C . GLY A 1 341 ? -11.900 8.232 -10.883 1.00 95.06 341 GLY A C 1
ATOM 2590 O O . GLY A 1 341 ? -12.621 8.280 -11.876 1.00 95.06 341 GLY A O 1
ATOM 2591 N N . TYR A 1 342 ? -10.581 8.022 -10.960 1.00 94.50 342 TYR A N 1
ATOM 2592 C CA . TYR A 1 342 ? -9.882 7.855 -12.237 1.00 94.50 342 TYR A CA 1
ATOM 2593 C C . TYR A 1 342 ? -10.427 6.669 -13.046 1.00 94.50 342 TYR A C 1
ATOM 2595 O O . TYR A 1 342 ? -10.686 6.797 -14.240 1.00 94.50 342 TYR A O 1
ATOM 2603 N N . LEU A 1 343 ? -10.648 5.513 -12.408 1.00 94.06 343 LEU A N 1
ATOM 2604 C CA . LEU A 1 343 ? -11.176 4.339 -13.114 1.00 94.06 343 LEU A CA 1
ATOM 2605 C C . LEU A 1 343 ? -12.604 4.551 -13.616 1.00 94.06 343 LEU A C 1
ATOM 2607 O O . LEU A 1 343 ? -12.928 4.128 -14.726 1.00 94.06 343 LEU A O 1
ATOM 2611 N N . ILE A 1 344 ? -13.444 5.202 -12.812 1.00 92.94 344 ILE A N 1
ATOM 2612 C CA . ILE A 1 344 ? -14.818 5.531 -13.194 1.00 92.94 344 ILE A CA 1
ATOM 2613 C C . ILE A 1 344 ? -14.832 6.505 -14.375 1.00 92.94 344 ILE A C 1
ATOM 2615 O O . ILE A 1 344 ? -15.596 6.300 -15.320 1.00 92.94 344 ILE A O 1
ATOM 2619 N N . ASP A 1 345 ? -13.977 7.526 -14.359 1.00 90.81 345 ASP A N 1
ATOM 2620 C CA . ASP A 1 345 ? -13.869 8.498 -15.448 1.00 90.81 345 ASP A CA 1
ATOM 2621 C C . ASP A 1 345 ? -13.421 7.835 -16.761 1.00 90.81 345 ASP A C 1
ATOM 2623 O O . ASP A 1 345 ? -14.075 7.986 -17.796 1.00 90.81 345 ASP A O 1
ATOM 2627 N N . VAL A 1 346 ? -12.380 6.997 -16.706 1.00 89.75 346 VAL A N 1
ATOM 2628 C CA . VAL A 1 346 ? -11.893 6.218 -17.858 1.00 89.75 346 VAL A CA 1
ATOM 2629 C C . VAL A 1 346 ? -12.975 5.278 -18.398 1.00 89.75 346 VAL A C 1
ATOM 2631 O O . VAL A 1 346 ? -13.160 5.193 -19.613 1.00 89.75 346 VAL A O 1
ATOM 2634 N N . ALA A 1 347 ? -13.715 4.592 -17.522 1.00 88.19 347 ALA A N 1
ATOM 2635 C CA . ALA A 1 347 ? -14.797 3.690 -17.920 1.00 88.19 347 ALA A CA 1
ATOM 2636 C C . ALA A 1 347 ? -15.978 4.431 -18.573 1.00 88.19 347 ALA A C 1
ATOM 2638 O O . ALA A 1 347 ? -16.643 3.882 -19.451 1.00 88.19 347 ALA A O 1
ATOM 2639 N N . SER A 1 348 ? -16.221 5.678 -18.167 1.00 86.00 348 SER A N 1
ATOM 2640 C CA . SER A 1 348 ? -17.355 6.493 -18.623 1.00 86.00 348 SER A CA 1
ATOM 2641 C C . SER A 1 348 ? -17.044 7.339 -19.864 1.00 86.00 348 SER A C 1
ATOM 2643 O O . SER A 1 348 ? -17.958 7.837 -20.523 1.00 86.00 348 SER A O 1
ATOM 2645 N N . SER A 1 349 ? -15.762 7.487 -20.207 1.00 81.62 349 SER A N 1
ATOM 2646 C CA . SER A 1 349 ? -15.263 8.349 -21.290 1.00 81.62 349 SER A CA 1
ATOM 2647 C C . SER A 1 349 ? -15.038 7.626 -22.627 1.00 81.62 349 SER A C 1
ATOM 2649 O O . SER A 1 349 ? -14.234 8.073 -23.451 1.00 81.62 349 SER A O 1
ATOM 2651 N N . GLY A 1 350 ? -15.734 6.508 -22.871 1.00 64.94 350 GLY A N 1
ATOM 2652 C CA . GLY A 1 350 ? -15.603 5.714 -24.099 1.00 64.94 350 GLY A CA 1
ATOM 2653 C C . GLY A 1 350 ? -15.545 6.569 -25.380 1.00 64.94 350 GLY A C 1
ATOM 2654 O O . GLY A 1 350 ? -16.361 7.464 -25.586 1.00 64.94 350 GLY A O 1
ATOM 2655 N N . ALA A 1 351 ? -14.554 6.302 -26.240 1.00 56.12 351 ALA A N 1
ATOM 2656 C CA . ALA A 1 351 ? -14.300 7.010 -27.505 1.00 56.12 351 ALA A CA 1
ATOM 2657 C C . ALA A 1 351 ? -14.031 8.533 -27.407 1.00 56.12 351 ALA A C 1
ATOM 2659 O O . ALA A 1 351 ? -14.206 9.256 -28.388 1.00 56.12 351 ALA A O 1
ATOM 2660 N N . GLY A 1 352 ? -13.556 9.032 -26.259 1.00 59.00 352 GLY A N 1
ATOM 2661 C CA . GLY A 1 352 ? -13.044 10.404 -26.139 1.00 59.00 352 GLY A CA 1
ATOM 2662 C C . GLY A 1 352 ? -14.118 11.479 -25.956 1.00 59.00 352 GLY A C 1
ATOM 2663 O O . GLY A 1 352 ? -13.840 12.662 -26.148 1.00 59.00 352 GLY A O 1
ATOM 2664 N N . ARG A 1 353 ? -15.344 11.095 -25.576 1.00 60.28 353 ARG A N 1
ATOM 2665 C CA . ARG A 1 353 ? -16.377 12.025 -25.099 1.00 60.28 353 ARG A CA 1
ATOM 2666 C C . ARG A 1 353 ? -16.914 11.537 -23.762 1.00 60.28 353 ARG A C 1
ATOM 2668 O O . ARG A 1 353 ? -17.392 10.412 -23.666 1.00 60.28 353 ARG A O 1
ATOM 2675 N N . SER A 1 354 ? -16.857 12.399 -22.749 1.00 68.06 354 SER A N 1
ATOM 2676 C CA . SER A 1 354 ? -17.477 12.128 -21.452 1.00 68.06 354 SER A CA 1
ATOM 2677 C C . SER A 1 354 ? -18.985 11.965 -21.642 1.00 68.06 354 SER A C 1
ATOM 2679 O O . SER A 1 354 ? -19.679 12.900 -22.053 1.00 68.06 354 SER A O 1
ATOM 2681 N N . ASN A 1 355 ? -19.493 10.761 -21.389 1.00 83.44 355 ASN A N 1
ATOM 2682 C CA . ASN A 1 355 ? -20.923 10.503 -21.366 1.00 83.44 355 ASN A CA 1
ATOM 2683 C C . ASN A 1 355 ? -21.416 10.686 -19.927 1.00 83.44 355 ASN A C 1
ATOM 2685 O O . ASN A 1 355 ? -21.340 9.769 -19.113 1.00 83.44 355 ASN A O 1
ATOM 2689 N N . ILE A 1 356 ? -21.932 11.879 -19.619 1.00 86.31 356 ILE A N 1
ATOM 2690 C CA . ILE A 1 356 ? -22.418 12.247 -18.277 1.00 86.31 356 ILE A CA 1
ATOM 2691 C C . ILE A 1 356 ? -23.467 11.250 -17.761 1.00 86.31 356 ILE A C 1
ATOM 2693 O O . ILE A 1 356 ? -23.487 10.945 -16.568 1.00 86.31 356 ILE A O 1
ATOM 2697 N N . ALA A 1 357 ? -24.313 10.701 -18.638 1.00 87.12 357 ALA A N 1
ATOM 2698 C CA . ALA A 1 357 ? -25.305 9.704 -18.243 1.00 87.12 357 ALA A CA 1
ATOM 2699 C C . ALA A 1 357 ? -24.638 8.382 -17.827 1.00 87.12 357 ALA A C 1
ATOM 2701 O O . ALA A 1 357 ? -24.959 7.848 -16.766 1.00 87.12 357 ALA A O 1
ATOM 2702 N N . ALA A 1 358 ? -23.655 7.909 -18.601 1.00 87.94 358 ALA A N 1
ATOM 2703 C CA . ALA A 1 358 ? -22.876 6.715 -18.263 1.00 87.94 358 ALA A CA 1
ATOM 2704 C C . ALA A 1 358 ? -22.058 6.905 -16.976 1.00 87.94 358 ALA A C 1
ATOM 2706 O O . ALA A 1 358 ? -22.029 6.013 -16.128 1.00 87.94 358 ALA A O 1
ATOM 2707 N N . LEU A 1 359 ? -21.459 8.086 -16.789 1.00 90.75 359 LEU A N 1
ATOM 2708 C CA . LEU A 1 359 ? -20.756 8.451 -15.559 1.00 90.75 359 LEU A CA 1
ATOM 2709 C C . LEU A 1 359 ? -21.693 8.406 -14.352 1.00 90.75 359 LEU A C 1
ATOM 2711 O O . LEU A 1 359 ? -21.373 7.796 -13.334 1.00 90.75 359 LEU A O 1
ATOM 2715 N N . THR A 1 360 ? -22.872 9.014 -14.484 1.00 90.81 360 THR A N 1
ATOM 2716 C CA . THR A 1 360 ? -23.884 9.042 -13.424 1.00 90.81 360 THR A CA 1
ATOM 2717 C C . THR A 1 360 ? -24.331 7.629 -13.055 1.00 90.81 360 THR A C 1
ATOM 2719 O O . THR A 1 360 ? -24.338 7.277 -11.878 1.00 90.81 360 THR A O 1
ATOM 2722 N N . GLN A 1 361 ? -24.648 6.789 -14.042 1.00 91.75 361 GLN A N 1
ATOM 2723 C CA . GLN A 1 361 ? -25.058 5.400 -13.816 1.00 91.75 361 GLN A CA 1
ATOM 2724 C C . GLN A 1 361 ? -23.948 4.564 -13.165 1.00 91.75 361 GLN A C 1
ATOM 2726 O O . GLN A 1 361 ? -24.202 3.825 -12.206 1.00 91.75 361 GLN A O 1
ATOM 2731 N N . THR A 1 362 ? -22.714 4.718 -13.647 1.00 93.56 362 THR A N 1
ATOM 2732 C CA . THR A 1 362 ? -21.535 4.053 -13.085 1.00 93.56 362 THR A CA 1
ATOM 2733 C C . THR A 1 362 ? -21.360 4.446 -11.622 1.00 93.56 362 THR A C 1
ATOM 2735 O O . THR A 1 362 ? -21.294 3.571 -10.765 1.00 93.56 362 THR A O 1
ATOM 2738 N N . LEU A 1 363 ? -21.384 5.747 -11.303 1.00 94.50 363 LEU A N 1
ATOM 2739 C CA . LEU A 1 363 ? -21.269 6.247 -9.930 1.00 94.50 363 LEU A CA 1
ATOM 2740 C C . LEU A 1 363 ? -22.372 5.704 -9.017 1.00 94.50 363 LEU A C 1
ATOM 2742 O O . LEU A 1 363 ? -22.072 5.254 -7.915 1.00 94.50 363 LEU A O 1
ATOM 2746 N N . GLN A 1 364 ? -23.631 5.706 -9.464 1.00 95.25 364 GLN A N 1
ATOM 2747 C CA . GLN A 1 364 ? -24.765 5.245 -8.651 1.00 95.25 364 GLN A CA 1
ATOM 2748 C C . GLN A 1 364 ? -24.689 3.759 -8.299 1.00 95.25 364 GLN A C 1
ATOM 2750 O O . GLN A 1 364 ? -25.155 3.342 -7.241 1.00 95.25 364 GLN A O 1
ATOM 2755 N N . THR A 1 365 ? -24.096 2.954 -9.177 1.00 95.94 365 THR A N 1
ATOM 2756 C CA . THR A 1 365 ? -24.009 1.500 -9.003 1.00 95.94 365 THR A CA 1
ATOM 2757 C C . THR A 1 365 ? -22.641 1.028 -8.529 1.00 95.94 365 THR A C 1
ATOM 2759 O O . THR A 1 365 ? -22.474 -0.163 -8.271 1.00 95.94 365 THR A O 1
ATOM 2762 N N . ALA A 1 366 ? -21.678 1.941 -8.391 1.00 96.69 366 ALA A N 1
ATOM 2763 C CA . ALA A 1 366 ? -20.333 1.612 -7.966 1.00 96.69 366 ALA A CA 1
ATOM 2764 C C . ALA A 1 366 ? -20.313 1.116 -6.516 1.00 96.69 366 ALA A C 1
ATOM 2766 O O . ALA A 1 366 ? -20.807 1.785 -5.607 1.00 96.69 366 ALA A O 1
ATOM 2767 N N . SER A 1 367 ? -19.674 -0.022 -6.285 1.00 96.88 367 SER A N 1
ATOM 2768 C CA . SER A 1 367 ? -19.431 -0.617 -4.972 1.00 96.88 367 SER A CA 1
ATOM 2769 C C . SER A 1 367 ? -17.956 -0.962 -4.829 1.00 96.88 367 SER A C 1
ATOM 2771 O O . SER A 1 367 ? -17.364 -1.493 -5.770 1.00 96.88 367 SER A O 1
ATOM 2773 N N . LEU A 1 368 ? -17.391 -0.713 -3.652 1.00 97.12 368 LEU A N 1
ATOM 2774 C CA . LEU A 1 368 ? -16.014 -1.053 -3.317 1.00 97.12 368 LEU A CA 1
ATOM 2775 C C . LEU A 1 368 ? -16.012 -1.950 -2.081 1.00 97.12 368 LEU A C 1
ATOM 2777 O O . LEU A 1 368 ? -16.600 -1.597 -1.062 1.00 97.12 368 LEU A O 1
ATOM 2781 N N . SER A 1 369 ? -15.326 -3.085 -2.156 1.00 96.12 369 SER A N 1
ATOM 2782 C CA . SER A 1 369 ? -15.028 -3.917 -0.994 1.00 96.12 369 SER A CA 1
ATOM 2783 C C . SER A 1 369 ? -13.523 -4.087 -0.847 1.00 96.12 369 SER A C 1
ATOM 2785 O O . SER A 1 369 ? -12.851 -4.520 -1.788 1.00 96.12 369 SER A O 1
ATOM 2787 N N . ARG A 1 370 ? -13.007 -3.772 0.336 1.00 93.81 370 ARG A N 1
ATOM 2788 C CA . ARG A 1 370 ? -11.586 -3.778 0.667 1.00 93.81 370 ARG A CA 1
ATOM 2789 C C . ARG A 1 370 ? -11.230 -5.034 1.454 1.00 93.81 370 ARG A C 1
ATOM 2791 O O . ARG A 1 370 ? -11.928 -5.338 2.420 1.00 93.81 370 ARG A O 1
ATOM 2798 N N . PRO A 1 371 ? -10.185 -5.783 1.072 1.00 91.25 371 PRO A N 1
ATOM 2799 C CA . PRO A 1 371 ? -9.754 -6.934 1.851 1.00 91.25 371 PRO A CA 1
ATOM 2800 C C . PRO A 1 371 ? -9.273 -6.499 3.238 1.00 91.25 371 PRO A C 1
ATOM 2802 O O . PRO A 1 371 ? -8.700 -5.418 3.385 1.00 91.25 371 PRO A O 1
ATOM 2805 N N . LEU A 1 372 ? -9.438 -7.375 4.225 1.00 88.19 372 LEU A N 1
ATOM 2806 C CA . LEU A 1 372 ? -8.982 -7.165 5.603 1.00 88.19 372 LEU A CA 1
ATOM 2807 C C . LEU A 1 372 ? -7.741 -8.009 5.911 1.00 88.19 372 LEU A C 1
ATOM 2809 O O . LEU A 1 372 ? -7.572 -9.097 5.350 1.00 88.19 372 LEU A O 1
ATOM 2813 N N . ALA A 1 373 ? -6.890 -7.549 6.829 1.00 83.88 373 ALA A N 1
ATOM 2814 C CA . ALA A 1 373 ? -5.679 -8.251 7.253 1.00 83.88 373 ALA A CA 1
ATOM 2815 C C . ALA A 1 373 ? -5.999 -9.618 7.882 1.00 83.88 373 ALA A C 1
ATOM 2817 O O . ALA A 1 373 ? -5.330 -10.607 7.587 1.00 83.88 373 ALA A O 1
ATOM 2818 N N . GLY A 1 374 ? -7.077 -9.700 8.671 1.00 79.56 374 GLY A N 1
ATOM 2819 C CA . GLY A 1 374 ? -7.596 -10.954 9.239 1.00 79.56 374 GLY A CA 1
ATOM 2820 C C . GLY A 1 374 ? -8.283 -11.880 8.223 1.00 79.56 374 GLY A C 1
ATOM 2821 O O . GLY A 1 374 ? -8.717 -12.977 8.573 1.00 79.56 374 GLY A O 1
ATOM 2822 N N . GLY A 1 375 ? -8.369 -11.465 6.956 1.00 83.81 375 GLY A N 1
ATOM 2823 C CA . GLY A 1 375 ? -9.127 -12.132 5.907 1.00 83.81 375 GLY A CA 1
ATOM 2824 C C . GLY A 1 375 ? -10.566 -11.626 5.793 1.00 83.81 375 GLY A C 1
ATOM 2825 O O . GLY A 1 375 ? -11.103 -10.980 6.684 1.00 83.81 375 GLY A O 1
ATOM 2826 N N . GLY A 1 376 ? -11.198 -11.933 4.659 1.00 88.00 376 GLY A N 1
ATOM 2827 C CA . GLY A 1 376 ? -12.510 -11.384 4.325 1.00 88.00 376 GLY A CA 1
ATOM 2828 C C . GLY A 1 376 ? -12.411 -10.008 3.672 1.00 88.00 376 GLY A C 1
ATOM 2829 O O . GLY A 1 376 ? -11.342 -9.607 3.207 1.00 88.00 376 GLY A O 1
ATOM 2830 N N . TYR A 1 377 ? -13.551 -9.324 3.606 1.00 91.62 377 TYR A N 1
ATOM 2831 C CA . TYR A 1 377 ? -13.704 -8.021 2.968 1.00 91.62 377 TYR A CA 1
ATOM 2832 C C . TYR A 1 377 ? -14.629 -7.138 3.798 1.00 91.62 377 TYR A C 1
ATOM 2834 O O . TYR A 1 377 ? -15.644 -7.630 4.291 1.00 91.62 377 TYR A O 1
ATOM 2842 N N . ALA A 1 378 ? -14.299 -5.852 3.867 1.00 92.19 378 ALA A N 1
ATOM 2843 C CA . ALA A 1 378 ? -15.156 -4.797 4.380 1.00 92.19 378 ALA A CA 1
ATOM 2844 C C . ALA A 1 378 ? -15.735 -3.972 3.229 1.00 92.19 378 ALA A C 1
ATOM 2846 O O . ALA A 1 378 ? -15.035 -3.648 2.265 1.00 92.19 378 ALA A O 1
ATOM 2847 N N . GLU A 1 379 ? -17.010 -3.612 3.322 1.00 94.88 379 GLU A N 1
ATOM 2848 C CA . GLU A 1 379 ? -17.637 -2.706 2.357 1.00 94.88 379 GLU A CA 1
ATOM 2849 C C . GLU A 1 379 ? -17.198 -1.263 2.621 1.00 94.88 379 GLU A C 1
ATOM 2851 O O . GLU A 1 379 ? -17.225 -0.805 3.760 1.00 94.88 379 GLU A O 1
ATOM 2856 N N . VAL A 1 380 ? -16.817 -0.532 1.573 1.00 95.06 380 VAL A N 1
ATOM 2857 C CA . VAL A 1 380 ? -16.533 0.904 1.652 1.00 95.06 380 VAL A CA 1
ATOM 2858 C C . VAL A 1 380 ? -17.768 1.668 1.184 1.00 95.06 380 VAL A C 1
ATOM 2860 O O . VAL A 1 380 ? -18.100 1.694 -0.001 1.00 95.06 380 VAL A O 1
ATOM 2863 N N . THR A 1 381 ? -18.443 2.311 2.129 1.00 95.69 381 THR A N 1
ATOM 2864 C CA . THR A 1 381 ? -19.572 3.212 1.906 1.00 95.69 381 THR A CA 1
ATOM 2865 C C . THR A 1 381 ? -19.049 4.607 1.599 1.00 95.69 381 THR A C 1
ATOM 2867 O O . THR A 1 381 ? -18.211 5.137 2.320 1.00 95.69 381 THR A O 1
ATOM 2870 N N . PHE A 1 382 ? -19.538 5.232 0.533 1.00 95.50 382 PHE A N 1
ATOM 2871 C CA . PHE A 1 382 ? -19.121 6.574 0.127 1.00 95.50 382 PHE A CA 1
ATOM 2872 C C . PHE A 1 382 ? -20.260 7.300 -0.596 1.00 95.50 382 PHE A C 1
ATOM 2874 O O . PHE A 1 382 ? -21.086 6.642 -1.246 1.00 95.50 382 PHE A O 1
ATOM 2881 N N . PRO A 1 383 ? -20.304 8.646 -0.544 1.00 95.81 383 PRO A N 1
ATOM 2882 C CA . PRO A 1 383 ? -21.208 9.419 -1.385 1.00 95.81 383 PRO A CA 1
ATOM 2883 C C . PRO A 1 383 ? -20.945 9.132 -2.867 1.00 95.81 383 PRO A C 1
ATOM 2885 O O . PRO A 1 383 ? -19.797 9.135 -3.310 1.00 95.81 383 PRO A O 1
ATOM 2888 N N . LYS A 1 384 ? -22.001 8.894 -3.654 1.00 94.44 384 LYS A N 1
ATOM 2889 C CA . LYS A 1 384 ? -21.907 8.545 -5.085 1.00 94.44 384 LYS A CA 1
ATOM 2890 C C . LYS A 1 384 ? -21.630 9.771 -5.967 1.00 94.44 384 LYS A C 1
ATOM 2892 O O . LYS A 1 384 ? -22.376 10.066 -6.897 1.00 94.44 384 LYS A O 1
ATOM 2897 N N . THR A 1 385 ? -20.573 10.512 -5.646 1.00 94.50 385 THR A N 1
ATOM 2898 C CA . THR A 1 385 ? -20.119 11.709 -6.365 1.00 94.50 385 THR A CA 1
ATOM 2899 C C . THR A 1 385 ? -18.691 11.515 -6.857 1.00 94.50 385 THR A C 1
ATOM 2901 O O . THR A 1 385 ? -17.921 10.764 -6.254 1.00 94.50 385 THR A O 1
ATOM 2904 N N . ILE A 1 386 ? -18.325 12.203 -7.944 1.00 92.88 386 ILE A N 1
ATOM 2905 C CA . ILE A 1 386 ? -16.972 12.121 -8.510 1.00 92.88 386 ILE A CA 1
ATOM 2906 C C . ILE A 1 386 ? -15.907 12.604 -7.520 1.00 92.88 386 ILE A C 1
ATOM 2908 O O . ILE A 1 386 ? -14.863 11.967 -7.386 1.00 92.88 386 ILE A O 1
ATOM 2912 N N . ASP A 1 387 ? -16.202 13.666 -6.767 1.00 93.75 387 ASP A N 1
ATOM 2913 C CA . ASP A 1 387 ? -15.300 14.213 -5.754 1.00 93.75 387 ASP A CA 1
ATOM 2914 C C . ASP A 1 387 ? -14.966 13.161 -4.700 1.00 93.75 387 ASP A C 1
ATOM 2916 O O . ASP A 1 387 ? -13.797 12.956 -4.391 1.00 93.75 387 ASP A O 1
ATOM 2920 N N . SER A 1 388 ? -15.975 12.447 -4.190 1.00 93.56 388 SER A N 1
ATOM 2921 C CA . SER A 1 388 ? -15.799 11.425 -3.158 1.00 93.56 388 SER A CA 1
ATOM 2922 C C . SER A 1 388 ? -14.978 10.236 -3.648 1.00 93.56 388 SER A C 1
ATOM 2924 O O . SER A 1 388 ? -14.005 9.863 -2.996 1.00 93.56 388 SER A O 1
ATOM 2926 N N . VAL A 1 389 ? -15.308 9.661 -4.809 1.00 95.06 389 VAL A N 1
ATOM 2927 C CA . VAL A 1 389 ? -14.551 8.510 -5.338 1.00 95.06 389 VAL A CA 1
ATOM 2928 C C . VAL A 1 389 ? -13.129 8.886 -5.760 1.00 95.06 389 VAL A C 1
ATOM 2930 O O . VAL A 1 389 ? -12.241 8.036 -5.763 1.00 95.06 389 VAL A O 1
ATOM 2933 N N . SER A 1 390 ? -12.874 10.156 -6.076 1.00 95.12 390 SER A N 1
ATOM 2934 C CA . SER A 1 390 ? -11.528 10.641 -6.400 1.00 95.12 390 SER A CA 1
ATOM 2935 C C . SER A 1 390 ? -10.609 10.703 -5.178 1.00 95.12 390 SER A C 1
ATOM 2937 O O . SER A 1 390 ? -9.396 10.671 -5.347 1.00 95.12 390 SER A O 1
ATOM 2939 N N . GLN A 1 391 ? -11.161 10.736 -3.960 1.00 94.00 391 GLN A N 1
ATOM 2940 C CA . GLN A 1 391 ? -10.375 10.673 -2.721 1.00 94.00 391 GLN A CA 1
ATOM 2941 C C . GLN A 1 391 ? -9.988 9.244 -2.334 1.00 94.00 391 GLN A C 1
ATOM 2943 O O . GLN A 1 391 ? -9.106 9.054 -1.506 1.00 94.00 391 GLN A O 1
ATOM 2948 N N . ILE A 1 392 ? -10.648 8.228 -2.897 1.00 95.19 392 ILE A N 1
ATOM 2949 C CA . ILE A 1 392 ? -10.413 6.835 -2.522 1.00 95.19 392 ILE A CA 1
ATOM 2950 C C . ILE A 1 392 ? -9.259 6.281 -3.354 1.00 95.19 392 ILE A C 1
ATOM 2952 O O . ILE A 1 392 ? -9.432 5.958 -4.532 1.00 95.19 392 ILE A O 1
ATOM 2956 N N . VAL A 1 393 ? -8.093 6.126 -2.727 1.00 93.94 393 VAL A N 1
ATOM 2957 C CA . VAL A 1 393 ? -6.970 5.378 -3.307 1.00 93.94 393 VAL A CA 1
ATOM 2958 C C . VAL A 1 393 ? -7.261 3.881 -3.226 1.00 93.94 393 VAL A C 1
ATOM 2960 O O . VAL A 1 393 ? -7.641 3.361 -2.170 1.00 93.94 393 VAL A O 1
ATOM 2963 N N . LEU A 1 394 ? -7.087 3.191 -4.352 1.00 94.38 394 LEU A N 1
ATOM 2964 C CA . LEU A 1 394 ? -7.249 1.746 -4.448 1.00 94.38 394 LEU A CA 1
ATOM 2965 C C . LEU A 1 394 ? -6.022 1.041 -3.878 1.00 94.38 394 LEU A C 1
ATOM 2967 O O . LEU A 1 394 ? -4.883 1.398 -4.184 1.00 94.38 394 LEU A O 1
ATOM 2971 N N . LEU A 1 395 ? -6.272 0.017 -3.070 1.00 92.69 395 LEU A N 1
ATOM 2972 C CA . LEU A 1 395 ? -5.244 -0.801 -2.440 1.00 92.69 395 LEU A CA 1
ATOM 2973 C C . LEU A 1 395 ? -5.184 -2.197 -3.081 1.00 92.69 395 LEU A C 1
ATOM 2975 O O . LEU A 1 395 ? -6.171 -2.660 -3.666 1.00 92.69 395 LEU A O 1
ATOM 2979 N N . PRO A 1 396 ? -4.044 -2.902 -2.968 1.00 92.12 396 PRO A N 1
ATOM 2980 C CA . PRO A 1 396 ? -3.931 -4.289 -3.396 1.00 92.12 396 PRO A CA 1
ATOM 2981 C C . PRO A 1 396 ? -5.064 -5.179 -2.862 1.00 92.12 396 PRO A C 1
ATOM 2983 O O . PRO A 1 396 ? -5.302 -5.284 -1.659 1.00 92.12 396 PRO A O 1
ATOM 2986 N N . GLY A 1 397 ? -5.745 -5.856 -3.785 1.00 93.00 397 GLY A N 1
ATOM 2987 C CA . GLY A 1 397 ? -6.845 -6.777 -3.520 1.00 93.00 397 GLY A CA 1
ATOM 2988 C C . GLY A 1 397 ? -8.228 -6.130 -3.401 1.00 93.00 397 GLY A C 1
ATOM 2989 O O . GLY A 1 397 ? -9.195 -6.872 -3.232 1.00 93.00 397 GLY A O 1
ATOM 2990 N N . ASP A 1 398 ? -8.351 -4.802 -3.519 1.00 95.94 398 ASP A N 1
ATOM 2991 C CA . ASP A 1 398 ? -9.654 -4.129 -3.581 1.00 95.94 398 ASP A CA 1
ATOM 2992 C C . ASP A 1 398 ? -10.516 -4.715 -4.711 1.00 95.94 398 ASP A C 1
ATOM 2994 O O . ASP A 1 398 ? -10.036 -4.988 -5.819 1.00 95.94 398 ASP A O 1
ATOM 2998 N N . HIS A 1 399 ? -11.807 -4.903 -4.432 1.00 97.12 399 HIS A N 1
ATOM 2999 C CA . HIS A 1 399 ? -12.796 -5.282 -5.433 1.00 97.12 399 HIS A CA 1
ATOM 3000 C C . HIS A 1 399 ? -13.748 -4.126 -5.695 1.00 97.12 399 HIS A C 1
ATOM 3002 O O . HIS A 1 399 ? -14.418 -3.629 -4.795 1.00 97.12 399 HIS A O 1
ATOM 3008 N N . LEU A 1 400 ? -13.841 -3.758 -6.959 1.00 97.12 400 LEU A N 1
ATOM 3009 C CA . LEU A 1 400 ? -14.652 -2.686 -7.476 1.00 97.12 400 LEU A CA 1
ATOM 3010 C C . LEU A 1 400 ? -15.643 -3.269 -8.486 1.00 97.12 400 LEU A C 1
ATOM 3012 O O . LEU A 1 400 ? -15.274 -4.056 -9.361 1.00 97.12 400 LEU A O 1
ATOM 3016 N N . ALA A 1 401 ? -16.911 -2.905 -8.356 1.00 96.56 401 ALA A N 1
ATOM 3017 C CA . ALA A 1 401 ? -17.954 -3.334 -9.277 1.00 96.56 401 ALA A CA 1
ATOM 3018 C C . ALA A 1 401 ? -18.930 -2.194 -9.559 1.00 96.56 401 ALA A C 1
ATOM 3020 O O . ALA A 1 401 ? -19.174 -1.370 -8.684 1.00 96.56 401 ALA A O 1
ATOM 3021 N N . TRP A 1 402 ? -19.488 -2.154 -10.764 1.00 95.25 402 TRP A N 1
ATOM 3022 C CA . TRP A 1 402 ? -20.567 -1.252 -11.163 1.00 95.25 402 TRP A CA 1
ATOM 3023 C C . TRP A 1 402 ? -21.382 -1.879 -12.300 1.00 95.25 402 TRP A C 1
ATOM 3025 O O . TRP A 1 402 ? -20.966 -2.861 -12.919 1.00 95.25 402 TRP A O 1
ATOM 3035 N N . LYS A 1 403 ? -22.559 -1.320 -12.584 1.00 88.50 403 LYS A N 1
ATOM 3036 C CA . LYS A 1 403 ? -23.405 -1.742 -13.708 1.00 88.50 403 LYS A CA 1
ATOM 3037 C C . LYS A 1 403 ? -23.168 -0.820 -14.903 1.00 88.50 403 LYS A C 1
ATOM 3039 O O . LYS A 1 403 ? -23.108 0.396 -14.731 1.00 88.50 403 LYS A O 1
ATOM 3044 N N . HIS A 1 404 ? -23.032 -1.423 -16.082 1.00 72.50 404 HIS A N 1
ATOM 3045 C CA . HIS A 1 404 ? -22.889 -0.727 -17.362 1.00 72.50 404 HIS A CA 1
ATOM 3046 C C . HIS A 1 404 ? -24.228 -0.253 -17.916 1.00 72.50 404 HIS A C 1
ATOM 3048 O O . HIS A 1 404 ? -25.254 -0.916 -17.631 1.00 72.50 404 HIS A O 1
#

pLDDT: mean 80.58, std 15.87, range [36.97, 97.12]

Organism: NCBI:txid388466

Foldseek 3Di:
DDDDDDDDDDDDDDDDDDPPPPPPPPPPPAFPPDWAWEQDDAVPFGKTAIPADFPDDDLFKTKGKQFAPDDPQPDVPPQVLLKDDAPAWIKGADPVPDLRIIIIMHTDSSNCNPPVVPDPVLVRLVVSLVSLQVSVVVSSHGPLADSLLVQQSSLSGGMDGQLCSQCSNWVPDLLQKTKDDAQKKKKKKFWQFQDPPPDDPVRTFWMKIWMWGWHDPGSQATATDTDDIDTGGPDDDPPPLVCVSVCRRVQQVQFRIKMWGHDRPDDPPDLAFIKIKGFPGVVVVVVQVVVCVVVVNRDGDPPPDPGMDMDTHDSRMDMFMWGFEAEANRTDTHGQSDFQLVVLQVVQCPPNRRDVVSSQQQLVFKWKWDAHSNGRTHTYHYPSDSVTRRSHGDHHYMYIYGDD

Sequence (404 aa):
MASLRNASLSITIPAFLSCLLFSTGCVHRTPVSGETYTLEKNSGYSLLVPSLSTQASDQDFQTSTLTLPDSAPTNDAPAQHCVIGGSIFSLAPDSTGKPNQWAVKGLSPLGWQKRAGDLDVHAEWNRFLGDLLELERLSCFPRNQSFYTLRRAIAERIPLPANEAAFFAYSFGGRGFVDLAPGMQIKIERPLIQDATPTTRASYKGSLEADYRVISPSTTGVELLLSHTSNRRAGQSLGADGDLPFELSGRFASRPLLRIFLQSIGDGKAQPTAILLGASSVHDLDETTHRIEENGRTSCPPSSFPTFECISFGTETAVSLLSSVRINGKTELRPFGTTMGYLIDVASSGAGRSNIAALTQTLQTASLSRPLAGGGYAEVTFPKTIDSVSQIVLLPGDHLAWKH